Protein AF-0000000078040654 (afdb_homodimer)

Radius of gyration: 34.5 Å; Cα contacts (8 Å, |Δi|>4): 1730; chains: 2; bounding box: 48×109×69 Å

Secondary structure (DSSP, 8-state):
--HHHHHHHHHHHHHHHT----TT--HHHHHHHHHHHHHTTPEEEEEETTEEEEEEE-S---TTEEEEEEEEE-PPEEEETTTTEEE--SSHHHHHHHHHHHHHHHHHH--SSEEEEEEES-TTTT-HHHHHHHHHHHTT-EEEEEEEEEEETTS-TTEEEE-SEEEE-EEEEEEEEEE---SSSSSTT---HHHHHHHHHHHHHHT-BTTEEEEEEEEEE---SSS--SEEEEEEEEEES-HHHHHHHHHHHHHT--SEEEEEEEEEEPPEEE-HHHHHHHHHHHHT-SS-EEEEPPPBS---TTHHHHHHSSSEEEEEEEE---TTPPTTSTT----HHHHHHHHHHHHHHHHHHHHHHH-/--HHHHHHHHHHHHHHHT----TT--HHHHHHHHHHHHHTTPEEEEEETTEEEEEEE-S---TTEEEEEEEEE-PPEEEETTTTEEE--SSHHHHHHHHHHHHHHHHHH--SSEEEEEEES-TTTT-HHHHHHHHHHHTT-EEEEEEEEEEETTS-TTEEEE-SEEEE-EEEEEEEEEE---SSSSSTT---HHHHHHHHHHHHHHT-BTTEEEEEEEEEE---SSS--SEEEEEEEEEES-HHHHHHHHHHHHHT--SEEEEEEEEEEPPEEE-HHHHHHHHHHHHT-SS-EEEEPPPBS---TTHHHHHHSSSEEEEEEEE---TTPPTTSTT----HHHHHHHHHHHHHHHHHHHHHHH-

Nearest PDB structures (foldseek):
  1ysj-assembly1_B  TM=7.308E-01  e=5.245E-27  Bacillus subtilis
  1xmb-assembly1_A  TM=7.147E-01  e=1.156E-24  Arabidopsis thaliana
  3ram-assembly1_B  TM=6.866E-01  e=2.983E-18  Staphylococcus aureus subsp. aureus N315
  6xj5-assembly3_F  TM=6.269E-01  e=1.178E-16  Pseudomonas sp. RS-16
  5xoy-assembly1_B-2  TM=7.389E-01  e=5.954E-14  Thermus thermophilus HB27

Solvent-accessible surface area (backbone atoms only — not comparable to full-atom values): 35925 Å² total; per-residue (Å²): 130,52,70,65,59,51,51,49,36,52,49,42,28,56,56,42,47,76,50,47,25,50,51,64,55,38,57,70,52,48,50,53,51,49,53,56,39,50,76,46,69,49,47,74,79,45,76,61,68,47,26,40,33,34,42,47,80,39,50,93,67,64,83,53,52,25,56,34,32,41,50,29,37,62,29,19,37,54,46,19,56,89,80,65,38,59,34,44,15,68,41,25,33,53,34,36,22,34,48,50,49,47,51,43,49,46,58,72,68,56,52,71,43,24,39,35,41,35,41,31,18,8,53,84,48,67,33,22,41,57,55,46,49,49,50,33,57,76,68,59,44,45,41,52,32,38,39,37,66,40,72,34,42,88,34,49,41,49,32,33,31,38,37,66,34,66,35,30,15,5,30,36,30,34,40,39,40,35,52,31,50,62,69,79,33,25,38,102,82,56,42,47,68,51,58,53,49,30,50,50,47,52,52,35,55,68,63,43,48,100,71,27,49,39,46,61,44,23,39,37,44,49,8,16,83,83,14,72,30,37,36,43,36,36,23,39,37,27,26,17,76,36,47,67,57,24,51,52,53,50,51,56,53,57,68,68,52,92,56,56,66,48,81,43,79,43,36,79,29,44,39,20,53,21,32,59,68,58,34,55,51,50,52,52,60,47,53,69,40,92,74,40,44,71,45,75,42,71,76,36,82,47,67,52,36,70,15,35,50,47,72,76,39,91,34,44,23,41,61,35,34,35,10,25,46,46,95,73,34,30,68,54,28,94,76,27,57,77,41,69,63,23,51,52,41,50,34,50,52,56,48,48,51,52,53,51,48,40,38,69,75,67,100,130,54,69,64,58,50,52,50,37,52,48,42,28,55,54,42,47,74,49,49,25,50,50,64,55,39,57,71,53,49,52,51,51,49,53,55,38,51,75,48,68,48,46,75,79,45,73,62,68,47,28,41,31,34,42,46,81,39,48,92,65,65,83,53,52,25,57,33,32,42,48,31,36,62,30,19,37,55,47,18,56,90,80,66,39,59,36,44,16,67,39,25,33,52,33,36,22,34,50,51,50,47,52,43,48,44,58,71,66,55,53,71,44,24,38,35,41,35,40,31,17,8,54,85,49,66,34,22,40,58,56,45,49,49,49,33,56,76,68,59,44,47,42,52,32,38,38,37,67,40,71,36,42,88,32,50,40,49,32,33,30,38,40,66,35,64,35,28,14,4,31,35,29,35,41,40,39,34,51,38,49,54,69,66,43,32,32,97,84,60,44,47,69,52,58,53,50,30,50,50,50,51,52,35,55,68,64,43,48,99,69,29,49,38,46,62,42,24,38,36,45,48,8,16,82,83,16,75,30,37,38,42,35,36,22,40,38,25,28,17,76,36,47,66,57,25,52,51,52,50,51,57,55,57,71,69,52,91,56,56,65,48,80,42,80,42,36,77,30,43,41,21,53,20,32,58,67,57,34,52,50,51,52,53,59,47,53,69,39,92,73,40,44,71,45,77,44,70,75,37,82,47,67,52,35,70,15,36,50,46,72,75,40,91,34,42,25,40,62,36,33,35,10,24,46,47,95,73,35,36,72,53,28,94,74,28,57,78,40,69,63,23,52,54,42,51,34,49,53,56,48,48,51,52,53,50,51,38,37,69,74,66,100

Foldseek 3Di:
DDPVLLVQLVVLLVVLQVQADAFLGLVVQLVVLVVLVVVLVWAWDDDHSFGTKTKDAQADDPPQEFAEEEEAERHFAQLDDVVRDTGNLFCSSLQSSLLSSLSSVCSVVRFNTMYMYHHGTHWNWPFSVLVVLVVSVVVVHAYAEYEYEGAFQPDAQQEKAFAAWFAEWWKWKKKKKFFFDQPVQGHPVSDAPVVVVVVLQVVQVVLDDPFKHKGWDDKDFDADPPGGGRMIMTMMMITGRFLVSSVVSVVVSVVPDPTDMDMDITDTAGTATAHRVVRVVLQVLQCPDPRHHYHYHDHYRDDTNLRVCVVSHPYGYTYMYGYFRDVPDGRSDNPRDGDSSNSVSSSVSSNSVSVVSSVVVPD/DDPVLLVQLVVLLVVLQVQADAFLGLVVQLVVLVVLVVVLVWAWDDDHSFGTKTKDAQADDDPQEFAEEEEAERHFAQLDDVVRDTGNLFCSSLQSSLLSSLSSVCSVVRFNTMYMYHHGTHWNWPFSVLVVLVVSVVVVHAYAEYEYEGAFQPDAQQEKAFAAWFAEWWKWKKKKKFFWDQPVQTHPVSDAPVVVVVVLQVVQVVLDDPFKHKGWDDKDFDADPRGGGRMIMTMMMITGRFLVSSVVSVVVSVVPDPTDMDMDTTDTAGTATAHRVVRVVLQVLQCPDPRHDYHYHDHYRDDTNVSVCVVSHPYGYTYMYGYFRDVPDGRSDNPRDGDSSNSVSSSVSSNSVSVVSSVVVPD

pLDDT: mean 94.12, std 9.25, range [34.56, 98.88]

Sequence (726 aa):
MSRLAANQLFAHYECLHHQPEPGFSEEKTKNYVKEILRKANLEKISEGKLGLIYQYRGREGQDNHYDLAFRSELDAVEINESTQIYYHGCGHDAHTSIQLELATYVAKNKPKLNVLFIFQASEEKYGGAKEVCKFLKESKISVSKIYALHVTPDLYSNYVSIKKGDVLAAGLSCHLKLLLKDSGHVSHQGERAANLFAKLVSLSEKLNEPDFHCKITNFSSNGSHNVSPTELSFNITFRGKTAEKCKLKQQTFLKQLNVDYRNEVIMNYPVLHNDAKLYSWVYRKLSQSKVIKVLETPFLFSCDDFSFYGKELDTETCYFFIGAYNEGHAIHSQEFETPKATLLRGWYVMMLLIEKENERINGMSRLAANQLFAHYECLHHQPEPGFSEEKTKNYVKEILRKANLEKISEGKLGLIYQYRGREGQDNHYDLAFRSELDAVEINESTQIYYHGCGHDAHTSIQLELATYVAKNKPKLNVLFIFQASEEKYGGAKEVCKFLKESKISVSKIYALHVTPDLYSNYVSIKKGDVLAAGLSCHLKLLLKDSGHVSHQGERAANLFAKLVSLSEKLNEPDFHCKITNFSSNGSHNVSPTELSFNITFRGKTAEKCKLKQQTFLKQLNVDYRNEVIMNYPVLHNDAKLYSWVYRKLSQSKVIKVLETPFLFSCDDFSFYGKELDTETCYFFIGAYNEGHAIHSQEFETPKATLLRGWYVMMLLIEKENERING

Structure (mmCIF, N/CA/C/O backbone):
data_AF-0000000078040654-model_v1
#
loop_
_entity.id
_entity.type
_entity.pdbx_description
1 polymer Peptidase
#
loop_
_atom_site.group_PDB
_atom_site.id
_atom_site.type_symbol
_atom_site.label_atom_id
_atom_site.label_alt_id
_atom_site.label_comp_id
_atom_site.label_asym_id
_atom_site.label_entity_id
_atom_site.label_seq_id
_atom_site.pdbx_PDB_ins_code
_atom_site.Cartn_x
_atom_site.Cartn_y
_atom_site.Cartn_z
_atom_site.occupancy
_atom_site.B_iso_or_equiv
_atom_site.auth_seq_id
_atom_site.auth_comp_id
_atom_site.auth_asym_id
_atom_site.auth_atom_id
_atom_site.pdbx_PDB_model_num
ATOM 1 N N . MET A 1 1 ? 19.469 -44.219 -9.492 1 73.75 1 MET A N 1
ATOM 2 C CA . MET A 1 1 ? 20.125 -43.031 -10.023 1 73.75 1 MET A CA 1
ATOM 3 C C . MET A 1 1 ? 21.609 -43 -9.664 1 73.75 1 MET A C 1
ATOM 5 O O . MET A 1 1 ? 21.969 -43.312 -8.531 1 73.75 1 MET A O 1
ATOM 9 N N . SER A 1 2 ? 22.344 -42.688 -10.617 1 81 2 SER A N 1
ATOM 10 C CA . SER A 1 2 ? 23.766 -42.594 -10.32 1 81 2 SER A CA 1
ATOM 11 C C . SER A 1 2 ? 24.078 -41.406 -9.422 1 81 2 SER A C 1
ATOM 13 O O . SER A 1 2 ? 23.281 -40.469 -9.328 1 81 2 SER A O 1
ATOM 15 N N . ARG A 1 3 ? 25.094 -41.594 -8.641 1 82.25 3 ARG A N 1
ATOM 16 C CA . ARG A 1 3 ? 25.547 -40.5 -7.754 1 82.25 3 ARG A CA 1
ATOM 17 C C . ARG A 1 3 ? 25.781 -39.219 -8.531 1 82.25 3 ARG A C 1
ATOM 19 O O . ARG A 1 3 ? 25.469 -38.125 -8.047 1 82.25 3 ARG A O 1
ATOM 26 N N . LEU A 1 4 ? 26.25 -39.438 -9.695 1 83.5 4 LEU A N 1
ATOM 27 C CA . LEU A 1 4 ? 26.562 -38.312 -10.539 1 83.5 4 LEU A CA 1
ATOM 28 C C . LEU A 1 4 ? 25.297 -37.594 -10.977 1 83.5 4 LEU A C 1
ATOM 30 O O . LEU A 1 4 ? 25.234 -36.344 -10.922 1 83.5 4 LEU A O 1
ATOM 34 N N . ALA A 1 5 ? 24.359 -38.312 -11.383 1 88.88 5 ALA A N 1
ATOM 35 C CA . ALA A 1 5 ? 23.078 -37.719 -11.797 1 88.88 5 ALA A CA 1
ATOM 36 C C . ALA A 1 5 ? 22.391 -37.031 -10.625 1 88.88 5 ALA A C 1
ATOM 38 O O . ALA A 1 5 ? 21.797 -35.969 -10.781 1 88.88 5 ALA A O 1
ATOM 39 N N . ALA A 1 6 ? 22.547 -37.625 -9.508 1 95.12 6 ALA A N 1
ATOM 40 C CA . ALA A 1 6 ? 21.953 -37.031 -8.312 1 95.12 6 ALA A CA 1
ATOM 41 C C . ALA A 1 6 ? 22.625 -35.688 -7.961 1 95.12 6 ALA A C 1
ATOM 43 O O . ALA A 1 6 ? 21.938 -34.719 -7.637 1 95.12 6 ALA A O 1
ATOM 44 N N . ASN A 1 7 ? 23.938 -35.688 -8.023 1 96.12 7 ASN A N 1
ATOM 45 C CA . ASN A 1 7 ? 24.672 -34.469 -7.727 1 96.12 7 ASN A CA 1
ATOM 46 C C . ASN A 1 7 ? 24.328 -33.344 -8.719 1 96.12 7 ASN A C 1
ATOM 48 O O . ASN A 1 7 ? 24.219 -32.188 -8.328 1 96.12 7 ASN A O 1
ATOM 52 N N . GLN A 1 8 ? 24.188 -33.75 -9.945 1 96.62 8 GLN A N 1
ATOM 53 C CA . GLN A 1 8 ? 23.812 -32.75 -10.961 1 96.62 8 GLN A CA 1
ATOM 54 C C . GLN A 1 8 ? 22.406 -32.219 -10.703 1 96.62 8 GLN A C 1
ATOM 56 O O . GLN A 1 8 ? 22.172 -31.016 -10.852 1 96.62 8 GLN A O 1
ATOM 61 N N . LEU A 1 9 ? 21.562 -33.094 -10.359 1 98.19 9 LEU A N 1
ATOM 62 C CA . LEU A 1 9 ? 20.203 -32.688 -10.031 1 98.19 9 LEU A CA 1
ATOM 63 C C . LEU A 1 9 ? 20.188 -31.672 -8.891 1 98.19 9 LEU A C 1
ATOM 65 O O . LEU A 1 9 ? 19.5 -30.656 -8.977 1 98.19 9 LEU A O 1
ATOM 69 N N . PHE A 1 10 ? 20.953 -31.922 -7.863 1 98.38 10 PHE A N 1
ATOM 70 C CA . PHE A 1 10 ? 21.031 -31.016 -6.719 1 98.38 10 PHE A CA 1
ATOM 71 C C . PHE A 1 10 ? 21.672 -29.703 -7.113 1 98.38 10 PHE A C 1
ATOM 73 O O . PHE A 1 10 ? 21.281 -28.641 -6.621 1 98.38 10 PHE A O 1
ATOM 80 N N . ALA A 1 11 ? 22.625 -29.766 -7.957 1 98.06 11 ALA A N 1
ATOM 81 C CA . ALA A 1 11 ? 23.297 -28.547 -8.43 1 98.06 11 ALA A CA 1
ATOM 82 C C . ALA A 1 11 ? 22.344 -27.672 -9.234 1 98.06 11 ALA A C 1
ATOM 84 O O . ALA A 1 11 ? 22.359 -26.453 -9.109 1 98.06 11 ALA A O 1
ATOM 85 N N . HIS A 1 12 ? 21.531 -28.344 -10.102 1 98.5 12 HIS A N 1
ATOM 86 C CA . HIS A 1 12 ? 20.516 -27.594 -10.828 1 98.5 12 HIS A CA 1
ATOM 87 C C . HIS A 1 12 ? 19.594 -26.844 -9.867 1 98.5 12 HIS A C 1
ATOM 89 O O . HIS A 1 12 ? 19.359 -25.641 -10.039 1 98.5 12 HIS A O 1
ATOM 95 N N . TYR A 1 13 ? 19.125 -27.531 -8.836 1 98.62 13 TYR A N 1
ATOM 96 C CA . TYR A 1 13 ? 18.172 -26.969 -7.879 1 98.62 13 TYR A CA 1
ATOM 97 C C . TYR A 1 13 ? 18.797 -25.781 -7.148 1 98.62 13 TYR A C 1
ATOM 99 O O . TYR A 1 13 ? 18.156 -24.734 -7.012 1 98.62 13 TYR A O 1
ATOM 107 N N . GLU A 1 14 ? 20 -25.953 -6.719 1 98.06 14 GLU A N 1
ATOM 108 C CA . GLU A 1 14 ? 20.672 -24.891 -5.977 1 98.06 14 GLU A CA 1
ATOM 109 C C . GLU A 1 14 ? 20.859 -23.656 -6.832 1 98.06 14 GLU A C 1
ATOM 111 O O . GLU A 1 14 ? 20.625 -22.531 -6.371 1 98.06 14 GLU A O 1
ATOM 116 N N . CYS A 1 15 ? 21.25 -23.859 -8.023 1 97.94 15 CYS A N 1
ATOM 117 C CA . CYS A 1 15 ? 21.469 -22.75 -8.938 1 97.94 15 CYS A CA 1
ATOM 118 C C . CYS A 1 15 ? 20.172 -22 -9.211 1 97.94 15 CYS A C 1
ATOM 120 O O . CYS A 1 15 ? 20.109 -20.781 -9.062 1 97.94 15 CYS A O 1
ATOM 122 N N . LEU A 1 16 ? 19.141 -22.703 -9.547 1 98.38 16 LEU A N 1
ATOM 123 C CA . LEU A 1 16 ? 17.875 -22.094 -9.938 1 98.38 16 LEU A CA 1
ATOM 124 C C . LEU A 1 16 ? 17.172 -21.469 -8.742 1 98.38 16 LEU A C 1
ATOM 126 O O . LEU A 1 16 ? 16.531 -20.422 -8.867 1 98.38 16 LEU A O 1
ATOM 130 N N . HIS A 1 17 ? 17.328 -22.078 -7.574 1 97.88 17 HIS A N 1
ATOM 131 C CA . HIS A 1 17 ? 16.703 -21.562 -6.355 1 97.88 17 HIS A CA 1
ATOM 132 C C . HIS A 1 17 ? 17.219 -20.172 -6.016 1 97.88 17 HIS A C 1
ATOM 134 O O . HIS A 1 17 ? 16.453 -19.344 -5.504 1 97.88 17 HIS A O 1
ATOM 140 N N . HIS A 1 18 ? 18.391 -19.906 -6.348 1 96.75 18 HIS A N 1
ATOM 141 C CA . HIS A 1 18 ? 19.016 -18.641 -5.98 1 96.75 18 HIS A CA 1
ATOM 142 C C . HIS A 1 18 ? 18.938 -17.641 -7.121 1 96.75 18 HIS A C 1
ATOM 144 O O . HIS A 1 18 ? 19.578 -16.594 -7.07 1 96.75 18 HIS A O 1
ATOM 150 N N . GLN A 1 19 ? 18.156 -18 -8.125 1 96.5 19 GLN A N 1
ATOM 151 C CA . GLN A 1 19 ? 18 -17.109 -9.273 1 96.5 19 GLN A CA 1
ATOM 152 C C . GLN A 1 19 ? 16.531 -16.859 -9.578 1 96.5 19 GLN A C 1
ATOM 154 O O . GLN A 1 19 ? 16.062 -17.172 -10.68 1 96.5 19 GLN A O 1
ATOM 159 N N . PRO A 1 20 ? 15.867 -16.25 -8.594 1 97.19 20 PRO A N 1
ATOM 160 C CA . PRO A 1 20 ? 14.453 -15.969 -8.852 1 97.19 20 PRO A CA 1
ATOM 161 C C . PRO A 1 20 ? 14.25 -14.82 -9.836 1 97.19 20 PRO A C 1
ATOM 163 O O . PRO A 1 20 ? 14.852 -13.758 -9.68 1 97.19 20 PRO A O 1
ATOM 166 N N . GLU A 1 21 ? 13.5 -15.086 -10.914 1 97.19 21 GLU A N 1
ATOM 167 C CA . GLU A 1 21 ? 13.203 -14.062 -11.914 1 97.19 21 GLU A CA 1
ATOM 168 C C . GLU A 1 21 ? 11.703 -14.016 -12.211 1 97.19 21 GLU A C 1
ATOM 170 O O . GLU A 1 21 ? 11.039 -15.047 -12.234 1 97.19 21 GLU A O 1
ATOM 175 N N . PRO A 1 22 ? 11.141 -12.805 -12.453 1 95.19 22 PRO A N 1
ATOM 176 C CA . PRO A 1 22 ? 9.711 -12.68 -12.766 1 95.19 22 PRO A CA 1
ATOM 177 C C . PRO A 1 22 ? 9.359 -13.258 -14.133 1 95.19 22 PRO A C 1
ATOM 179 O O . PRO A 1 22 ? 10.242 -13.43 -14.984 1 95.19 22 PRO A O 1
ATOM 182 N N . GLY A 1 23 ? 8.07 -13.57 -14.336 1 94.44 23 GLY A N 1
ATOM 183 C CA . GLY A 1 23 ? 7.566 -14.07 -15.602 1 94.44 23 GLY A CA 1
ATOM 184 C C . GLY A 1 23 ? 7.93 -13.188 -16.781 1 94.44 23 GLY A C 1
ATOM 185 O O . GLY A 1 23 ? 7.855 -11.961 -16.688 1 94.44 23 GLY A O 1
ATOM 186 N N . PHE A 1 24 ? 8.336 -13.82 -17.844 1 94.75 24 PHE A N 1
ATOM 187 C CA . PHE A 1 24 ? 8.68 -13.242 -19.125 1 94.75 24 PHE A CA 1
ATOM 188 C C . PHE A 1 24 ? 9.984 -12.453 -19.047 1 94.75 24 PHE A C 1
ATOM 190 O O . PHE A 1 24 ? 10.352 -11.742 -19.984 1 94.75 24 PHE A O 1
ATOM 197 N N . SER A 1 25 ? 10.648 -12.555 -17.891 1 94.5 25 SER A N 1
ATOM 198 C CA . SER A 1 25 ? 11.961 -11.938 -17.703 1 94.5 25 SER A CA 1
ATOM 199 C C . SER A 1 25 ? 12.961 -12.93 -17.109 1 94.5 25 SER A C 1
ATOM 201 O O . SER A 1 25 ? 13.781 -12.562 -16.281 1 94.5 25 SER A O 1
ATOM 203 N N . GLU A 1 26 ? 12.766 -14.172 -17.453 1 96.75 26 GLU A N 1
ATOM 204 C CA . GLU A 1 26 ? 13.602 -15.234 -16.906 1 96.75 26 GLU A CA 1
ATOM 205 C C . GLU A 1 26 ? 14.867 -15.438 -17.734 1 96.75 26 GLU A C 1
ATOM 207 O O . GLU A 1 26 ? 15.164 -16.547 -18.172 1 96.75 26 GLU A O 1
ATOM 212 N N . GLU A 1 27 ? 15.664 -14.461 -17.844 1 96.88 27 GLU A N 1
ATOM 213 C CA . GLU A 1 27 ? 16.797 -14.5 -18.75 1 96.88 27 GLU A CA 1
ATOM 214 C C . GLU A 1 27 ? 17.922 -15.383 -18.219 1 96.88 27 GLU A C 1
ATOM 216 O O . GLU A 1 27 ? 18.453 -16.234 -18.938 1 96.88 27 GLU A O 1
ATOM 221 N N . LYS A 1 28 ? 18.312 -15.133 -16.984 1 97.38 28 LYS A N 1
ATOM 222 C CA . LYS A 1 28 ? 19.375 -15.93 -16.406 1 97.38 28 LYS A CA 1
ATOM 223 C C . LYS A 1 28 ? 18.984 -17.406 -16.297 1 97.38 28 LYS A C 1
ATOM 225 O O . LYS A 1 28 ? 19.797 -18.281 -16.547 1 97.38 28 LYS A O 1
ATOM 230 N N . THR A 1 29 ? 17.75 -17.641 -15.953 1 97.94 29 THR A N 1
ATOM 231 C CA . THR A 1 29 ? 17.25 -19.016 -15.844 1 97.94 29 THR A CA 1
ATOM 232 C C . THR A 1 29 ? 17.266 -19.703 -17.203 1 97.94 29 THR A C 1
ATOM 234 O O . THR A 1 29 ? 17.734 -20.844 -17.328 1 97.94 29 THR A O 1
ATOM 237 N N . LYS A 1 30 ? 16.797 -19.062 -18.219 1 97.94 30 LYS A N 1
ATOM 238 C CA . LYS A 1 30 ? 16.812 -19.609 -19.562 1 97.94 30 LYS A CA 1
ATOM 239 C C . LYS A 1 30 ? 18.234 -19.922 -20.016 1 97.94 30 LYS A C 1
ATOM 241 O O . LYS A 1 30 ? 18.484 -20.969 -20.609 1 97.94 30 LYS A O 1
ATOM 246 N N . ASN A 1 31 ? 19.109 -18.984 -19.734 1 97.88 31 ASN A N 1
ATOM 247 C CA . ASN A 1 31 ? 20.5 -19.188 -20.125 1 97.88 31 ASN A CA 1
ATOM 248 C C . ASN A 1 31 ? 21.094 -20.438 -19.469 1 97.88 31 ASN A C 1
ATOM 250 O O . ASN A 1 31 ? 21.828 -21.188 -20.109 1 97.88 31 ASN A O 1
ATOM 254 N N . TYR A 1 32 ? 20.781 -20.578 -18.25 1 98.38 32 TYR A N 1
ATOM 255 C CA . TYR A 1 32 ? 21.266 -21.766 -17.531 1 98.38 32 TYR A CA 1
ATOM 256 C C . TYR A 1 32 ? 20.734 -23.031 -18.188 1 98.38 32 TYR A C 1
ATOM 258 O O . TYR A 1 32 ? 21.5 -23.969 -18.438 1 98.38 32 TYR A O 1
ATOM 266 N N . VAL A 1 33 ? 19.453 -23.094 -18.453 1 98.56 33 VAL A N 1
ATOM 267 C CA . VAL A 1 33 ? 18.812 -24.25 -19.078 1 98.56 33 VAL A CA 1
ATOM 268 C C . VAL A 1 33 ? 19.453 -24.531 -20.438 1 98.56 33 VAL A C 1
ATOM 270 O O . VAL A 1 33 ? 19.797 -25.672 -20.75 1 98.56 33 VAL A O 1
ATOM 273 N N . LYS A 1 34 ? 19.672 -23.531 -21.219 1 98.19 34 LYS A N 1
ATOM 274 C CA . LYS A 1 34 ? 20.25 -23.672 -22.547 1 98.19 34 LYS A CA 1
ATOM 275 C C . LYS A 1 34 ? 21.641 -24.297 -22.469 1 98.19 34 LYS A C 1
ATOM 277 O O . LYS A 1 34 ? 21.969 -25.172 -23.266 1 98.19 34 LYS A O 1
ATOM 282 N N . GLU A 1 35 ? 22.391 -23.812 -21.562 1 98.12 35 GLU A N 1
ATOM 283 C CA . GLU A 1 35 ? 23.75 -24.328 -21.422 1 98.12 35 GLU A CA 1
ATOM 284 C C . GLU A 1 35 ? 23.75 -25.812 -21.125 1 98.12 35 GLU A C 1
ATOM 286 O O . GLU A 1 35 ? 24.516 -26.578 -21.734 1 98.12 35 GLU A O 1
ATOM 291 N N . ILE A 1 36 ? 22.953 -26.188 -20.188 1 97.94 36 ILE A N 1
ATOM 292 C CA . ILE A 1 36 ? 22.906 -27.594 -19.797 1 97.94 36 ILE A CA 1
ATOM 293 C C . ILE A 1 36 ? 22.453 -28.438 -20.984 1 97.94 36 ILE A C 1
ATOM 295 O O . ILE A 1 36 ? 23.031 -29.5 -21.25 1 97.94 36 ILE A O 1
ATOM 299 N N . LEU A 1 37 ? 21.391 -28.031 -21.703 1 98.31 37 LEU A N 1
ATOM 300 C CA . LEU A 1 37 ? 20.797 -28.844 -22.766 1 98.31 37 LEU A CA 1
ATOM 301 C C . LEU A 1 37 ? 21.688 -28.844 -24 1 98.31 37 LEU A C 1
ATOM 303 O O . LEU A 1 37 ? 21.672 -29.812 -24.766 1 98.31 37 LEU A O 1
ATOM 307 N N . ARG A 1 38 ? 22.422 -27.797 -24.188 1 97.31 38 ARG A N 1
ATOM 308 C CA . ARG A 1 38 ? 23.438 -27.797 -25.25 1 97.31 38 ARG A CA 1
ATOM 309 C C . ARG A 1 38 ? 24.484 -28.859 -25 1 97.31 38 ARG A C 1
ATOM 311 O O . ARG A 1 38 ? 24.859 -29.594 -25.906 1 97.31 38 ARG A O 1
ATOM 318 N N . LYS A 1 39 ? 24.938 -28.922 -23.812 1 96.75 39 LYS A N 1
ATOM 319 C CA . LYS A 1 39 ? 25.938 -29.906 -23.453 1 96.75 39 LYS A CA 1
ATOM 320 C C . LYS A 1 39 ? 25.406 -31.328 -23.625 1 96.75 39 LYS A C 1
ATOM 322 O O . LYS A 1 39 ? 26.172 -32.25 -23.953 1 96.75 39 LYS A O 1
ATOM 327 N N . ALA A 1 40 ? 24.125 -31.484 -23.453 1 96.5 40 ALA A N 1
ATOM 328 C CA . ALA A 1 40 ? 23.5 -32.781 -23.609 1 96.5 40 ALA A CA 1
ATOM 329 C C . ALA A 1 40 ? 23.141 -33.062 -25.078 1 96.5 40 ALA A C 1
ATOM 331 O O . ALA A 1 40 ? 22.578 -34.094 -25.406 1 96.5 40 ALA A O 1
ATOM 332 N N . ASN A 1 41 ? 23.391 -32.094 -25.984 1 96.31 41 ASN A N 1
ATOM 333 C CA . ASN A 1 41 ? 23.188 -32.219 -27.422 1 96.31 41 ASN A CA 1
ATOM 334 C C . ASN A 1 41 ? 21.719 -32.375 -27.766 1 96.31 41 ASN A C 1
ATOM 336 O O . ASN A 1 41 ? 21.359 -33.219 -28.609 1 96.31 41 ASN A O 1
ATOM 340 N N . LEU A 1 42 ? 20.859 -31.703 -27.047 1 97.69 42 LEU A N 1
ATOM 341 C CA . LEU A 1 42 ? 19.453 -31.641 -27.406 1 97.69 42 LEU A CA 1
ATOM 342 C C . LEU A 1 42 ? 19.172 -30.469 -28.328 1 97.69 42 LEU A C 1
ATOM 344 O O . LEU A 1 42 ? 19.797 -29.406 -28.188 1 97.69 42 LEU A O 1
ATOM 348 N N . GLU A 1 43 ? 18.234 -30.625 -29.203 1 96.69 43 GLU A N 1
ATOM 349 C CA . GLU A 1 43 ? 17.953 -29.609 -30.219 1 96.69 43 GLU A CA 1
ATOM 350 C C . GLU A 1 43 ? 16.906 -28.625 -29.734 1 96.69 43 GLU A C 1
ATOM 352 O O . GLU A 1 43 ? 15.828 -29.016 -29.266 1 96.69 43 GLU A O 1
ATOM 357 N N . LYS A 1 44 ? 17.266 -27.328 -29.875 1 97 44 LYS A N 1
ATOM 358 C CA . LYS A 1 44 ? 16.328 -26.266 -29.531 1 97 44 LYS A CA 1
ATOM 359 C C . LYS A 1 44 ? 15.398 -25.953 -30.703 1 97 44 LYS A C 1
ATOM 361 O O . LYS A 1 44 ? 15.859 -25.688 -31.812 1 97 44 LYS A O 1
ATOM 366 N N . ILE A 1 45 ? 14.148 -25.938 -30.422 1 94.56 45 ILE A N 1
ATOM 367 C CA . ILE A 1 45 ? 13.258 -25.641 -31.547 1 94.56 45 ILE A CA 1
ATOM 368 C C . ILE A 1 45 ? 12.602 -24.281 -31.328 1 94.56 45 ILE A C 1
ATOM 370 O O . ILE A 1 45 ? 12.047 -23.688 -32.25 1 94.56 45 ILE A O 1
ATOM 374 N N . SER A 1 46 ? 12.586 -23.781 -30.094 1 94.94 46 SER A N 1
ATOM 375 C CA . SER A 1 46 ? 12.031 -22.453 -29.844 1 94.94 46 SER A CA 1
ATOM 376 C C . SER A 1 46 ? 12.68 -21.812 -28.609 1 94.94 46 SER A C 1
ATOM 378 O O . SER A 1 46 ? 13.062 -22.516 -27.672 1 94.94 46 SER A O 1
ATOM 380 N N . GLU A 1 47 ? 12.844 -20.5 -28.625 1 93.06 47 GLU A N 1
ATOM 381 C CA . GLU A 1 47 ? 13.297 -19.688 -27.5 1 93.06 47 GLU A CA 1
ATOM 382 C C . GLU A 1 47 ? 12.648 -18.312 -27.516 1 93.06 47 GLU A C 1
ATOM 384 O O . GLU A 1 47 ? 12.195 -17.844 -28.562 1 93.06 47 GLU A O 1
ATOM 389 N N . GLY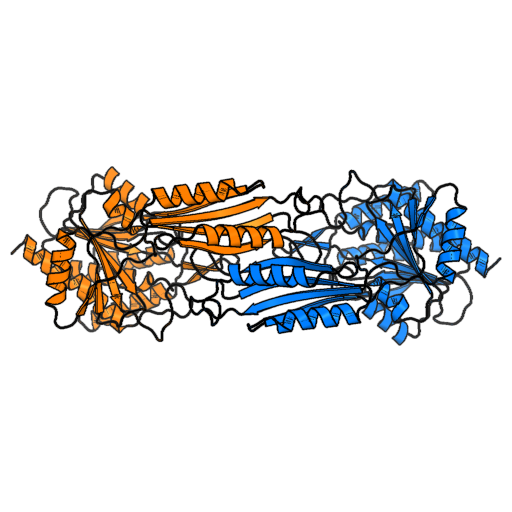 A 1 48 ? 12.547 -17.625 -26.359 1 88.75 48 GLY A N 1
ATOM 390 C CA . GLY A 1 48 ? 12.039 -16.266 -26.297 1 88.75 48 GLY A CA 1
ATOM 391 C C . GLY A 1 48 ? 11.125 -16.016 -25.125 1 88.75 48 GLY A C 1
ATOM 392 O O . GLY A 1 48 ? 11.367 -16.531 -24.031 1 88.75 48 GLY A O 1
ATOM 393 N N . LYS A 1 49 ? 10.148 -15.227 -25.359 1 87.25 49 LYS A N 1
ATOM 394 C CA . LYS A 1 49 ? 9.266 -14.742 -24.297 1 87.25 49 LYS A CA 1
ATOM 395 C C . LYS A 1 49 ? 8.461 -15.891 -23.703 1 87.25 49 LYS A C 1
ATOM 397 O O . LYS A 1 49 ? 8.148 -15.875 -22.5 1 87.25 49 LYS A O 1
ATOM 402 N N . LEU A 1 50 ? 8.273 -16.922 -24.469 1 88.38 50 LEU A N 1
ATOM 403 C CA . LEU A 1 50 ? 7.422 -18.016 -24.016 1 88.38 50 LEU A CA 1
ATOM 404 C C . LEU A 1 50 ? 8.234 -19.062 -23.234 1 88.38 50 LEU A C 1
ATOM 406 O O . LEU A 1 50 ? 7.672 -19.953 -22.594 1 88.38 50 LEU A O 1
ATOM 410 N N . GLY A 1 51 ? 9.57 -19.031 -23.281 1 96 51 GLY A N 1
ATOM 411 C CA . GLY A 1 51 ? 10.461 -20 -22.672 1 96 51 GLY A CA 1
ATOM 412 C C . GLY A 1 51 ? 11.312 -20.75 -23.672 1 96 51 GLY A C 1
ATOM 413 O O . GLY A 1 51 ? 11.828 -20.141 -24.625 1 96 51 GLY A O 1
ATOM 414 N N . LEU A 1 52 ? 11.641 -21.969 -23.312 1 98.12 52 LEU A N 1
ATOM 415 C CA . LEU A 1 52 ? 12.484 -22.828 -24.141 1 98.12 52 LEU A CA 1
ATOM 416 C C . LEU A 1 52 ? 11.789 -24.141 -24.453 1 98.12 52 LEU A C 1
ATOM 418 O O . LEU A 1 52 ? 11.141 -24.734 -23.594 1 98.12 52 LEU A O 1
ATOM 422 N N . ILE A 1 53 ? 11.828 -24.547 -25.703 1 98.31 53 ILE A N 1
ATOM 423 C CA . ILE A 1 53 ? 11.336 -25.844 -26.109 1 98.31 53 ILE A CA 1
ATOM 424 C C . ILE A 1 53 ? 12.453 -26.641 -26.797 1 98.31 53 ILE A C 1
ATOM 426 O O . ILE A 1 53 ? 13.078 -26.141 -27.734 1 98.31 53 ILE A O 1
ATOM 430 N N . TYR A 1 54 ? 12.711 -27.781 -26.312 1 98.44 54 TYR A N 1
ATOM 431 C CA . TYR A 1 54 ? 13.734 -28.672 -26.859 1 98.44 54 TYR A CA 1
ATOM 432 C C . TYR A 1 54 ? 13.133 -30 -27.297 1 98.44 54 TYR A C 1
ATOM 434 O O . TYR A 1 54 ? 12.109 -30.438 -26.766 1 98.44 54 TYR A O 1
ATOM 442 N N . GLN A 1 55 ? 13.758 -30.641 -28.266 1 97.69 55 GLN A N 1
ATOM 443 C CA . GLN A 1 55 ? 13.242 -31.922 -28.766 1 97.69 55 GLN A CA 1
ATOM 444 C C . GLN A 1 55 ? 14.312 -33 -28.719 1 97.69 55 GLN A C 1
ATOM 446 O O . GLN A 1 55 ? 15.508 -32.719 -28.781 1 97.69 55 GLN A O 1
ATOM 451 N N . TYR A 1 56 ? 13.898 -34.156 -28.516 1 97.38 56 TYR A N 1
ATOM 452 C CA . TYR A 1 56 ? 14.633 -35.406 -28.734 1 97.38 56 TYR A CA 1
ATOM 453 C C . TYR A 1 56 ? 13.914 -36.281 -29.734 1 97.38 56 TYR A C 1
ATOM 455 O O . TYR A 1 56 ? 12.727 -36.594 -29.578 1 97.38 56 TYR A O 1
ATOM 463 N N . ARG A 1 57 ? 14.625 -36.656 -30.75 1 96.12 57 ARG A N 1
ATOM 464 C CA . ARG A 1 57 ? 14.086 -37.562 -31.766 1 96.12 57 ARG A CA 1
ATOM 465 C C . ARG A 1 57 ? 14.75 -38.938 -31.703 1 96.12 57 ARG A C 1
ATOM 467 O O . ARG A 1 57 ? 15.922 -39.094 -32.062 1 96.12 57 ARG A O 1
ATOM 474 N N . GLY A 1 58 ? 13.992 -39.875 -31.25 1 94.75 58 GLY A N 1
ATOM 475 C CA . GLY A 1 58 ? 14.57 -41.219 -31.078 1 94.75 58 GLY A CA 1
ATOM 476 C C . GLY A 1 58 ? 13.992 -42.219 -32.031 1 94.75 58 GLY A C 1
ATOM 477 O O . GLY A 1 58 ? 14.422 -43.375 -32.031 1 94.75 58 GLY A O 1
ATOM 478 N N . ARG A 1 59 ? 13.07 -41.875 -32.781 1 90.19 59 ARG A N 1
ATOM 479 C CA . ARG A 1 59 ? 12.5 -42.781 -33.75 1 90.19 59 ARG A CA 1
ATOM 480 C C . ARG A 1 59 ? 11.953 -42.031 -34.969 1 90.19 59 ARG A C 1
ATOM 482 O O . ARG A 1 59 ? 11.727 -40.812 -34.906 1 90.19 59 ARG A O 1
ATOM 489 N N . GLU A 1 60 ? 11.945 -42.969 -36.094 1 81.56 60 GLU A N 1
ATOM 490 C CA . GLU A 1 60 ? 11.359 -42.375 -37.312 1 81.56 60 GLU A CA 1
ATOM 491 C C . GLU A 1 60 ? 9.875 -42.062 -37.094 1 81.56 60 GLU A C 1
ATOM 493 O O . GLU A 1 60 ? 9.18 -42.781 -36.375 1 81.56 60 GLU A O 1
ATOM 498 N N . GLY A 1 61 ? 9.391 -41.031 -37.281 1 69.56 61 GLY A N 1
ATOM 499 C CA . GLY A 1 61 ? 7.996 -40.656 -37.125 1 69.56 61 GLY A CA 1
ATOM 500 C C . GLY A 1 61 ? 7.598 -39.5 -38.031 1 69.56 61 GLY A C 1
ATOM 501 O O . GLY A 1 61 ? 8.375 -39.062 -38.875 1 69.56 61 GLY A O 1
ATOM 502 N N . GLN A 1 62 ? 6.262 -39.281 -38.062 1 71.19 62 GLN A N 1
ATOM 503 C CA . GLN A 1 62 ? 5.773 -38.094 -38.781 1 71.19 62 GLN A CA 1
ATOM 504 C C . GLN A 1 62 ? 6.508 -36.844 -38.344 1 71.19 62 GLN A C 1
ATOM 506 O O . GLN A 1 62 ? 6.82 -36.656 -37.156 1 71.19 62 GLN A O 1
ATOM 511 N N . ASP A 1 63 ? 6.684 -36.156 -39.344 1 78.38 63 ASP A N 1
ATOM 512 C CA . ASP A 1 63 ? 7.328 -34.875 -39.094 1 78.38 63 ASP A CA 1
ATOM 513 C C . ASP A 1 63 ? 6.523 -34.031 -38.125 1 78.38 63 ASP A C 1
ATOM 515 O O . ASP A 1 63 ? 5.293 -34.062 -38.125 1 78.38 63 ASP A O 1
ATOM 519 N N . ASN A 1 64 ? 7.004 -33.562 -37.125 1 91.44 64 ASN A N 1
ATOM 520 C CA . ASN A 1 64 ? 6.477 -32.562 -36.188 1 91.44 64 ASN A CA 1
ATOM 521 C C . ASN A 1 64 ? 5.543 -33.219 -35.156 1 91.44 64 ASN A C 1
ATOM 523 O O . ASN A 1 64 ? 4.691 -32.531 -34.594 1 91.44 64 ASN A O 1
ATOM 527 N N . HIS A 1 65 ? 5.5 -34.562 -35.125 1 96.06 65 HIS A N 1
ATOM 528 C CA . HIS A 1 65 ? 4.742 -35.25 -34.094 1 96.06 65 HIS A CA 1
ATOM 529 C C . HIS A 1 65 ? 5.66 -35.781 -32.969 1 96.06 65 HIS A C 1
ATOM 531 O O . HIS A 1 65 ? 6.719 -36.312 -33.281 1 96.06 65 HIS A O 1
ATOM 537 N N . TYR A 1 66 ? 5.223 -35.625 -31.781 1 97.75 66 TYR A N 1
ATOM 538 C CA . TYR A 1 66 ? 5.961 -36.125 -30.625 1 97.75 66 TYR A CA 1
ATOM 539 C C . TYR A 1 66 ? 5.102 -37.062 -29.797 1 97.75 66 TYR A C 1
ATOM 541 O O . TYR A 1 66 ? 3.896 -36.844 -29.641 1 97.75 66 TYR A O 1
ATOM 549 N N . ASP A 1 67 ? 5.727 -38.094 -29.297 1 97.19 67 ASP A N 1
ATOM 550 C CA . ASP A 1 67 ? 5.027 -39.062 -28.469 1 97.19 67 ASP A CA 1
ATOM 551 C C . ASP A 1 67 ? 4.68 -38.469 -27.109 1 97.19 67 ASP A C 1
ATOM 553 O O . ASP A 1 67 ? 3.58 -38.688 -26.594 1 97.19 67 ASP A O 1
ATOM 557 N N . LEU A 1 68 ? 5.656 -37.781 -26.562 1 98 68 LEU A N 1
ATOM 558 C CA . LEU A 1 68 ? 5.543 -37.25 -25.203 1 98 68 LEU A CA 1
ATOM 559 C C . LEU A 1 68 ? 6.027 -35.812 -25.156 1 98 68 LEU A C 1
ATOM 561 O O . LEU A 1 68 ? 6.902 -35.406 -25.922 1 98 68 LEU A O 1
ATOM 565 N N . ALA A 1 69 ? 5.461 -35.094 -24.234 1 98.69 69 ALA A N 1
ATOM 566 C CA . ALA A 1 69 ? 6.008 -33.812 -23.812 1 98.69 69 ALA A CA 1
ATOM 567 C C . ALA A 1 69 ? 6.004 -33.688 -22.281 1 98.69 69 ALA A C 1
ATOM 569 O O . ALA A 1 69 ? 5.168 -34.281 -21.609 1 98.69 69 ALA A O 1
ATOM 570 N N . PHE A 1 70 ? 6.938 -32.938 -21.781 1 98.88 70 PHE A N 1
ATOM 571 C CA . PHE A 1 70 ? 7.043 -32.625 -20.359 1 98.88 70 PHE A CA 1
ATOM 572 C C . PHE A 1 70 ? 7.141 -31.109 -20.156 1 98.88 70 PHE A C 1
ATOM 574 O O . PHE A 1 70 ? 7.934 -30.438 -20.828 1 98.88 70 PHE A O 1
ATOM 581 N N . ARG A 1 71 ? 6.332 -30.547 -19.25 1 98.81 71 ARG A N 1
ATOM 582 C CA . ARG A 1 71 ? 6.312 -29.109 -19.016 1 98.81 71 ARG A CA 1
ATOM 583 C C . ARG A 1 71 ? 6.809 -28.781 -17.609 1 98.81 71 ARG A C 1
ATOM 585 O O . ARG A 1 71 ? 6.336 -29.359 -16.625 1 98.81 71 ARG A O 1
ATOM 592 N N . SER A 1 72 ? 7.77 -27.922 -17.469 1 98.62 72 SER A N 1
ATOM 593 C CA . SER A 1 72 ? 8.156 -27.234 -16.234 1 98.62 72 SER A CA 1
ATOM 594 C C . SER A 1 72 ? 8.102 -25.734 -16.406 1 98.62 72 SER A C 1
ATOM 596 O O . SER A 1 72 ? 7.898 -25.234 -17.516 1 98.62 72 SER A O 1
ATOM 598 N N . GLU A 1 73 ? 8.18 -25.047 -15.328 1 97.69 73 GLU A N 1
ATOM 599 C CA . GLU A 1 73 ? 8.039 -23.594 -15.352 1 97.69 73 GLU A CA 1
ATOM 600 C C . GLU A 1 73 ? 9.336 -22.906 -14.914 1 97.69 73 GLU A C 1
ATOM 602 O O . GLU A 1 73 ? 10.078 -23.438 -14.086 1 97.69 73 GLU A O 1
ATOM 607 N N . LEU A 1 74 ? 9.492 -21.688 -15.391 1 98.12 74 LEU A N 1
ATOM 608 C CA . LEU A 1 74 ? 10.781 -21.031 -15.203 1 98.12 74 LEU A CA 1
ATOM 609 C C . LEU A 1 74 ? 10.688 -19.922 -14.164 1 98.12 74 LEU A C 1
ATOM 611 O O . LEU A 1 74 ? 11.688 -19.578 -13.531 1 98.12 74 LEU A O 1
ATOM 615 N N . ASP A 1 75 ? 9.547 -19.359 -13.984 1 97.44 75 ASP A N 1
ATOM 616 C CA . ASP A 1 75 ? 9.453 -18.094 -13.258 1 97.44 75 ASP A CA 1
ATOM 617 C C . ASP A 1 75 ? 9.328 -18.328 -11.758 1 97.44 75 ASP A C 1
ATOM 619 O O . ASP A 1 75 ? 9 -19.438 -11.32 1 97.44 75 ASP A O 1
ATOM 623 N N . ALA A 1 76 ? 9.672 -17.281 -11.016 1 96.88 76 ALA A N 1
ATOM 624 C CA . ALA A 1 76 ? 9.508 -17.25 -9.562 1 96.88 76 ALA A CA 1
ATOM 625 C C . ALA A 1 76 ? 8.242 -16.5 -9.164 1 96.88 76 ALA A C 1
ATOM 627 O O . ALA A 1 76 ? 7.688 -15.742 -9.961 1 96.88 76 ALA A O 1
ATOM 628 N N . VAL A 1 77 ? 7.84 -16.766 -7.992 1 95.06 77 VAL A N 1
ATOM 629 C CA . VAL A 1 77 ? 6.621 -16.141 -7.504 1 95.06 77 VAL A CA 1
ATOM 630 C C . VAL A 1 77 ? 6.953 -14.766 -6.922 1 95.06 77 VAL A C 1
ATOM 632 O O . VAL A 1 77 ? 8.008 -14.578 -6.309 1 95.06 77 VAL A O 1
ATOM 635 N N . GLU A 1 78 ? 6.051 -13.828 -7.121 1 94.44 78 GLU A N 1
ATOM 636 C CA . GLU A 1 78 ? 6.168 -12.5 -6.535 1 94.44 78 GLU A CA 1
ATOM 637 C C . GLU A 1 78 ? 5.691 -12.484 -5.086 1 94.44 78 GLU A C 1
ATOM 639 O O . GLU A 1 78 ? 4.488 -12.586 -4.824 1 94.44 78 GLU A O 1
ATOM 644 N N . ILE A 1 79 ? 6.543 -12.297 -4.18 1 91.81 79 ILE A N 1
ATOM 645 C CA . ILE A 1 79 ? 6.215 -12.367 -2.76 1 91.81 79 ILE A CA 1
ATOM 646 C C . ILE A 1 79 ? 5.633 -11.031 -2.301 1 91.81 79 ILE A C 1
ATOM 648 O O . ILE A 1 79 ? 4.73 -11 -1.461 1 91.81 79 ILE A O 1
ATOM 652 N N . ASN A 1 80 ? 6.195 -9.984 -2.83 1 92 80 ASN A N 1
ATOM 653 C CA . ASN A 1 80 ? 5.777 -8.625 -2.506 1 92 80 ASN A CA 1
ATOM 654 C C . ASN A 1 80 ? 5.641 -7.77 -3.762 1 92 80 ASN A C 1
ATOM 656 O O . ASN A 1 80 ? 6.637 -7.434 -4.398 1 92 80 ASN A O 1
ATOM 660 N N . GLU A 1 81 ? 4.488 -7.398 -3.992 1 92.69 81 GLU A N 1
ATOM 661 C CA . GLU A 1 81 ? 4.184 -6.668 -5.219 1 92.69 81 GLU A CA 1
ATOM 662 C C . GLU A 1 81 ? 4.75 -5.25 -5.172 1 92.69 81 GLU A C 1
ATOM 664 O O . GLU A 1 81 ? 5.293 -4.758 -6.164 1 92.69 81 GLU A O 1
ATOM 669 N N . SER A 1 82 ? 4.648 -4.637 -4.047 1 90.5 82 SER A N 1
ATOM 670 C CA . SER A 1 82 ? 5.047 -3.24 -3.91 1 90.5 82 SER A CA 1
ATOM 671 C C . SER A 1 82 ? 6.559 -3.08 -4.039 1 90.5 82 SER A C 1
ATOM 673 O O . SER A 1 82 ? 7.035 -2.129 -4.656 1 90.5 82 SER A O 1
ATOM 675 N N . THR A 1 83 ? 7.301 -4.039 -3.445 1 90.81 83 THR A N 1
ATOM 676 C CA . THR A 1 83 ? 8.758 -3.936 -3.447 1 90.81 83 THR A CA 1
ATOM 677 C C . THR A 1 83 ? 9.359 -4.812 -4.543 1 90.81 83 THR A C 1
ATOM 679 O O . THR A 1 83 ? 10.578 -4.844 -4.719 1 90.81 83 THR A O 1
ATOM 682 N N . GLN A 1 84 ? 8.539 -5.562 -5.246 1 91.5 84 GLN A N 1
ATOM 683 C CA . GLN A 1 84 ? 8.961 -6.414 -6.355 1 91.5 84 GLN A CA 1
ATOM 684 C C . GLN A 1 84 ? 9.992 -7.441 -5.898 1 91.5 84 GLN A C 1
ATOM 686 O O . GLN A 1 84 ? 11.062 -7.566 -6.504 1 91.5 84 GLN A O 1
ATOM 691 N N . ILE A 1 85 ? 9.656 -8.133 -4.895 1 92.88 85 ILE A N 1
ATOM 692 C CA . ILE A 1 85 ? 10.484 -9.219 -4.375 1 92.88 85 ILE A CA 1
ATOM 693 C C . ILE A 1 85 ? 9.969 -10.555 -4.906 1 92.88 85 ILE A C 1
ATOM 695 O O . ILE A 1 85 ? 8.781 -10.859 -4.793 1 92.88 85 ILE A O 1
ATOM 699 N N . TYR A 1 86 ? 10.898 -11.305 -5.445 1 94.88 86 TYR A N 1
ATOM 700 C CA . TYR A 1 86 ? 10.578 -12.602 -6.02 1 94.88 86 TYR A CA 1
ATOM 701 C C . TYR A 1 86 ? 11.328 -13.719 -5.305 1 94.88 86 TYR A C 1
ATOM 703 O O . TYR A 1 86 ? 12.414 -13.492 -4.754 1 94.88 86 TYR A O 1
ATOM 711 N N . TYR A 1 87 ? 10.734 -14.922 -5.301 1 94.38 87 TYR A N 1
ATOM 712 C CA . TYR A 1 87 ? 11.297 -16.078 -4.602 1 94.38 87 TYR A CA 1
ATOM 713 C C . TYR A 1 87 ? 10.797 -17.375 -5.195 1 94.38 87 TYR A C 1
ATOM 715 O O . TYR A 1 87 ? 9.633 -17.469 -5.598 1 94.38 87 TYR A O 1
ATOM 723 N N . HIS A 1 88 ? 11.656 -18.328 -5.254 1 94.5 88 HIS A N 1
ATOM 724 C CA . HIS A 1 88 ? 11.227 -19.656 -5.711 1 94.5 88 HIS A CA 1
ATOM 725 C C . HIS A 1 88 ? 10.602 -20.453 -4.574 1 94.5 88 HIS A C 1
ATOM 727 O O . HIS A 1 88 ? 11.078 -21.547 -4.25 1 94.5 88 HIS A O 1
ATOM 733 N N . GLY A 1 89 ? 9.578 -19.938 -4.094 1 91.69 89 GLY A N 1
ATOM 734 C CA . GLY A 1 89 ? 8.766 -20.656 -3.131 1 91.69 89 GLY A CA 1
ATOM 735 C C . GLY A 1 89 ? 7.629 -21.438 -3.773 1 91.69 89 GLY A C 1
ATOM 736 O O . GLY A 1 89 ? 6.793 -22.016 -3.076 1 91.69 89 GLY A O 1
ATOM 737 N N . CYS A 1 90 ? 7.633 -21.5 -5.082 1 93.81 90 CYS A N 1
ATOM 738 C CA . CYS A 1 90 ? 6.535 -22.078 -5.844 1 93.81 90 CYS A CA 1
ATOM 739 C C . CYS A 1 90 ? 6.91 -23.469 -6.359 1 93.81 90 CYS A C 1
ATOM 741 O O . CYS A 1 90 ? 6.066 -24.172 -6.91 1 93.81 90 CYS A O 1
ATOM 743 N N . GLY A 1 91 ? 8.156 -23.844 -6.242 1 96.75 91 GLY A N 1
ATOM 744 C CA . GLY A 1 91 ? 8.57 -25.172 -6.652 1 96.75 91 GLY A CA 1
ATOM 745 C C . GLY A 1 91 ? 9.07 -25.234 -8.086 1 96.75 91 GLY A C 1
ATOM 746 O O . GLY A 1 91 ? 9.586 -26.266 -8.523 1 96.75 91 GLY A O 1
ATOM 747 N N . HIS A 1 92 ? 9.023 -24.125 -8.812 1 98.25 92 HIS A N 1
ATOM 748 C CA . HIS A 1 92 ? 9.43 -24.125 -10.211 1 98.25 92 HIS A CA 1
ATOM 749 C C . HIS A 1 92 ? 10.906 -24.5 -10.359 1 98.25 92 HIS A C 1
ATOM 751 O O . HIS A 1 92 ? 11.297 -25.125 -11.344 1 98.25 92 HIS A O 1
ATOM 757 N N . ASP A 1 93 ? 11.711 -24.125 -9.391 1 98.44 93 ASP A N 1
ATOM 758 C CA . ASP A 1 93 ? 13.117 -24.531 -9.391 1 98.44 93 ASP A CA 1
ATOM 759 C C . ASP A 1 93 ? 13.258 -26.047 -9.336 1 98.44 93 ASP A C 1
ATOM 761 O O . ASP A 1 93 ? 14.062 -26.625 -10.07 1 98.44 93 ASP A O 1
ATOM 765 N N . ALA A 1 94 ? 12.461 -26.656 -8.57 1 98.62 94 ALA A N 1
ATOM 766 C CA . ALA A 1 94 ? 12.477 -28.125 -8.477 1 98.62 94 ALA A CA 1
ATOM 767 C C . ALA A 1 94 ? 11.984 -28.766 -9.773 1 98.62 94 ALA A C 1
ATOM 769 O O . ALA A 1 94 ? 12.617 -29.688 -10.297 1 98.62 94 ALA A O 1
ATOM 770 N N . HIS A 1 95 ? 10.859 -28.297 -10.297 1 98.81 95 HIS A N 1
ATOM 771 C CA . HIS A 1 95 ? 10.289 -28.844 -11.523 1 98.81 95 HIS A CA 1
ATOM 772 C C . HIS A 1 95 ? 11.289 -28.766 -12.68 1 98.81 95 HIS A C 1
ATOM 774 O O . HIS A 1 95 ? 11.508 -29.75 -13.375 1 98.81 95 HIS A O 1
ATOM 780 N N . THR A 1 96 ? 11.844 -27.625 -12.805 1 98.81 96 THR A N 1
ATOM 781 C CA . THR A 1 96 ? 12.797 -27.391 -13.891 1 98.81 96 THR A CA 1
ATOM 782 C C . THR A 1 96 ? 14.039 -28.25 -13.711 1 98.81 96 THR A C 1
ATOM 784 O O . THR A 1 96 ? 14.562 -28.812 -14.68 1 98.81 96 THR A O 1
ATOM 787 N N . SER A 1 97 ? 14.516 -28.359 -12.5 1 98.81 97 SER A N 1
ATOM 788 C CA . SER A 1 97 ? 15.68 -29.188 -12.227 1 98.81 97 SER A CA 1
ATOM 789 C C . SER A 1 97 ? 15.414 -30.641 -12.602 1 98.81 97 SER A C 1
ATOM 791 O O . SER A 1 97 ? 16.25 -31.281 -13.25 1 98.81 97 SER A O 1
ATOM 793 N N . ILE A 1 98 ? 14.305 -31.125 -12.219 1 98.75 98 ILE A N 1
ATOM 794 C CA . ILE A 1 98 ? 13.914 -32.5 -12.508 1 98.75 98 ILE A CA 1
ATOM 795 C C . ILE A 1 98 ? 13.828 -32.719 -14.023 1 98.75 98 ILE A C 1
ATOM 797 O O . ILE A 1 98 ? 14.352 -33.688 -14.547 1 98.75 98 ILE A O 1
ATOM 801 N N . GLN A 1 99 ? 13.242 -31.781 -14.688 1 98.81 99 GLN A N 1
ATOM 802 C CA . GLN A 1 99 ? 13.07 -31.922 -16.125 1 98.81 99 GLN A CA 1
ATOM 803 C C . GLN A 1 99 ? 14.414 -31.844 -16.844 1 98.81 99 GLN A C 1
ATOM 805 O O . GLN A 1 99 ? 14.625 -32.531 -17.844 1 98.81 99 GLN A O 1
ATOM 810 N N . LEU A 1 100 ? 15.32 -31.016 -16.375 1 98.62 100 LEU A N 1
ATOM 811 C CA . LEU A 1 100 ? 16.656 -30.922 -16.953 1 98.62 100 LEU A CA 1
ATOM 812 C C . LEU A 1 100 ? 17.375 -32.25 -16.891 1 98.62 100 LEU A C 1
ATOM 814 O O . LEU A 1 100 ? 17.938 -32.719 -17.875 1 98.62 100 LEU A O 1
ATOM 818 N N . GLU A 1 101 ? 17.344 -32.781 -15.758 1 98 101 GLU A N 1
ATOM 819 C CA . GLU A 1 101 ? 18.031 -34.062 -15.594 1 98 101 GLU A CA 1
ATOM 820 C C . GLU A 1 101 ? 17.328 -35.188 -16.391 1 98 101 GLU A C 1
ATOM 822 O O . GLU A 1 101 ? 17.969 -36.094 -16.875 1 98 101 GLU A O 1
ATOM 827 N N . LEU A 1 102 ? 15.992 -35.062 -16.5 1 98.19 102 LEU A N 1
ATOM 828 C CA . LEU A 1 102 ? 15.258 -36 -17.344 1 98.19 102 LEU A CA 1
ATOM 829 C C . LEU A 1 102 ? 15.711 -35.906 -18.797 1 98.19 102 LEU A C 1
ATOM 831 O O . LEU A 1 102 ? 15.906 -36.906 -19.453 1 98.19 102 LEU A O 1
ATOM 835 N N . ALA A 1 103 ? 15.805 -34.719 -19.281 1 98.5 103 ALA A N 1
ATOM 836 C CA . ALA A 1 103 ? 16.266 -34.5 -20.656 1 98.5 103 ALA A CA 1
ATOM 837 C C . ALA A 1 103 ? 17.656 -35.094 -20.875 1 98.5 103 ALA A C 1
ATOM 839 O O . ALA A 1 103 ? 17.906 -35.719 -21.906 1 98.5 103 ALA A O 1
ATOM 840 N N . THR A 1 104 ? 18.531 -34.875 -19.906 1 97.19 104 THR A N 1
ATOM 841 C CA . THR A 1 104 ? 19.875 -35.406 -19.984 1 97.19 104 THR A CA 1
ATOM 842 C C . THR A 1 104 ? 19.812 -36.938 -20.031 1 97.19 104 THR A C 1
ATOM 844 O O . THR A 1 104 ? 20.562 -37.562 -20.781 1 97.19 104 THR A O 1
ATOM 847 N N . TYR A 1 105 ? 19.016 -37.469 -19.203 1 97.06 105 TYR A N 1
ATOM 848 C CA . TYR A 1 105 ? 18.828 -38.938 -19.188 1 97.06 105 TYR A CA 1
ATOM 849 C C . TYR A 1 105 ? 18.391 -39.438 -20.547 1 97.06 105 TYR A C 1
ATOM 851 O O . TYR A 1 105 ? 18.922 -40.438 -21.031 1 97.06 105 TYR A O 1
ATOM 859 N N . VAL A 1 106 ? 17.422 -38.812 -21.172 1 97.94 106 VAL A N 1
ATOM 860 C CA . VAL A 1 106 ? 16.875 -39.188 -22.469 1 97.94 106 VAL A CA 1
ATOM 861 C C . VAL A 1 106 ? 17.984 -39.125 -23.531 1 97.94 106 VAL A C 1
ATOM 863 O O . VAL A 1 106 ? 18.125 -40.031 -24.359 1 97.94 106 VAL A O 1
ATOM 866 N N . ALA A 1 107 ? 18.734 -38.094 -23.5 1 97.19 107 ALA A N 1
ATOM 867 C CA . ALA A 1 107 ? 19.828 -37.906 -24.438 1 97.19 107 ALA A CA 1
ATOM 868 C C . ALA A 1 107 ? 20.859 -39 -24.312 1 97.19 107 ALA A C 1
ATOM 870 O O . ALA A 1 107 ? 21.453 -39.438 -25.312 1 97.19 107 ALA A O 1
ATOM 871 N N . LYS A 1 108 ? 21.078 -39.469 -23.141 1 96.31 108 LYS A N 1
ATOM 872 C CA . LYS A 1 108 ? 22.094 -40.469 -22.859 1 96.31 108 LYS A CA 1
ATOM 873 C C . LYS A 1 108 ? 21.594 -41.875 -23.188 1 96.31 108 LYS A C 1
ATOM 875 O O . LYS A 1 108 ? 22.328 -42.688 -23.734 1 96.31 108 LYS A O 1
ATOM 880 N N . ASN A 1 109 ? 20.328 -42.156 -22.844 1 96.38 109 ASN A N 1
ATOM 881 C CA . ASN A 1 109 ? 19.812 -43.531 -22.938 1 96.38 109 ASN A CA 1
ATOM 882 C C . ASN A 1 109 ? 19.125 -43.75 -24.281 1 96.38 109 ASN A C 1
ATOM 884 O O . ASN A 1 109 ? 18.859 -44.906 -24.656 1 96.38 109 ASN A O 1
ATOM 888 N N . LYS A 1 110 ? 18.75 -42.781 -24.969 1 96.75 110 LYS A N 1
ATOM 889 C CA . LYS A 1 110 ? 18.281 -42.781 -26.359 1 96.75 110 LYS A CA 1
ATOM 890 C C . LYS A 1 110 ? 17.078 -43.688 -26.547 1 96.75 110 LYS A C 1
ATOM 892 O O . LYS A 1 110 ? 17.078 -44.562 -27.406 1 96.75 110 LYS A O 1
ATOM 897 N N . PRO A 1 111 ? 16.031 -43.469 -25.75 1 97.25 111 PRO A N 1
ATOM 898 C CA . PRO A 1 111 ? 14.812 -44.219 -26 1 97.25 111 PRO A CA 1
ATOM 899 C C . PRO A 1 111 ? 14.258 -44.031 -27.406 1 97.25 111 PRO A C 1
ATOM 901 O O . PRO A 1 111 ? 14.516 -43 -28.031 1 97.25 111 PRO A O 1
ATOM 904 N N . LYS A 1 112 ? 13.469 -45.031 -27.922 1 96.75 112 LYS A N 1
ATOM 905 C CA . LYS A 1 112 ? 12.836 -44.906 -29.234 1 96.75 112 LYS A CA 1
ATOM 906 C C . LYS A 1 112 ? 11.523 -44.156 -29.156 1 96.75 112 LYS A C 1
ATOM 908 O O . LYS A 1 112 ? 10.469 -44.656 -29.516 1 96.75 112 LYS A O 1
ATOM 913 N N . LEU A 1 113 ? 11.578 -42.938 -28.734 1 97 113 LEU A N 1
ATOM 914 C CA . LEU A 1 113 ? 10.477 -42 -28.562 1 97 113 LEU A CA 1
ATOM 915 C C . LEU A 1 113 ? 10.859 -40.625 -29.125 1 97 113 LEU A C 1
ATOM 917 O O . LEU A 1 113 ? 12.039 -40.281 -29.172 1 97 113 LEU A O 1
ATOM 921 N N . ASN A 1 114 ? 9.938 -39.906 -29.625 1 97.5 114 ASN A N 1
ATOM 922 C CA . ASN A 1 114 ? 10.07 -38.469 -29.859 1 97.5 114 ASN A CA 1
ATOM 923 C C . ASN A 1 114 ? 9.516 -37.656 -28.688 1 97.5 114 ASN A C 1
ATOM 925 O O . ASN A 1 114 ? 8.32 -37.688 -28.422 1 97.5 114 ASN A O 1
ATOM 929 N N . VAL A 1 115 ? 10.414 -36.906 -28.047 1 98.06 115 VAL A N 1
ATOM 930 C CA . VAL A 1 115 ? 10.039 -36.25 -26.797 1 98.06 115 VAL A CA 1
ATOM 931 C C . VAL A 1 115 ? 10.258 -34.719 -26.906 1 98.06 115 VAL A C 1
ATOM 933 O O . VAL A 1 115 ? 11.281 -34.281 -27.438 1 98.06 115 VAL A O 1
ATOM 936 N N . LEU A 1 116 ? 9.266 -34 -26.484 1 98.25 116 LEU A N 1
ATOM 937 C CA . LEU A 1 116 ? 9.367 -32.531 -26.375 1 98.25 116 LEU A CA 1
ATOM 938 C C . LEU A 1 116 ? 9.547 -32.125 -24.922 1 98.25 116 LEU A C 1
ATOM 940 O O . LEU A 1 116 ? 8.812 -32.562 -24.047 1 98.25 116 LEU A O 1
ATOM 944 N N . PHE A 1 117 ? 10.555 -31.297 -24.656 1 98.75 117 PHE A N 1
ATOM 945 C CA . PHE A 1 117 ? 10.758 -30.703 -23.344 1 98.75 117 PHE A CA 1
ATOM 946 C C . PHE A 1 117 ? 10.422 -29.219 -23.359 1 98.75 117 PHE A C 1
ATOM 948 O O . PHE A 1 117 ? 11.109 -28.422 -24.016 1 98.75 117 PHE A O 1
ATOM 955 N N . ILE A 1 118 ? 9.352 -28.859 -22.625 1 98.75 118 ILE A N 1
ATOM 956 C CA . ILE A 1 118 ? 8.875 -27.469 -22.594 1 98.75 118 ILE A CA 1
ATOM 957 C C . ILE A 1 118 ? 9.258 -26.812 -21.266 1 98.75 118 ILE A C 1
ATOM 959 O O . ILE A 1 118 ? 8.758 -27.203 -20.219 1 98.75 118 ILE A O 1
ATOM 963 N N . PHE A 1 119 ? 10.164 -25.891 -21.297 1 98.75 119 PHE A N 1
ATOM 964 C CA . PHE A 1 119 ? 10.484 -25 -20.188 1 98.75 119 PHE A CA 1
ATOM 965 C C . PHE A 1 119 ? 9.75 -23.672 -20.312 1 98.75 119 PHE A C 1
ATOM 967 O O . PHE A 1 119 ? 10.234 -22.75 -20.969 1 98.75 119 PHE A O 1
ATOM 974 N N . GLN A 1 120 ? 8.625 -23.594 -19.672 1 98.56 120 GLN A N 1
ATOM 975 C CA . GLN A 1 120 ? 7.621 -22.578 -19.953 1 98.56 120 GLN A CA 1
ATOM 976 C C . GLN A 1 120 ? 7.836 -21.344 -19.078 1 98.56 120 GLN A C 1
ATOM 978 O O . GLN A 1 120 ? 8.094 -21.453 -17.875 1 98.56 120 GLN A O 1
ATOM 983 N N . ALA A 1 121 ? 7.723 -20.172 -19.688 1 97.19 121 ALA A N 1
ATOM 984 C CA . ALA A 1 121 ? 7.832 -18.891 -18.969 1 97.19 121 ALA A CA 1
ATOM 985 C C . ALA A 1 121 ? 6.492 -18.5 -18.344 1 97.19 121 ALA A C 1
ATOM 987 O O . ALA A 1 121 ? 5.434 -18.906 -18.828 1 97.19 121 ALA A O 1
ATOM 988 N N . SER A 1 122 ? 6.508 -17.797 -17.281 1 96.19 122 SER A N 1
ATOM 989 C CA . SER A 1 122 ? 5.465 -16.922 -16.75 1 96.19 122 SER A CA 1
ATOM 990 C C . SER A 1 122 ? 4.215 -17.719 -16.391 1 96.19 122 SER A C 1
ATOM 992 O O . SER A 1 122 ? 3.115 -17.391 -16.844 1 96.19 122 SER A O 1
ATOM 994 N N . GLU A 1 123 ? 4.355 -18.672 -15.547 1 96.06 123 GLU A N 1
ATOM 995 C CA . GLU A 1 123 ? 3.201 -19.391 -15.016 1 96.06 123 GLU A CA 1
ATOM 996 C C . GLU A 1 123 ? 2.516 -18.594 -13.914 1 96.06 123 GLU A C 1
ATOM 998 O O . GLU A 1 123 ? 1.286 -18.547 -13.844 1 96.06 123 GLU A O 1
ATOM 1003 N N . GLU A 1 124 ? 3.219 -17.984 -13.117 1 93.19 124 GLU A N 1
ATOM 1004 C CA . GLU A 1 124 ? 2.703 -17.344 -11.914 1 93.19 124 GLU A CA 1
ATOM 1005 C C . GLU A 1 124 ? 1.827 -16.141 -12.266 1 93.19 124 GLU A C 1
ATOM 1007 O O . GLU A 1 124 ? 0.996 -15.719 -11.453 1 93.19 124 GLU A O 1
ATOM 1012 N N . LYS A 1 125 ? 2.131 -15.562 -13.422 1 88.62 125 LYS A N 1
ATOM 1013 C CA . LYS A 1 125 ? 1.392 -14.391 -13.883 1 88.62 125 LYS A CA 1
ATOM 1014 C C . LYS A 1 125 ? 1.242 -14.406 -15.406 1 88.62 125 LYS A C 1
ATOM 1016 O O . LYS A 1 125 ? 2.182 -14.75 -16.125 1 88.62 125 LYS A O 1
ATOM 1021 N N . TYR A 1 126 ? 0.017 -14.102 -15.875 1 84.5 126 TYR A N 1
ATOM 1022 C CA . TYR A 1 126 ? -0.298 -13.875 -17.281 1 84.5 126 TYR A CA 1
ATOM 1023 C C . TYR A 1 126 ? -0.375 -15.188 -18.047 1 84.5 126 TYR A C 1
ATOM 1025 O O . TYR A 1 126 ? -1.143 -15.312 -19 1 84.5 126 TYR A O 1
ATOM 1033 N N . GLY A 1 127 ? 0.33 -16.156 -17.594 1 85.31 127 GLY A N 1
ATOM 1034 C CA . GLY A 1 127 ? 0.178 -17.484 -18.172 1 85.31 127 GLY A CA 1
ATOM 1035 C C . GLY A 1 127 ? 0.92 -17.656 -19.469 1 85.31 127 GLY A C 1
ATOM 1036 O O . GLY A 1 127 ? 0.349 -17.453 -20.547 1 85.31 127 GLY A O 1
ATOM 1037 N N . GLY A 1 128 ? 2.01 -18.203 -19.531 1 94.38 128 GLY A N 1
ATOM 1038 C CA . GLY A 1 128 ? 2.787 -18.453 -20.734 1 94.38 128 GLY A CA 1
ATOM 1039 C C . GLY A 1 128 ? 2.301 -19.656 -21.531 1 94.38 128 GLY A C 1
ATOM 1040 O O . GLY A 1 128 ? 2.627 -19.797 -22.703 1 94.38 128 GLY A O 1
ATOM 1041 N N . ALA A 1 129 ? 1.463 -20.5 -20.922 1 97.25 129 ALA A N 1
ATOM 1042 C CA . ALA A 1 129 ? 1.016 -21.734 -21.547 1 97.25 129 ALA A CA 1
ATOM 1043 C C . ALA A 1 129 ? 0.189 -21.453 -22.797 1 97.25 129 ALA A C 1
ATOM 1045 O O . ALA A 1 129 ? 0.324 -22.156 -23.812 1 97.25 129 ALA A O 1
ATOM 1046 N N . LYS A 1 130 ? -0.649 -20.5 -22.703 1 94.69 130 LYS A N 1
ATOM 1047 C CA . LYS A 1 130 ? -1.483 -20.156 -23.859 1 94.69 130 LYS A CA 1
ATOM 1048 C C . LYS A 1 130 ? -0.629 -19.812 -25.078 1 94.69 130 LYS A C 1
ATOM 1050 O O . LYS A 1 130 ? -0.934 -20.25 -26.188 1 94.69 130 LYS A O 1
ATOM 1055 N N . GLU A 1 131 ? 0.402 -19.078 -24.844 1 94.06 131 GLU A N 1
ATOM 1056 C CA . GLU A 1 131 ? 1.303 -18.688 -25.922 1 94.06 131 GLU A CA 1
ATOM 1057 C C . GLU A 1 131 ? 2.086 -19.891 -26.453 1 94.06 131 GLU A C 1
ATOM 1059 O O . GLU A 1 131 ? 2.373 -19.969 -27.656 1 94.06 131 GLU A O 1
ATOM 1064 N N . VAL A 1 132 ? 2.496 -20.75 -25.609 1 97.5 132 VAL A N 1
ATOM 1065 C CA . VAL A 1 132 ? 3.176 -21.969 -26.047 1 97.5 132 VAL A CA 1
ATOM 1066 C C . VAL A 1 132 ? 2.248 -22.797 -26.938 1 97.5 132 VAL A C 1
ATOM 1068 O O . VAL A 1 132 ? 2.658 -23.281 -27.984 1 97.5 132 VAL A O 1
ATOM 1071 N N . CYS A 1 133 ? 1.006 -22.953 -26.516 1 97.56 133 CYS A N 1
ATOM 1072 C CA . CYS A 1 133 ? 0.03 -23.688 -27.297 1 97.56 133 CYS A CA 1
ATOM 1073 C C . CYS A 1 133 ? -0.149 -23.047 -28.672 1 97.56 133 CYS A C 1
ATOM 1075 O O . CYS A 1 133 ? -0.208 -23.75 -29.688 1 97.56 133 CYS A O 1
ATOM 1077 N N . LYS A 1 134 ? -0.214 -21.766 -28.703 1 96.31 134 LYS A N 1
ATOM 1078 C CA . LYS A 1 134 ? -0.324 -21.047 -29.969 1 96.31 134 LYS A CA 1
ATOM 1079 C C . LYS A 1 134 ? 0.864 -21.344 -30.875 1 96.31 134 LYS A C 1
ATOM 1081 O O . LYS A 1 134 ? 0.689 -21.625 -32.062 1 96.31 134 LYS A O 1
ATOM 1086 N N . PHE A 1 135 ? 2.018 -21.281 -30.281 1 96.62 135 PHE A N 1
ATOM 1087 C CA . PHE A 1 135 ? 3.225 -21.594 -31.047 1 96.62 135 PHE A CA 1
ATOM 1088 C C . PHE A 1 135 ? 3.164 -23 -31.609 1 96.62 135 PHE A C 1
ATOM 1090 O O . PHE A 1 135 ? 3.451 -23.203 -32.781 1 96.62 135 PHE A O 1
ATOM 1097 N N . LEU A 1 136 ? 2.816 -23.984 -30.781 1 97.81 136 LEU A N 1
ATOM 1098 C CA . LEU A 1 136 ? 2.758 -25.375 -31.219 1 97.81 136 LEU A CA 1
ATOM 1099 C C . LEU A 1 136 ? 1.745 -25.547 -32.344 1 97.81 136 LEU A C 1
ATOM 1101 O O . LEU A 1 136 ? 2.027 -26.219 -33.344 1 97.81 136 LEU A O 1
ATOM 1105 N N . LYS A 1 137 ? 0.619 -24.906 -32.25 1 97.44 137 LYS A N 1
ATOM 1106 C CA . LYS A 1 137 ? -0.409 -24.984 -33.281 1 97.44 137 LYS A CA 1
ATOM 1107 C C . LYS A 1 137 ? 0.07 -24.344 -34.594 1 97.44 137 LYS A C 1
ATOM 1109 O O . LYS A 1 137 ? -0.057 -24.938 -35.656 1 97.44 137 LYS A O 1
ATOM 1114 N N . GLU A 1 138 ? 0.639 -23.188 -34.469 1 97.06 138 GLU A N 1
ATOM 1115 C CA . GLU A 1 138 ? 1.095 -22.453 -35.625 1 97.06 138 GLU A CA 1
ATOM 1116 C C . GLU A 1 138 ? 2.242 -23.188 -36.312 1 97.06 138 GLU A C 1
ATOM 1118 O O . GLU A 1 138 ? 2.383 -23.109 -37.562 1 97.06 138 GLU A O 1
ATOM 1123 N N . SER A 1 139 ? 3.031 -23.875 -35.562 1 96 139 SER A N 1
ATOM 1124 C CA . SER A 1 139 ? 4.172 -24.609 -36.094 1 96 139 SER A CA 1
ATOM 1125 C C . SER A 1 139 ? 3.768 -26.016 -36.531 1 96 139 SER A C 1
ATOM 1127 O O . SER A 1 139 ? 4.613 -26.812 -36.938 1 96 139 SER A O 1
ATOM 1129 N N . LYS A 1 140 ? 2.484 -26.375 -36.344 1 96.12 140 LYS A N 1
ATOM 1130 C CA . LYS A 1 140 ? 1.926 -27.672 -36.719 1 96.12 140 LYS A CA 1
ATOM 1131 C C . LYS A 1 140 ? 2.631 -28.797 -35.969 1 96.12 140 LYS A C 1
ATOM 1133 O O . LYS A 1 140 ? 2.924 -29.844 -36.562 1 96.12 140 LYS A O 1
ATOM 1138 N N . ILE A 1 141 ? 2.959 -28.5 -34.75 1 97.06 141 ILE A N 1
ATOM 1139 C CA . ILE A 1 141 ? 3.551 -29.5 -33.875 1 97.06 141 ILE A CA 1
ATOM 1140 C C . ILE A 1 141 ? 2.455 -30.172 -33.062 1 97.06 141 ILE A C 1
ATOM 1142 O O . ILE A 1 141 ? 1.635 -29.5 -32.406 1 97.06 141 ILE A O 1
ATOM 1146 N N . SER A 1 142 ? 2.396 -31.453 -33.094 1 97.25 142 SER A N 1
ATOM 1147 C CA . SER A 1 142 ? 1.424 -32.219 -32.312 1 97.25 142 SER A CA 1
ATOM 1148 C C . SER A 1 142 ? 2.113 -33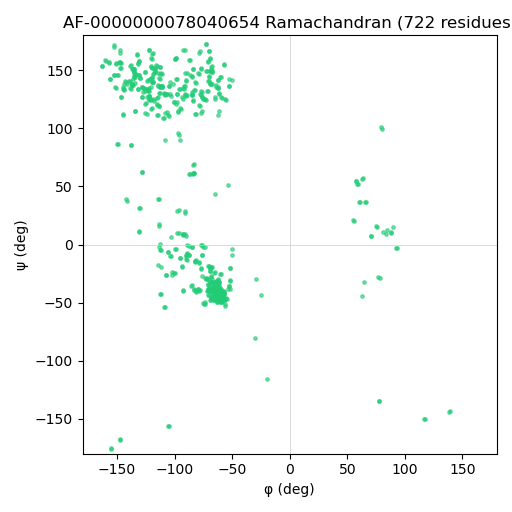.125 -31.297 1 97.25 142 SER A C 1
ATOM 1150 O O . SER A 1 142 ? 3.238 -33.562 -31.531 1 97.25 142 SER A O 1
ATOM 1152 N N . VAL A 1 143 ? 1.476 -33.344 -30.188 1 97.69 143 VAL A N 1
ATOM 1153 C CA . VAL A 1 143 ? 1.974 -34.156 -29.094 1 97.69 143 VAL A CA 1
ATOM 1154 C C . VAL A 1 143 ? 0.886 -35.125 -28.641 1 97.69 143 VAL A C 1
ATOM 1156 O O . VAL A 1 143 ? -0.275 -34.75 -28.484 1 97.69 143 VAL A O 1
ATOM 1159 N N . SER A 1 144 ? 1.225 -36.375 -28.453 1 97.56 144 SER A N 1
ATOM 1160 C CA . SER A 1 144 ? 0.237 -37.344 -28.031 1 97.56 144 SER A CA 1
ATOM 1161 C C . SER A 1 144 ? -0.137 -37.156 -26.562 1 97.56 144 SER A C 1
ATOM 1163 O O . SER A 1 144 ? -1.319 -37.125 -26.219 1 97.56 144 SER A O 1
ATOM 1165 N N . LYS A 1 145 ? 0.85 -37.094 -25.703 1 98.5 145 LYS A N 1
ATOM 1166 C CA . LYS A 1 145 ? 0.667 -36.969 -24.25 1 98.5 145 LYS A CA 1
ATOM 1167 C C . LYS A 1 145 ? 1.59 -35.906 -23.672 1 98.5 145 LYS A C 1
ATOM 1169 O O . LYS A 1 145 ? 2.746 -35.781 -24.078 1 98.5 145 LYS A O 1
ATOM 1174 N N . ILE A 1 146 ? 1.079 -35.125 -22.75 1 98.75 146 ILE A N 1
ATOM 1175 C CA . ILE A 1 146 ? 1.915 -34.156 -22.062 1 98.75 146 ILE A CA 1
ATOM 1176 C C . ILE A 1 146 ? 1.766 -34.312 -20.547 1 98.75 146 ILE A C 1
ATOM 1178 O O . ILE A 1 146 ? 0.655 -34.5 -20.047 1 98.75 146 ILE A O 1
ATOM 1182 N N . TYR A 1 147 ? 2.891 -34.281 -19.828 1 98.88 147 TYR A N 1
ATOM 1183 C CA . TYR A 1 147 ? 2.955 -34.5 -18.391 1 98.88 147 TYR A CA 1
ATOM 1184 C C . TYR A 1 147 ? 3.484 -33.25 -17.672 1 98.88 147 TYR A C 1
ATOM 1186 O O . TYR A 1 147 ? 4.324 -32.531 -18.219 1 98.88 147 TYR A O 1
ATOM 1194 N N . ALA A 1 148 ? 3.008 -33.031 -16.484 1 98.75 148 ALA A N 1
ATOM 1195 C CA . ALA A 1 148 ? 3.58 -32.031 -15.57 1 98.75 148 ALA A CA 1
ATOM 1196 C C . ALA A 1 148 ? 3.521 -32.531 -14.125 1 98.75 148 ALA A C 1
ATOM 1198 O O . ALA A 1 148 ? 2.535 -33.156 -13.703 1 98.75 148 ALA A O 1
ATOM 1199 N N . LEU A 1 149 ? 4.566 -32.281 -13.461 1 98.31 149 LEU A N 1
ATOM 1200 C CA . LEU A 1 149 ? 4.723 -32.625 -12.047 1 98.31 149 LEU A CA 1
ATOM 1201 C C . LEU A 1 149 ? 4.793 -31.359 -11.203 1 98.31 149 LEU A C 1
ATOM 1203 O O . LEU A 1 149 ? 5.453 -30.391 -11.578 1 98.31 149 LEU A O 1
ATOM 1207 N N . HIS A 1 150 ? 4.059 -31.375 -10.07 1 98.38 150 HIS A N 1
ATOM 1208 C CA . HIS A 1 150 ? 4.098 -30.25 -9.156 1 98.38 150 HIS A CA 1
ATOM 1209 C C . HIS A 1 150 ? 4.395 -30.703 -7.73 1 98.38 150 HIS A C 1
ATOM 1211 O O . HIS A 1 150 ? 3.789 -31.656 -7.234 1 98.38 150 HIS A O 1
ATOM 1217 N N . VAL A 1 151 ? 5.25 -30.031 -7.059 1 97.88 151 VAL A N 1
ATOM 1218 C CA . VAL A 1 151 ? 5.543 -30.344 -5.66 1 97.88 151 VAL A CA 1
ATOM 1219 C C . VAL A 1 151 ? 4.383 -29.906 -4.777 1 97.88 151 VAL A C 1
ATOM 1221 O O . VAL A 1 151 ? 3.689 -28.938 -5.098 1 97.88 151 VAL A O 1
ATOM 1224 N N . THR A 1 152 ? 4.129 -30.578 -3.658 1 96.25 152 THR A N 1
ATOM 1225 C CA . THR A 1 152 ? 3.137 -30.188 -2.66 1 96.25 152 THR A CA 1
ATOM 1226 C C . THR A 1 152 ? 3.686 -30.375 -1.25 1 96.25 152 THR A C 1
ATOM 1228 O O . THR A 1 152 ? 4.32 -31.391 -0.956 1 96.25 152 THR A O 1
ATOM 1231 N N . PRO A 1 153 ? 3.504 -29.422 -0.427 1 94.31 153 PRO A N 1
ATOM 1232 C CA . PRO A 1 153 ? 3.973 -29.547 0.955 1 94.31 153 PRO A CA 1
ATOM 1233 C C . PRO A 1 153 ? 3.068 -30.438 1.806 1 94.31 153 PRO A C 1
ATOM 1235 O O . PRO A 1 153 ? 3.381 -30.703 2.969 1 94.31 153 PRO A O 1
ATOM 1238 N N . ASP A 1 154 ? 2.002 -30.984 1.244 1 93.88 154 ASP A N 1
ATOM 1239 C CA . ASP A 1 154 ? 0.98 -31.688 2.008 1 93.88 154 ASP A CA 1
ATOM 1240 C C . ASP A 1 154 ? 1.311 -33.188 2.119 1 93.88 154 ASP A C 1
ATOM 1242 O O . ASP A 1 154 ? 0.66 -33.906 2.867 1 93.88 154 ASP A O 1
ATOM 1246 N N . LEU A 1 155 ? 2.283 -33.594 1.402 1 96.19 155 LEU A N 1
ATOM 1247 C CA . LEU A 1 155 ? 2.648 -35.031 1.364 1 96.19 155 LEU A CA 1
ATOM 1248 C C . LEU A 1 155 ? 4.148 -35.188 1.577 1 96.19 155 LEU A C 1
ATOM 1250 O O . LEU A 1 155 ? 4.926 -34.281 1.353 1 96.19 155 LEU A O 1
ATOM 1254 N N . TYR A 1 156 ? 4.504 -36.344 1.992 1 96.19 156 TYR A N 1
ATOM 1255 C CA . TYR A 1 156 ? 5.914 -36.719 2.068 1 96.19 156 TYR A CA 1
ATOM 1256 C C . TYR A 1 156 ? 6.457 -37.094 0.693 1 96.19 156 TYR A C 1
ATOM 1258 O O . TYR A 1 156 ? 5.691 -37.344 -0.237 1 96.19 156 TYR A O 1
ATOM 1266 N N . SER A 1 157 ? 7.773 -37.156 0.544 1 96.44 157 SER A N 1
ATOM 1267 C CA . SER A 1 157 ? 8.461 -37.25 -0.74 1 96.44 157 SER A CA 1
ATOM 1268 C C . SER A 1 157 ? 8.188 -38.594 -1.424 1 96.44 157 SER A C 1
ATOM 1270 O O . SER A 1 157 ? 8.406 -38.719 -2.629 1 96.44 157 SER A O 1
ATOM 1272 N N . ASN A 1 158 ? 7.758 -39.625 -0.767 1 97.06 158 ASN A N 1
ATOM 1273 C CA . ASN A 1 158 ? 7.52 -40.906 -1.379 1 97.06 158 ASN A CA 1
ATOM 1274 C C . ASN A 1 158 ? 6.07 -41.062 -1.835 1 97.06 158 ASN A C 1
ATOM 1276 O O . ASN A 1 158 ? 5.645 -42.156 -2.219 1 97.06 158 ASN A O 1
ATOM 1280 N N . TYR A 1 159 ? 5.359 -39.969 -1.761 1 97.69 159 TYR A N 1
ATOM 1281 C CA . TYR A 1 159 ? 3.967 -40 -2.195 1 97.69 159 TYR A CA 1
ATOM 1282 C C . TYR A 1 159 ? 3.77 -39.188 -3.459 1 97.69 159 TYR A C 1
ATOM 1284 O O . TYR A 1 159 ? 4.34 -38.094 -3.592 1 97.69 159 TYR A O 1
ATOM 1292 N N . VAL A 1 160 ? 3.027 -39.719 -4.379 1 98.19 160 VAL A N 1
ATOM 1293 C CA . VAL A 1 160 ? 2.473 -39 -5.527 1 98.19 160 VAL A CA 1
ATOM 1294 C C . VAL A 1 160 ? 0.951 -38.969 -5.422 1 98.19 160 VAL A C 1
ATOM 1296 O O . VAL A 1 160 ? 0.323 -39.938 -4.996 1 98.19 160 VAL A O 1
ATOM 1299 N N . SER A 1 161 ? 0.386 -37.844 -5.695 1 98.19 161 SER A N 1
ATOM 1300 C CA . SER A 1 161 ? -1.07 -37.781 -5.742 1 98.19 161 SER A CA 1
ATOM 1301 C C . SER A 1 161 ? -1.555 -37.344 -7.125 1 98.19 161 SER A C 1
ATOM 1303 O O . SER A 1 161 ? -0.927 -36.531 -7.785 1 98.19 161 SER A O 1
ATOM 1305 N N . ILE A 1 162 ? -2.611 -37.938 -7.609 1 98.06 162 ILE A N 1
ATOM 1306 C CA . ILE A 1 162 ? -3.152 -37.75 -8.945 1 98.06 162 ILE A CA 1
ATOM 1307 C C . ILE A 1 162 ? -4.676 -37.875 -8.914 1 98.06 162 ILE A C 1
ATOM 1309 O O . ILE A 1 162 ? -5.234 -38.5 -8.008 1 98.06 162 ILE A O 1
ATOM 1313 N N . LYS A 1 163 ? -5.32 -37.219 -9.797 1 98.12 163 LYS A N 1
ATOM 1314 C CA . LYS A 1 163 ? -6.781 -37.219 -9.844 1 98.12 163 LYS A CA 1
ATOM 1315 C C . LYS A 1 163 ? -7.289 -37.375 -11.273 1 98.12 163 LYS A C 1
ATOM 1317 O O . LYS A 1 163 ? -6.738 -36.812 -12.203 1 98.12 163 LYS A O 1
ATOM 1322 N N . LYS A 1 164 ? -8.375 -38.125 -11.391 1 97.94 164 LYS A N 1
ATOM 1323 C CA . LYS A 1 164 ? -9.062 -38.281 -12.672 1 97.94 164 LYS A CA 1
ATOM 1324 C C . LYS A 1 164 ? -9.969 -37.094 -12.945 1 97.94 164 LYS A C 1
ATOM 1326 O O . LYS A 1 164 ? -10.648 -36.594 -12.039 1 97.94 164 LYS A O 1
ATOM 1331 N N . GLY A 1 165 ? -9.992 -36.625 -14.195 1 97.81 165 GLY A N 1
ATOM 1332 C CA . GLY A 1 165 ? -10.875 -35.5 -14.523 1 97.81 165 GLY A CA 1
ATOM 1333 C C . GLY A 1 165 ? -10.344 -34.156 -14.062 1 97.81 165 GLY A C 1
ATOM 1334 O O . GLY A 1 165 ? -9.172 -33.844 -14.273 1 97.81 165 GLY A O 1
ATOM 1335 N N . ASP A 1 166 ? -11.234 -33.375 -13.469 1 97.88 166 ASP A N 1
ATOM 1336 C CA . ASP A 1 166 ? -10.859 -32.031 -13.039 1 97.88 166 ASP A CA 1
ATOM 1337 C C . ASP A 1 166 ? -9.992 -32.062 -11.781 1 97.88 166 ASP A C 1
ATOM 1339 O O . ASP A 1 166 ? -10.398 -32.625 -10.766 1 97.88 166 ASP A O 1
ATOM 1343 N N . VAL A 1 167 ? -8.852 -31.453 -11.859 1 97.81 167 VAL A N 1
ATOM 1344 C CA . VAL A 1 167 ? -7.867 -31.531 -10.781 1 97.81 167 VAL A CA 1
ATOM 1345 C C . VAL A 1 167 ? -7.781 -30.188 -10.062 1 97.81 167 VAL A C 1
ATOM 1347 O O . VAL A 1 167 ? -7.906 -30.125 -8.836 1 97.81 167 VAL A O 1
ATOM 1350 N N . LEU A 1 168 ? -7.547 -29.078 -10.797 1 97.69 168 LEU A N 1
ATOM 1351 C CA . LEU A 1 168 ? -7.426 -27.719 -10.258 1 97.69 168 LEU A CA 1
ATOM 1352 C C . LEU A 1 168 ? -8.523 -26.812 -10.805 1 97.69 168 LEU A C 1
ATOM 1354 O O . LEU A 1 168 ? -9.016 -27.031 -11.914 1 97.69 168 LEU A O 1
ATOM 1358 N N . ALA A 1 169 ? -8.883 -25.875 -10.078 1 97.69 169 ALA A N 1
ATOM 1359 C CA . ALA A 1 169 ? -9.969 -24.969 -10.422 1 97.69 169 ALA A CA 1
ATOM 1360 C C . ALA A 1 169 ? -9.57 -24.047 -11.562 1 97.69 169 ALA A C 1
ATOM 1362 O O . ALA A 1 169 ? -8.383 -23.844 -11.812 1 97.69 169 ALA A O 1
ATOM 1363 N N . ALA A 1 170 ? -10.625 -23.547 -12.227 1 97.75 170 ALA A N 1
ATOM 1364 C CA . ALA A 1 170 ? -10.43 -22.328 -13.016 1 97.75 170 ALA A CA 1
ATOM 1365 C C . ALA A 1 170 ? -10.164 -21.125 -12.109 1 97.75 170 ALA A C 1
ATOM 1367 O O . ALA A 1 170 ? -10.641 -21.078 -10.969 1 97.75 170 ALA A O 1
ATOM 1368 N N . GLY A 1 171 ? -9.414 -20.203 -12.641 1 96.56 171 GLY A N 1
ATOM 1369 C CA . GLY A 1 171 ? -9.07 -19.047 -11.828 1 96.56 171 GLY A CA 1
ATOM 1370 C C . GLY A 1 171 ? -9 -17.766 -12.633 1 96.56 171 GLY A C 1
ATOM 1371 O O . GLY A 1 171 ? -8.484 -17.75 -13.75 1 96.56 171 GLY A O 1
ATOM 1372 N N . LEU A 1 172 ? -9.609 -16.734 -12.086 1 97.44 172 LEU A N 1
ATOM 1373 C CA . LEU A 1 172 ? -9.539 -15.375 -12.617 1 97.44 172 LEU A CA 1
ATOM 1374 C C . LEU A 1 172 ? -9.062 -14.398 -11.547 1 97.44 172 LEU A C 1
ATOM 1376 O O . LEU A 1 172 ? -9.688 -14.266 -10.5 1 97.44 172 LEU A O 1
ATOM 1380 N N . SER A 1 173 ? -7.891 -13.859 -11.742 1 97 173 SER A N 1
ATOM 1381 C CA . SER A 1 173 ? -7.344 -12.852 -10.836 1 97 173 SER A CA 1
ATOM 1382 C C . SER A 1 173 ? -7.266 -11.484 -11.508 1 97 173 SER A C 1
ATOM 1384 O O . SER A 1 173 ? -6.82 -11.383 -12.656 1 97 173 SER A O 1
ATOM 1386 N N . CYS A 1 174 ? -7.664 -10.469 -10.797 1 97.69 174 CYS A N 1
ATOM 1387 C CA . CYS A 1 174 ? -7.684 -9.117 -11.336 1 97.69 174 CYS A CA 1
ATOM 1388 C C . CYS A 1 174 ? -7.008 -8.141 -10.383 1 97.69 174 CYS A C 1
ATOM 1390 O O . CYS A 1 174 ? -7.066 -8.312 -9.164 1 97.69 174 CYS A O 1
ATOM 1392 N N . HIS A 1 175 ? -6.375 -7.195 -10.961 1 97.75 175 HIS A N 1
ATOM 1393 C CA . HIS A 1 175 ? -5.953 -5.996 -10.242 1 97.75 175 HIS A CA 1
ATOM 1394 C C . HIS A 1 175 ? -6.902 -4.836 -10.5 1 97.75 175 HIS A C 1
ATOM 1396 O O . HIS A 1 175 ? -7.098 -4.43 -11.648 1 97.75 175 HIS A O 1
ATOM 1402 N N . LEU A 1 176 ? -7.465 -4.297 -9.43 1 98.31 176 LEU A N 1
ATOM 1403 C CA . LEU A 1 176 ? -8.398 -3.182 -9.539 1 98.31 176 LEU A CA 1
ATOM 1404 C C . LEU A 1 176 ? -7.809 -1.918 -8.922 1 98.31 176 LEU A C 1
ATOM 1406 O O . LEU A 1 176 ? -7.273 -1.956 -7.809 1 98.31 176 LEU A O 1
ATOM 1410 N N . LYS A 1 177 ? -7.852 -0.862 -9.633 1 97.31 177 LYS A N 1
ATOM 1411 C CA . LYS A 1 177 ? -7.527 0.476 -9.148 1 97.31 177 LYS A CA 1
ATOM 1412 C C . LYS A 1 177 ? -8.758 1.379 -9.164 1 97.31 177 LYS A C 1
ATOM 1414 O O . LYS A 1 177 ? -9.266 1.729 -10.234 1 97.31 177 LYS A O 1
ATOM 1419 N N . LEU A 1 178 ? -9.211 1.729 -8.031 1 96.75 178 LEU A N 1
ATOM 1420 C CA . LEU A 1 178 ? -10.359 2.615 -7.91 1 96.75 178 LEU A CA 1
ATOM 1421 C C . LEU A 1 178 ? -9.922 4.07 -7.809 1 96.75 178 LEU A C 1
ATOM 1423 O O . LEU A 1 178 ? -8.953 4.383 -7.102 1 96.75 178 LEU A O 1
ATOM 1427 N N . LEU A 1 179 ? -10.555 4.941 -8.547 1 93.38 179 LEU A N 1
ATOM 1428 C CA . LEU A 1 179 ? -10.289 6.375 -8.516 1 93.38 179 LEU A CA 1
ATOM 1429 C C . LEU A 1 179 ? -11.289 7.09 -7.609 1 93.38 179 LEU A C 1
ATOM 1431 O O . LEU A 1 179 ? -12.484 7.152 -7.914 1 93.38 179 LEU A O 1
ATOM 1435 N N . LEU A 1 180 ? -10.586 7.59 -6.566 1 89.31 180 LEU A N 1
ATOM 1436 C CA . LEU A 1 180 ? -11.422 8.234 -5.566 1 89.31 180 LEU A CA 1
ATOM 1437 C C . LEU A 1 180 ? -11.438 9.75 -5.758 1 89.31 180 LEU A C 1
ATOM 1439 O O . LEU A 1 180 ? -10.43 10.336 -6.16 1 89.31 180 LEU A O 1
ATOM 1443 N N . LYS A 1 181 ? -12.484 10.375 -5.93 1 71.75 181 LYS A N 1
ATOM 1444 C CA . LYS A 1 181 ? -12.555 11.828 -6.098 1 71.75 181 LYS A CA 1
ATOM 1445 C C . LYS A 1 181 ? -12.031 12.547 -4.859 1 71.75 181 LYS A C 1
ATOM 1447 O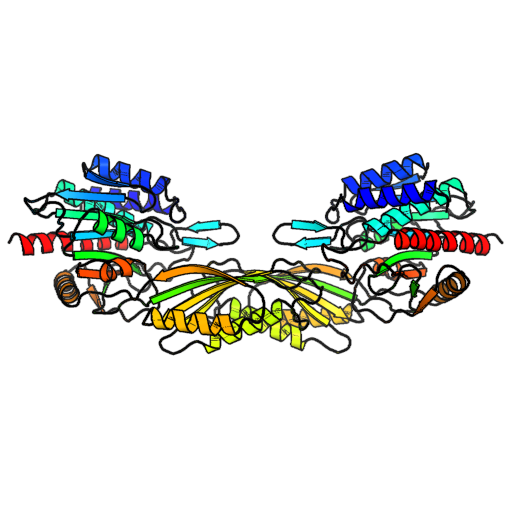 O . LYS A 1 181 ? -12.234 12.086 -3.732 1 71.75 181 LYS A O 1
ATOM 1452 N N . ASP A 1 182 ? -10.852 13.312 -5.031 1 56.84 182 ASP A N 1
ATOM 1453 C CA . ASP A 1 182 ? -10.031 14.031 -4.059 1 56.84 182 ASP A CA 1
ATOM 1454 C C . ASP A 1 182 ? -10.883 14.93 -3.172 1 56.84 182 ASP A C 1
ATOM 1456 O O . ASP A 1 182 ? -10.375 15.867 -2.555 1 56.84 182 ASP A O 1
ATOM 1460 N N . SER A 1 183 ? -12.195 15.062 -3.361 1 45.66 183 SER A N 1
ATOM 1461 C CA . SER A 1 183 ? -12.664 16.344 -2.812 1 45.66 183 SER A CA 1
ATOM 1462 C C . SER A 1 183 ? -12.5 16.375 -1.297 1 45.66 183 SER A C 1
ATOM 1464 O O . SER A 1 183 ? -13.164 17.156 -0.617 1 45.66 183 SER A O 1
ATOM 1466 N N . GLY A 1 184 ? -11.18 15.836 -0.686 1 45.03 184 GLY A N 1
ATOM 1467 C CA . GLY A 1 184 ? -11.266 15.836 0.766 1 45.03 184 GLY A CA 1
ATOM 1468 C C . GLY A 1 184 ? -12.32 14.891 1.304 1 45.03 184 GLY A C 1
ATOM 1469 O O . GLY A 1 184 ? -12.375 14.625 2.506 1 45.03 184 GLY A O 1
ATOM 1470 N N . HIS A 1 185 ? -13.312 14.758 0.555 1 39.38 185 HIS A N 1
ATOM 1471 C CA . HIS A 1 185 ? -14.383 13.781 0.731 1 39.38 185 HIS A CA 1
ATOM 1472 C C . HIS A 1 185 ? -14.297 12.68 -0.32 1 39.38 185 HIS A C 1
ATOM 1474 O O . HIS A 1 185 ? -14.164 12.961 -1.513 1 39.38 185 HIS A O 1
ATOM 1480 N N . VAL A 1 186 ? -13.578 11.539 -0.135 1 37.06 186 VAL A N 1
ATOM 1481 C CA . VAL A 1 186 ? -13.266 10.398 -0.993 1 37.06 186 VAL A CA 1
ATOM 1482 C C . VAL A 1 186 ? -14.406 10.172 -1.987 1 37.06 186 VAL A C 1
ATOM 1484 O O . VAL A 1 186 ? -14.164 9.844 -3.15 1 37.06 186 VAL A O 1
ATOM 1487 N N . SER A 1 187 ? -15.57 9.516 -1.668 1 38.16 187 SER A N 1
ATOM 1488 C CA . SER A 1 187 ? -16.672 9.125 -2.539 1 38.16 187 SER A CA 1
ATOM 1489 C C . SER A 1 187 ? -17.688 10.258 -2.689 1 38.16 187 SER A C 1
ATOM 1491 O O . SER A 1 187 ? -17.703 11.188 -1.882 1 38.16 187 SER A O 1
ATOM 1493 N N . HIS A 1 188 ? -18.297 10.398 -3.826 1 39.94 188 HIS A N 1
ATOM 1494 C CA . HIS A 1 188 ? -19.469 11.258 -4.008 1 39.94 188 HIS A CA 1
ATOM 1495 C C . HIS A 1 188 ? -20.281 11.367 -2.723 1 39.94 188 HIS A C 1
ATOM 1497 O O . HIS A 1 188 ? -20.969 12.367 -2.502 1 39.94 188 HIS A O 1
ATOM 1503 N N . GLN A 1 189 ? -20.203 10.336 -2.006 1 42.56 189 GLN A N 1
ATOM 1504 C CA . GLN A 1 189 ? -21.078 10.32 -0.839 1 42.56 189 GLN A CA 1
ATOM 1505 C C . GLN A 1 189 ? -20.312 10.625 0.437 1 42.56 189 GLN A C 1
ATOM 1507 O O . GLN A 1 189 ? -20.812 10.414 1.543 1 42.56 189 GLN A O 1
ATOM 1512 N N . GLY A 1 190 ? -18.922 11.008 0.308 1 58.25 190 GLY A N 1
ATOM 1513 C CA . GLY A 1 190 ? -18.281 11.398 1.546 1 58.25 190 GLY A CA 1
ATOM 1514 C C . GLY A 1 190 ? -17.641 10.234 2.285 1 58.25 190 GLY A C 1
ATOM 1515 O O . GLY A 1 190 ? -17.312 10.352 3.465 1 58.25 190 GLY A O 1
ATOM 1516 N N . GLU A 1 191 ? -17.469 9.07 1.554 1 72.56 191 GLU A N 1
ATOM 1517 C CA . GLU A 1 191 ? -16.969 7.879 2.24 1 72.56 191 GLU A CA 1
ATOM 1518 C C . GLU A 1 191 ? -15.453 7.816 2.197 1 72.56 191 GLU A C 1
ATOM 1520 O O . GLU A 1 191 ? -14.844 8.102 1.164 1 72.56 191 GLU A O 1
ATOM 1525 N N . ARG A 1 192 ? -14.938 7.387 3.256 1 87.56 192 ARG A N 1
ATOM 1526 C CA . ARG A 1 192 ? -13.484 7.258 3.375 1 87.56 192 ARG A CA 1
ATOM 1527 C C . ARG A 1 192 ? -12.992 5.992 2.686 1 87.56 192 ARG A C 1
ATOM 1529 O O . ARG A 1 192 ? -13.711 4.992 2.621 1 87.56 192 ARG A O 1
ATOM 1536 N N . ALA A 1 193 ? -11.82 6.039 2.156 1 93.12 193 ALA A N 1
ATOM 1537 C CA . ALA A 1 193 ? -11.227 4.918 1.435 1 93.12 193 ALA A CA 1
ATOM 1538 C C . ALA A 1 193 ? -11.234 3.65 2.285 1 93.12 193 ALA A C 1
ATOM 1540 O O . ALA A 1 193 ? -11.547 2.564 1.791 1 93.12 193 ALA A O 1
ATOM 1541 N N . ALA A 1 194 ? -10.984 3.758 3.576 1 95.62 194 ALA A N 1
ATOM 1542 C CA . ALA A 1 194 ? -10.945 2.605 4.473 1 95.62 194 ALA A CA 1
ATOM 1543 C C . ALA A 1 194 ? -12.32 1.953 4.582 1 95.62 194 ALA A C 1
ATOM 1545 O O . ALA A 1 194 ? -12.438 0.726 4.559 1 95.62 194 ALA A O 1
ATOM 1546 N N . ASN A 1 195 ? -13.352 2.76 4.691 1 94.69 195 ASN A N 1
ATOM 1547 C CA . ASN A 1 195 ? -14.719 2.246 4.781 1 94.69 195 ASN A CA 1
ATOM 1548 C C . ASN A 1 195 ? -15.156 1.585 3.479 1 94.69 195 ASN A C 1
ATOM 1550 O O . ASN A 1 195 ? -15.812 0.542 3.496 1 94.69 195 ASN A O 1
ATOM 1554 N N . LEU A 1 196 ? -14.82 2.279 2.416 1 94.31 196 LEU A N 1
ATOM 1555 C CA . LEU A 1 196 ? -15.125 1.685 1.118 1 94.31 196 LEU A CA 1
ATOM 1556 C C . LEU A 1 196 ? -14.461 0.319 0.979 1 94.31 196 LEU A C 1
ATOM 1558 O O . LEU A 1 196 ? -15.102 -0.646 0.554 1 94.31 196 LEU A O 1
ATOM 1562 N N . PHE A 1 197 ? -13.18 0.214 1.326 1 96.81 197 PHE A N 1
ATOM 1563 C CA . PHE A 1 197 ? -12.461 -1.05 1.232 1 96.81 197 PHE A CA 1
ATOM 1564 C C . PHE A 1 197 ? -13.117 -2.115 2.098 1 96.81 197 PHE A C 1
ATOM 1566 O O . PHE A 1 197 ? -13.281 -3.26 1.666 1 96.81 197 PHE A O 1
ATOM 1573 N N . ALA A 1 198 ? -13.477 -1.776 3.314 1 96.88 198 ALA A N 1
ATOM 1574 C CA . ALA A 1 198 ? -14.148 -2.723 4.203 1 96.88 198 ALA A CA 1
ATOM 1575 C C . ALA A 1 198 ? -15.43 -3.256 3.572 1 96.88 198 ALA A C 1
ATOM 1577 O O . ALA A 1 198 ? -15.727 -4.449 3.676 1 96.88 198 ALA A O 1
ATOM 1578 N N . LYS A 1 199 ? -16.156 -2.389 2.92 1 96.12 199 LYS A N 1
ATOM 1579 C CA . LYS A 1 199 ? -17.375 -2.795 2.227 1 96.12 199 LYS A CA 1
ATOM 1580 C C . LYS A 1 199 ? -17.062 -3.77 1.095 1 96.12 199 LYS A C 1
ATOM 1582 O O . LYS A 1 199 ? -17.797 -4.742 0.886 1 96.12 199 LYS A O 1
ATOM 1587 N N . LEU A 1 200 ? -16.047 -3.506 0.387 1 97.19 200 LEU A N 1
ATOM 1588 C CA . LEU A 1 200 ? -15.656 -4.359 -0.729 1 97.19 200 LEU A CA 1
ATOM 1589 C C . LEU A 1 200 ? -15.219 -5.734 -0.236 1 97.19 200 LEU A C 1
ATOM 1591 O O . LEU A 1 200 ? -15.492 -6.746 -0.887 1 97.19 200 LEU A O 1
ATOM 1595 N N . VAL A 1 201 ? -14.516 -5.762 0.913 1 97.56 201 VAL A N 1
ATOM 1596 C CA . VAL A 1 201 ? -14.141 -7.039 1.514 1 97.56 201 VAL A CA 1
ATOM 1597 C C . VAL A 1 201 ? -15.398 -7.844 1.847 1 97.56 201 VAL A C 1
ATOM 1599 O O . VAL A 1 201 ? -15.477 -9.031 1.541 1 97.56 201 VAL A O 1
ATOM 1602 N N . SER A 1 202 ? -16.359 -7.148 2.395 1 96.88 202 SER A N 1
ATOM 1603 C CA . SER A 1 202 ? -17.625 -7.809 2.721 1 96.88 202 SER A CA 1
ATOM 1604 C C . SER A 1 202 ? -18.312 -8.336 1.465 1 96.88 202 SER A C 1
ATOM 1606 O O . SER A 1 202 ? -18.844 -9.445 1.466 1 96.88 202 SER A O 1
ATOM 1608 N N . LEU A 1 203 ? -18.328 -7.566 0.476 1 97 203 LEU A N 1
ATOM 1609 C CA . LEU A 1 203 ? -18.922 -7.969 -0.791 1 97 203 LEU A CA 1
ATOM 1610 C C . LEU A 1 203 ? -18.234 -9.203 -1.353 1 97 203 LEU A C 1
ATOM 1612 O O . LEU A 1 203 ? -18.891 -10.117 -1.848 1 97 203 LEU A O 1
ATOM 1616 N N . SER A 1 204 ? -16.922 -9.219 -1.323 1 97.31 204 SER A N 1
ATOM 1617 C CA . SER A 1 204 ? -16.172 -10.367 -1.814 1 97.31 204 SER A CA 1
ATOM 1618 C C . SER A 1 204 ? -16.5 -11.633 -1.031 1 97.31 204 SER A C 1
ATOM 1620 O O . SER A 1 204 ? -16.609 -12.719 -1.607 1 97.31 204 SER A O 1
ATOM 1622 N N . GLU A 1 205 ? -16.703 -11.484 0.286 1 96.38 205 GLU A N 1
ATOM 1623 C CA . GLU A 1 205 ? -17.031 -12.625 1.133 1 96.38 205 GLU A CA 1
ATOM 1624 C C . GLU A 1 205 ? -18.406 -13.203 0.768 1 96.38 205 GLU A C 1
ATOM 1626 O O . GLU A 1 205 ? -18.609 -14.422 0.814 1 96.38 205 GLU A O 1
ATOM 1631 N N . LYS A 1 206 ? -19.312 -12.375 0.407 1 97 206 LYS A N 1
ATOM 1632 C CA . LYS A 1 206 ? -20.672 -12.789 0.064 1 97 206 LYS A CA 1
ATOM 1633 C C . LYS A 1 206 ? -20.688 -13.594 -1.236 1 97 206 LYS A C 1
ATOM 1635 O O . LYS A 1 206 ? -21.656 -14.32 -1.512 1 97 206 LYS A O 1
ATOM 1640 N N . LEU A 1 207 ? -19.688 -13.469 -2.008 1 97.12 207 LEU A N 1
ATOM 1641 C CA . LEU A 1 207 ? -19.641 -14.164 -3.287 1 97.12 207 LEU A CA 1
ATOM 1642 C C . LEU A 1 207 ? -19.188 -15.617 -3.096 1 97.12 207 LEU A C 1
ATOM 1644 O O . LEU A 1 207 ? -19.328 -16.438 -4.008 1 97.12 207 LEU A O 1
ATOM 1648 N N . ASN A 1 208 ? -18.672 -15.922 -1.932 1 96.88 208 ASN A N 1
ATOM 1649 C CA . ASN A 1 208 ? -18.172 -17.266 -1.691 1 96.88 208 ASN A CA 1
ATOM 1650 C C . ASN A 1 208 ? -19.297 -18.297 -1.617 1 96.88 208 ASN A C 1
ATOM 1652 O O . ASN A 1 208 ? -20.375 -18 -1.094 1 96.88 208 ASN A O 1
ATOM 1656 N N . GLU A 1 209 ? -19.094 -19.406 -2.195 1 96.56 209 GLU A N 1
ATOM 1657 C CA . GLU A 1 209 ? -19.906 -20.625 -2.166 1 96.56 209 GLU A CA 1
ATOM 1658 C C . GLU A 1 209 ? -19.062 -21.859 -1.896 1 96.56 209 GLU A C 1
ATOM 1660 O O . GLU A 1 209 ? -17.828 -21.797 -1.967 1 96.56 209 GLU A O 1
ATOM 1665 N N . PRO A 1 210 ? -19.656 -22.953 -1.522 1 93.88 210 PRO A N 1
ATOM 1666 C CA . PRO A 1 210 ? -18.859 -24.172 -1.279 1 93.88 210 PRO A CA 1
ATOM 1667 C C . PRO A 1 210 ? -17.953 -24.516 -2.449 1 93.88 210 PRO A C 1
ATOM 1669 O O . PRO A 1 210 ? -16.844 -25.016 -2.242 1 93.88 210 PRO A O 1
ATOM 1672 N N . ASP A 1 211 ? -18.375 -24.188 -3.645 1 94.06 211 ASP A N 1
ATOM 1673 C CA . ASP A 1 211 ? -17.578 -24.562 -4.812 1 94.06 211 ASP A CA 1
ATOM 1674 C C . ASP A 1 211 ? -17.016 -23.328 -5.516 1 94.06 211 ASP A C 1
ATOM 1676 O O . ASP A 1 211 ? -16.703 -23.375 -6.703 1 94.06 211 ASP A O 1
ATOM 1680 N N . PHE A 1 212 ? -17 -22.203 -4.824 1 96.88 212 PHE A N 1
ATOM 1681 C CA . PHE A 1 212 ? -16.5 -20.969 -5.406 1 96.88 212 PHE A CA 1
ATOM 1682 C C . PHE A 1 212 ? -15.836 -20.109 -4.344 1 96.88 212 PHE A C 1
ATOM 1684 O O . PHE A 1 212 ? -16.453 -19.797 -3.316 1 96.88 212 PHE A O 1
ATOM 1691 N N . HIS A 1 213 ? -14.633 -19.719 -4.621 1 96.5 213 HIS A N 1
ATOM 1692 C CA . HIS A 1 213 ? -13.852 -18.938 -3.67 1 96.5 213 HIS A CA 1
ATOM 1693 C C . HIS A 1 213 ? -13.508 -17.562 -4.238 1 96.5 213 HIS A C 1
ATOM 1695 O O . HIS A 1 213 ? -12.969 -17.469 -5.344 1 96.5 213 HIS A O 1
ATOM 1701 N N . CYS A 1 214 ? -13.828 -16.531 -3.582 1 96.81 214 CYS A N 1
ATOM 1702 C CA . CYS A 1 214 ? -13.484 -15.156 -3.893 1 96.81 214 CYS A CA 1
ATOM 1703 C C . CYS A 1 214 ? -12.734 -14.508 -2.734 1 96.81 214 CYS A C 1
ATOM 1705 O O . CYS A 1 214 ? -13.203 -14.539 -1.594 1 96.81 214 CYS A O 1
ATOM 1707 N N . LYS A 1 215 ? -11.617 -13.93 -3.006 1 93.81 215 LYS A N 1
ATOM 1708 C CA . LYS A 1 215 ? -10.875 -13.305 -1.914 1 93.81 215 LYS A CA 1
ATOM 1709 C C . LYS A 1 215 ? -10.055 -12.117 -2.414 1 93.81 215 LYS A C 1
ATOM 1711 O O . LYS A 1 215 ? -9.562 -12.133 -3.543 1 93.81 215 LYS A O 1
ATOM 1716 N N . ILE A 1 216 ? -9.945 -11.148 -1.585 1 95.81 216 ILE A N 1
ATOM 1717 C CA . ILE A 1 216 ? -9.023 -10.039 -1.792 1 95.81 216 ILE A CA 1
ATOM 1718 C C . ILE A 1 216 ? -7.668 -10.375 -1.162 1 95.81 216 ILE A C 1
ATOM 1720 O O . ILE A 1 216 ? -7.605 -10.797 -0.005 1 95.81 216 ILE A O 1
ATOM 1724 N N . THR A 1 217 ? -6.613 -10.273 -1.827 1 90.44 217 THR A N 1
ATOM 1725 C CA . THR A 1 217 ? -5.336 -10.789 -1.358 1 90.44 217 THR A CA 1
ATOM 1726 C C . THR A 1 217 ? -4.367 -9.656 -1.051 1 90.44 217 THR A C 1
ATOM 1728 O O . THR A 1 217 ? -3.496 -9.789 -0.19 1 90.44 217 THR A O 1
ATOM 1731 N N . ASN A 1 218 ? -4.176 -8.602 -1.751 1 94.12 218 ASN A N 1
ATOM 1732 C CA . ASN A 1 218 ? -3.322 -7.434 -1.538 1 94.12 218 ASN A CA 1
ATOM 1733 C C . ASN A 1 218 ? -4.074 -6.133 -1.809 1 94.12 218 ASN A C 1
ATOM 1735 O O . ASN A 1 218 ? -4.996 -6.102 -2.623 1 94.12 218 ASN A O 1
ATOM 1739 N N . PHE A 1 219 ? -3.654 -5.125 -0.989 1 97.44 219 PHE A N 1
ATOM 1740 C CA . PHE A 1 219 ? -4.371 -3.863 -1.127 1 97.44 219 PHE A CA 1
ATOM 1741 C C . PHE A 1 219 ? -3.518 -2.701 -0.631 1 97.44 219 PHE A C 1
ATOM 1743 O O . PHE A 1 219 ? -2.596 -2.896 0.164 1 97.44 219 PHE A O 1
ATOM 1750 N N . SER A 1 220 ? -3.85 -1.525 -1.156 1 97.38 220 SER A N 1
ATOM 1751 C CA . SER A 1 220 ? -3.145 -0.316 -0.74 1 97.38 220 SER A CA 1
ATOM 1752 C C . SER A 1 220 ? -3.926 0.937 -1.118 1 97.38 220 SER A C 1
ATOM 1754 O O . SER A 1 220 ? -4.754 0.906 -2.031 1 97.38 220 SER A O 1
ATOM 1756 N N . SER A 1 221 ? -3.715 1.953 -0.404 1 96.44 221 SER A N 1
ATOM 1757 C CA . SER A 1 221 ? -4.18 3.293 -0.747 1 96.44 221 SER A CA 1
ATOM 1758 C C . SER A 1 221 ? -3.012 4.262 -0.901 1 96.44 221 SER A C 1
ATOM 1760 O O . SER A 1 221 ? -1.883 3.945 -0.519 1 96.44 221 SER A O 1
ATOM 1762 N N . ASN A 1 222 ? -3.238 5.453 -1.533 1 94.06 222 ASN A N 1
ATOM 1763 C CA . ASN A 1 222 ? -2.141 6.359 -1.854 1 94.06 222 ASN A CA 1
ATOM 1764 C C . ASN A 1 222 ? -2.238 7.66 -1.061 1 94.06 222 ASN A C 1
ATOM 1766 O O . ASN A 1 222 ? -1.996 8.742 -1.601 1 94.06 222 ASN A O 1
ATOM 1770 N N . GLY A 1 223 ? -2.621 7.602 0.168 1 93.19 223 GLY A N 1
ATOM 1771 C CA . GLY A 1 223 ? -2.721 8.766 1.032 1 93.19 223 GLY A CA 1
ATOM 1772 C C . GLY A 1 223 ? -1.603 8.852 2.053 1 93.19 223 GLY A C 1
ATOM 1773 O O . GLY A 1 223 ? -0.466 8.469 1.769 1 93.19 223 GLY A O 1
ATOM 1774 N N . SER A 1 224 ? -1.856 9.531 3.115 1 92.38 224 SER A N 1
ATOM 1775 C CA . SER A 1 224 ? -0.966 9.68 4.262 1 92.38 224 SER A CA 1
ATOM 1776 C C . SER A 1 224 ? -1.756 9.812 5.559 1 92.38 224 SER A C 1
ATOM 1778 O O . SER A 1 224 ? -2.939 9.477 5.609 1 92.38 224 SER A O 1
ATOM 1780 N N . HIS A 1 225 ? -1.07 10.211 6.656 1 89.25 225 HIS A N 1
ATOM 1781 C CA . HIS A 1 225 ? -1.753 10.32 7.941 1 89.25 225 HIS A CA 1
ATOM 1782 C C . HIS A 1 225 ? -2.746 11.477 7.941 1 89.25 225 HIS A C 1
ATOM 1784 O O . HIS A 1 225 ? -3.723 11.461 8.695 1 89.25 225 HIS A O 1
ATOM 1790 N N . ASN A 1 226 ? -2.523 12.43 7.059 1 87.94 226 ASN A N 1
ATOM 1791 C CA . ASN A 1 226 ? -3.381 13.609 7.098 1 87.94 226 ASN A CA 1
ATOM 1792 C C . ASN A 1 226 ? -3.916 13.961 5.711 1 87.94 226 ASN A C 1
ATOM 1794 O O . ASN A 1 226 ? -4.441 15.055 5.5 1 87.94 226 ASN A O 1
ATOM 1798 N N . VAL A 1 227 ? -3.744 13.133 4.797 1 89.56 227 VAL A N 1
ATOM 1799 C CA . VAL A 1 227 ? -4.254 13.344 3.447 1 89.56 227 VAL A CA 1
ATOM 1800 C C . VAL A 1 227 ? -5.062 12.125 3.004 1 89.56 227 VAL A C 1
ATOM 1802 O O . VAL A 1 227 ? -4.574 10.992 3.072 1 89.56 227 VAL A O 1
ATOM 1805 N N . SER A 1 228 ? -6.227 12.383 2.592 1 88.88 228 SER A N 1
ATOM 1806 C CA . SER A 1 228 ? -7.094 11.305 2.117 1 88.88 228 SER A CA 1
ATOM 1807 C C . SER A 1 228 ? -6.602 10.742 0.789 1 88.88 228 SER A C 1
ATOM 1809 O O . SER A 1 228 ? -6.16 11.492 -0.085 1 88.88 228 SER A O 1
ATOM 1811 N N . PRO A 1 229 ? -6.691 9.43 0.622 1 92.31 229 PRO A N 1
ATOM 1812 C CA . PRO A 1 229 ? -6.273 8.82 -0.643 1 92.31 229 PRO A CA 1
ATOM 1813 C C . PRO A 1 229 ? -7.176 9.203 -1.812 1 92.31 229 PRO A C 1
ATOM 1815 O O . PRO A 1 229 ? -8.375 9.422 -1.624 1 92.31 229 PRO A O 1
ATOM 1818 N N . THR A 1 230 ? -6.625 9.281 -2.951 1 90 230 THR A N 1
ATOM 1819 C CA . THR A 1 230 ? -7.371 9.492 -4.188 1 90 230 THR A CA 1
ATOM 1820 C C . THR A 1 230 ? -7.445 8.195 -4.996 1 90 230 THR A C 1
ATOM 1822 O O . THR A 1 230 ? -8.156 8.133 -6 1 90 230 THR A O 1
ATOM 1825 N N . GLU A 1 231 ? -6.742 7.203 -4.539 1 93.75 231 GLU A N 1
ATOM 1826 C CA . GLU A 1 231 ? -6.73 5.898 -5.199 1 93.75 231 GLU A CA 1
ATOM 1827 C C . GLU A 1 231 ? -6.758 4.766 -4.18 1 93.75 231 GLU A C 1
ATOM 1829 O O . GLU A 1 231 ? -6.129 4.859 -3.121 1 93.75 231 GLU A O 1
ATOM 1834 N N . LEU A 1 232 ? -7.488 3.744 -4.465 1 96.06 232 LEU A N 1
ATOM 1835 C CA . LEU A 1 232 ? -7.523 2.479 -3.74 1 96.06 232 LEU A CA 1
ATOM 1836 C C . LEU A 1 232 ? -7.25 1.309 -4.68 1 96.06 232 LEU A C 1
ATOM 1838 O O . LEU A 1 232 ? -7.93 1.149 -5.695 1 96.06 232 LEU A O 1
ATOM 1842 N N . SER A 1 233 ? -6.25 0.546 -4.414 1 97.25 233 SER A N 1
ATOM 1843 C CA . SER A 1 233 ? -5.879 -0.579 -5.266 1 97.25 233 SER A CA 1
ATOM 1844 C C . SER A 1 233 ? -5.938 -1.896 -4.5 1 97.25 233 SER A C 1
ATOM 1846 O O . SER A 1 233 ? -5.582 -1.95 -3.322 1 97.25 233 SER A O 1
ATOM 1848 N N . PHE A 1 234 ? -6.355 -2.939 -5.168 1 98 234 PHE A N 1
ATOM 1849 C CA . PHE A 1 234 ? -6.332 -4.258 -4.547 1 98 234 PHE A CA 1
ATOM 1850 C C . PHE A 1 234 ? -6.375 -5.355 -5.605 1 98 234 PHE A C 1
ATOM 1852 O O . PHE A 1 234 ? -6.727 -5.102 -6.758 1 98 234 PHE A O 1
ATOM 1859 N N . ASN A 1 235 ? -5.926 -6.52 -5.227 1 97.56 235 ASN A N 1
ATOM 1860 C CA . ASN A 1 235 ? -6.082 -7.734 -6.023 1 97.56 235 ASN A CA 1
ATOM 1861 C C . ASN A 1 235 ? -7.266 -8.57 -5.543 1 97.56 235 ASN A C 1
ATOM 1863 O O . ASN A 1 235 ? -7.512 -8.672 -4.34 1 97.56 235 ASN A O 1
ATOM 1867 N N . ILE A 1 236 ? -7.961 -9.156 -6.504 1 97.56 236 ILE A N 1
ATOM 1868 C CA . ILE A 1 236 ? -9.07 -10.039 -6.164 1 97.56 236 ILE A CA 1
ATOM 1869 C C . ILE A 1 236 ? -9.023 -11.289 -7.039 1 97.56 236 ILE A C 1
ATOM 1871 O O . ILE A 1 236 ? -8.734 -11.211 -8.234 1 97.56 236 ILE A O 1
ATOM 1875 N N . THR A 1 237 ? -9.266 -12.422 -6.41 1 96.69 237 THR A N 1
ATOM 1876 C CA . THR A 1 237 ? -9.195 -13.695 -7.109 1 96.69 237 THR A CA 1
ATOM 1877 C C . THR A 1 237 ? -10.555 -14.398 -7.086 1 96.69 237 THR A C 1
ATOM 1879 O O . THR A 1 237 ? -11.273 -14.344 -6.086 1 96.69 237 THR A O 1
ATOM 1882 N N . PHE A 1 238 ? -10.93 -15 -8.18 1 97.5 238 PHE A N 1
ATOM 1883 C CA . PHE A 1 238 ? -12.109 -15.836 -8.359 1 97.5 238 PHE A CA 1
ATOM 1884 C C . PHE A 1 238 ? -11.719 -17.25 -8.781 1 97.5 238 PHE A C 1
ATOM 1886 O O . PHE A 1 238 ? -11.102 -17.438 -9.828 1 97.5 238 PHE A O 1
ATOM 1893 N N . ARG A 1 239 ? -12.031 -18.203 -7.973 1 97.19 239 ARG A N 1
ATOM 1894 C CA . ARG A 1 239 ? -11.727 -19.609 -8.258 1 97.19 239 ARG A CA 1
ATOM 1895 C C . ARG A 1 239 ? -12.992 -20.453 -8.219 1 97.19 239 ARG A C 1
ATOM 1897 O O . ARG A 1 239 ? -13.766 -20.391 -7.258 1 97.19 239 ARG A O 1
ATOM 1904 N N . GLY A 1 240 ? -13.211 -21.188 -9.281 1 96.94 240 GLY A N 1
ATOM 1905 C CA . GLY A 1 240 ? -14.375 -22.047 -9.375 1 96.94 240 GLY A CA 1
ATOM 1906 C C . GLY A 1 240 ? -14.18 -23.219 -10.32 1 96.94 240 GLY A C 1
ATOM 1907 O O . GLY A 1 240 ? -13.094 -23.406 -10.859 1 96.94 240 GLY A O 1
ATOM 1908 N N . LYS A 1 241 ? -15.234 -23.969 -10.516 1 95.94 241 LYS A N 1
ATOM 1909 C CA . LYS A 1 241 ? -15.148 -25.203 -11.305 1 95.94 241 LYS A CA 1
ATOM 1910 C C . LYS A 1 241 ? -15.102 -24.891 -12.797 1 95.94 241 LYS A C 1
ATOM 1912 O O . LYS A 1 241 ? -14.68 -25.734 -13.594 1 95.94 241 LYS A O 1
ATOM 1917 N N . THR A 1 242 ? -15.602 -23.656 -13.125 1 96.38 242 THR A N 1
ATOM 1918 C CA . THR A 1 242 ? -15.578 -23.281 -14.531 1 96.38 242 THR A CA 1
ATOM 1919 C C . THR A 1 242 ? -15.109 -21.844 -14.695 1 96.38 242 THR A C 1
ATOM 1921 O O . THR A 1 242 ? -15.375 -20.984 -13.836 1 96.38 242 THR A O 1
ATOM 1924 N N . ALA A 1 243 ? -14.5 -21.609 -15.828 1 96.44 243 ALA A N 1
ATOM 1925 C CA . ALA A 1 243 ? -14.07 -20.25 -16.156 1 96.44 243 ALA A CA 1
ATOM 1926 C C . ALA A 1 243 ? -15.273 -19.312 -16.297 1 96.44 243 ALA A C 1
ATOM 1928 O O . ALA A 1 243 ? -15.195 -18.141 -15.961 1 96.44 243 ALA A O 1
ATOM 1929 N N . GLU A 1 244 ? -16.328 -19.797 -16.844 1 97.06 244 GLU A N 1
ATOM 1930 C C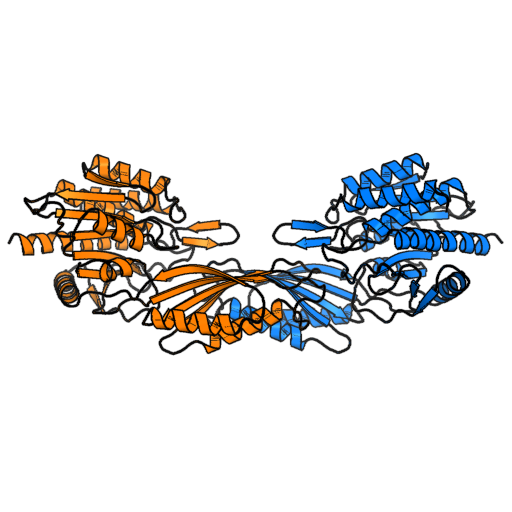A . GLU A 1 244 ? -17.547 -19.016 -17.031 1 97.06 244 GLU A CA 1
ATOM 1931 C C . GLU A 1 244 ? -18.078 -18.484 -15.688 1 97.06 244 GLU A C 1
ATOM 1933 O O . GLU A 1 244 ? -18.484 -17.328 -15.594 1 97.06 244 GLU A O 1
ATOM 1938 N N . LYS A 1 245 ? -18.062 -19.328 -14.695 1 97.38 245 LYS A N 1
ATOM 1939 C CA . LYS A 1 245 ? -18.516 -18.906 -13.375 1 97.38 245 LYS A CA 1
ATOM 1940 C C . LYS A 1 245 ? -17.609 -17.812 -12.797 1 97.38 245 LYS A C 1
ATOM 1942 O O . LYS A 1 245 ? -18.109 -16.859 -12.172 1 97.38 245 LYS A O 1
ATOM 1947 N N . CYS A 1 246 ? -16.359 -17.969 -12.984 1 98.19 246 CYS A N 1
ATOM 1948 C CA . CYS A 1 246 ? -15.422 -16.953 -12.516 1 98.19 246 CYS A CA 1
ATOM 1949 C C . CYS A 1 246 ? -15.727 -15.594 -13.148 1 98.19 246 CYS A C 1
ATOM 1951 O O . CYS A 1 246 ? -15.789 -14.578 -12.445 1 98.19 246 CYS A O 1
ATOM 1953 N N . LYS A 1 247 ? -15.961 -15.602 -14.453 1 97.94 247 LYS A N 1
ATOM 1954 C CA . LYS A 1 247 ? -16.266 -14.367 -15.18 1 97.94 247 LYS A CA 1
ATOM 1955 C C . LYS A 1 247 ? -17.578 -13.758 -14.695 1 97.94 247 LYS A C 1
ATOM 1957 O O . LYS A 1 247 ? -17.672 -12.539 -14.523 1 97.94 247 LYS A O 1
ATOM 1962 N N . LEU A 1 248 ? -18.531 -14.539 -14.5 1 97.88 248 LEU A N 1
ATOM 1963 C CA . LEU A 1 248 ? -19.828 -14.062 -14.031 1 97.88 248 LEU A CA 1
ATOM 1964 C C . LEU A 1 248 ? -19.703 -13.398 -12.664 1 97.88 248 LEU A C 1
ATOM 1966 O O . LEU A 1 248 ? -20.281 -12.344 -12.422 1 97.88 248 LEU A O 1
ATOM 1970 N N . LYS A 1 249 ? -18.984 -14.086 -11.773 1 98.19 249 LYS A N 1
ATOM 1971 C CA . LYS A 1 249 ? -18.797 -13.547 -10.43 1 98.19 249 LYS A CA 1
ATOM 1972 C C . LYS A 1 249 ? -17.984 -12.258 -10.453 1 98.19 249 LYS A C 1
ATOM 1974 O O . LYS A 1 249 ? -18.266 -11.328 -9.688 1 98.19 249 LYS A O 1
ATOM 1979 N N . GLN A 1 250 ? -16.984 -12.172 -11.312 1 98.31 250 GLN A N 1
ATOM 1980 C CA . GLN A 1 250 ? -16.234 -10.93 -11.477 1 98.31 250 GLN A CA 1
ATOM 1981 C C . GLN A 1 250 ? -17.156 -9.789 -11.891 1 98.31 250 GLN A C 1
ATOM 1983 O O . GLN A 1 250 ? -17.078 -8.688 -11.328 1 98.31 250 GLN A O 1
ATOM 1988 N N . GLN A 1 251 ? -18.016 -10.086 -12.883 1 97.94 251 GLN A N 1
ATOM 1989 C CA . GLN A 1 251 ? -18.938 -9.07 -13.375 1 97.94 251 GLN A CA 1
ATOM 1990 C C . GLN A 1 251 ? -19.906 -8.609 -12.281 1 97.94 251 GLN A C 1
ATOM 1992 O O . GLN A 1 251 ? -20.203 -7.418 -12.18 1 97.94 251 GLN A O 1
ATOM 1997 N N . THR A 1 252 ? -20.328 -9.562 -11.508 1 97.75 252 THR A N 1
ATOM 1998 C CA . THR A 1 252 ? -21.188 -9.234 -10.383 1 97.75 252 THR A CA 1
ATOM 1999 C C . THR A 1 252 ? -20.484 -8.289 -9.414 1 97.75 252 THR A C 1
ATOM 2001 O O . THR A 1 252 ? -21.094 -7.32 -8.945 1 97.75 252 THR A O 1
ATOM 2004 N N . PHE A 1 253 ? -19.297 -8.547 -9.125 1 98.12 253 PHE A N 1
ATOM 2005 C CA . PHE A 1 253 ? -18.5 -7.715 -8.219 1 98.12 253 PHE A CA 1
ATOM 2006 C C . PHE A 1 253 ? -18.312 -6.32 -8.805 1 98.12 253 PHE A C 1
ATOM 2008 O O . PHE A 1 253 ? -18.547 -5.316 -8.125 1 98.12 253 PHE A O 1
ATOM 2015 N N . LEU A 1 254 ? -17.922 -6.219 -10.102 1 97.62 254 LEU A N 1
ATOM 2016 C CA . LEU A 1 254 ? -17.609 -4.957 -10.766 1 97.62 254 LEU A CA 1
ATOM 2017 C C . LEU A 1 254 ? -18.844 -4.07 -10.844 1 97.62 254 LEU A C 1
ATOM 2019 O O . LEU A 1 254 ? -18.734 -2.846 -10.734 1 97.62 254 LEU A O 1
ATOM 2023 N N . LYS A 1 255 ? -19.969 -4.633 -10.953 1 96.12 255 LYS A N 1
ATOM 2024 C CA . LYS A 1 255 ? -21.219 -3.887 -11.062 1 96.12 255 LYS A CA 1
ATOM 2025 C C . LYS A 1 255 ? -21.562 -3.182 -9.75 1 96.12 255 LYS A C 1
ATOM 2027 O O . LYS A 1 255 ? -22.344 -2.227 -9.734 1 96.12 255 LYS A O 1
ATOM 2032 N N . GLN A 1 256 ? -20.984 -3.658 -8.734 1 94.69 256 GLN A N 1
ATOM 2033 C CA . GLN A 1 256 ? -21.281 -3.094 -7.422 1 94.69 256 GLN A CA 1
ATOM 2034 C C . GLN A 1 256 ? -20.344 -1.935 -7.094 1 94.69 256 GLN A C 1
ATOM 2036 O O . GLN A 1 256 ? -20.516 -1.261 -6.074 1 94.69 256 GLN A O 1
ATOM 2041 N N . LEU A 1 257 ? -19.359 -1.794 -8 1 92.19 257 LEU A N 1
ATOM 2042 C CA . LEU A 1 257 ? -18.422 -0.687 -7.781 1 92.19 257 LEU A CA 1
ATOM 2043 C C . LEU A 1 257 ? -19.062 0.639 -8.195 1 92.19 257 LEU A C 1
ATOM 2045 O O . LEU A 1 257 ? -19.562 0.77 -9.312 1 92.19 257 LEU A O 1
ATOM 2049 N N . ASN A 1 258 ? -19.359 1.577 -7.371 1 87.12 258 ASN A N 1
ATOM 2050 C CA . ASN A 1 258 ? -19.969 2.875 -7.656 1 87.12 258 ASN A CA 1
ATOM 2051 C C . ASN A 1 258 ? -18.906 3.965 -7.793 1 87.12 258 ASN A C 1
ATOM 2053 O O . ASN A 1 258 ? -19.109 5.094 -7.34 1 87.12 258 ASN A O 1
ATOM 2057 N N . VAL A 1 259 ? -17.734 3.652 -8.227 1 90.31 259 VAL A N 1
ATOM 2058 C CA . VAL A 1 259 ? -16.609 4.559 -8.469 1 90.31 259 VAL A CA 1
ATOM 2059 C C . VAL A 1 259 ? -15.906 4.172 -9.773 1 90.31 259 VAL A C 1
ATOM 2061 O O . VAL A 1 259 ? -16.016 3.033 -10.227 1 90.31 259 VAL A O 1
ATOM 2064 N N . ASP A 1 260 ? -15.273 5.156 -10.367 1 93.44 260 ASP A N 1
ATOM 2065 C CA . ASP A 1 260 ? -14.461 4.832 -11.531 1 93.44 260 ASP A CA 1
ATOM 2066 C C . ASP A 1 260 ? -13.32 3.889 -11.156 1 93.44 260 ASP A C 1
ATOM 2068 O O . ASP A 1 260 ? -12.781 3.967 -10.055 1 93.44 260 ASP A O 1
ATOM 2072 N N . TYR A 1 261 ? -13.039 2.932 -12.07 1 96 261 TYR A N 1
ATOM 2073 C CA . TYR A 1 261 ? -11.992 1.969 -11.766 1 96 261 TYR A CA 1
ATOM 2074 C C . TYR A 1 261 ? -11.266 1.529 -13.031 1 96 261 TYR A C 1
ATOM 2076 O O . TYR A 1 261 ? -11.789 1.692 -14.141 1 96 261 TYR A O 1
ATOM 2084 N N . ARG A 1 262 ? -10.078 1.072 -12.961 1 97.44 262 ARG A N 1
ATOM 2085 C CA . ARG A 1 262 ? -9.32 0.322 -13.953 1 97.44 262 ARG A CA 1
ATOM 2086 C C . ARG A 1 262 ? -9.195 -1.146 -13.555 1 97.44 262 ARG A C 1
ATOM 2088 O O . ARG A 1 262 ? -8.875 -1.459 -12.414 1 97.44 262 ARG A O 1
ATOM 2095 N N . ASN A 1 263 ? -9.508 -2.014 -14.43 1 97.62 263 ASN A N 1
ATOM 2096 C CA . ASN A 1 263 ? -9.453 -3.455 -14.211 1 97.62 263 ASN A CA 1
ATOM 2097 C C . ASN A 1 263 ? -8.391 -4.117 -15.078 1 97.62 263 ASN A C 1
ATOM 2099 O O . ASN A 1 263 ? -8.453 -4.043 -16.312 1 97.62 263 ASN A O 1
ATOM 2103 N N . GLU A 1 264 ? -7.406 -4.75 -14.523 1 97.06 264 GLU A N 1
ATOM 2104 C CA . GLU A 1 264 ? -6.387 -5.523 -15.234 1 97.06 264 GLU A CA 1
ATOM 2105 C C . GLU A 1 264 ? -6.477 -7.004 -14.875 1 97.06 264 GLU A C 1
ATOM 2107 O O . GLU A 1 264 ? -6.34 -7.383 -13.711 1 97.06 264 GLU A O 1
ATOM 2112 N N . VAL A 1 265 ? -6.684 -7.812 -15.867 1 96 265 VAL A N 1
ATOM 2113 C CA . VAL A 1 265 ? -6.684 -9.25 -15.641 1 96 265 VAL A CA 1
ATOM 2114 C C . VAL A 1 265 ? -5.246 -9.758 -15.547 1 96 265 VAL A C 1
ATOM 2116 O O . VAL A 1 265 ? -4.465 -9.609 -16.484 1 96 265 VAL A O 1
ATOM 2119 N N . ILE A 1 266 ? -4.938 -10.336 -14.422 1 94.56 266 ILE A N 1
ATOM 2120 C CA . ILE A 1 266 ? -3.596 -10.836 -14.141 1 94.56 266 ILE A CA 1
ATOM 2121 C C . ILE A 1 266 ? -3.5 -12.305 -14.531 1 94.56 266 ILE A C 1
ATOM 2123 O O . ILE A 1 266 ? -2.467 -12.758 -15.031 1 94.56 266 ILE A O 1
ATOM 2127 N N . MET A 1 267 ? -4.496 -13.023 -14.266 1 94.25 267 MET A N 1
ATOM 2128 C CA . MET A 1 267 ? -4.578 -14.461 -14.531 1 94.25 267 MET A CA 1
ATOM 2129 C C . MET A 1 267 ? -5.98 -14.844 -14.992 1 94.25 267 MET A C 1
ATOM 2131 O O . MET A 1 267 ? -6.973 -14.328 -14.477 1 94.25 267 MET A O 1
ATOM 2135 N N . ASN A 1 268 ? -6.062 -15.711 -15.938 1 96.31 268 ASN A N 1
ATOM 2136 C CA . ASN A 1 268 ? -7.301 -16.297 -16.438 1 96.31 268 ASN A CA 1
ATOM 2137 C C . ASN A 1 268 ? -7.082 -17.719 -16.953 1 96.31 268 ASN A C 1
ATOM 2139 O O . ASN A 1 268 ? -6.902 -17.938 -18.141 1 96.31 268 ASN A O 1
ATOM 2143 N N . TYR A 1 269 ? -7.164 -18.672 -16.062 1 97.25 269 TYR A N 1
ATOM 2144 C CA . TYR A 1 269 ? -6.836 -20.062 -16.375 1 97.25 269 TYR A CA 1
ATOM 2145 C C . TYR A 1 269 ? -8.086 -20.938 -16.359 1 97.25 269 TYR A C 1
ATOM 2147 O O . TYR A 1 269 ? -8.938 -20.797 -15.477 1 97.25 269 TYR A O 1
ATOM 2155 N N . PRO A 1 270 ? -8.227 -21.797 -17.344 1 97.44 270 PRO A N 1
ATOM 2156 C CA . PRO A 1 270 ? -9.328 -22.75 -17.297 1 97.44 270 PRO A CA 1
ATOM 2157 C C . PRO A 1 270 ? -9.117 -23.844 -16.266 1 97.44 270 PRO A C 1
ATOM 2159 O O . PRO A 1 270 ? -8.086 -23.875 -15.578 1 97.44 270 PRO A O 1
ATOM 2162 N N . VAL A 1 271 ? -10.148 -24.609 -16.109 1 97.88 271 VAL A N 1
ATOM 2163 C CA . VAL A 1 271 ? -10.047 -25.766 -15.211 1 97.88 271 VAL A CA 1
ATOM 2164 C C . VAL A 1 271 ? -8.992 -26.734 -15.734 1 97.88 271 VAL A C 1
ATOM 2166 O O . VAL A 1 271 ? -8.891 -26.953 -16.953 1 97.88 271 VAL A O 1
ATOM 2169 N N . LEU A 1 272 ? -8.141 -27.219 -14.828 1 98.31 272 LEU A N 1
ATOM 2170 C CA . LEU A 1 272 ? -7.137 -28.203 -15.211 1 98.31 272 LEU A CA 1
ATOM 2171 C C . LEU A 1 272 ? -7.727 -29.609 -15.195 1 98.31 272 LEU A C 1
ATOM 2173 O O . LEU A 1 272 ? -8.266 -30.062 -14.18 1 98.31 272 LEU A O 1
ATOM 2177 N N . HIS A 1 273 ? -7.621 -30.281 -16.328 1 98.06 273 HIS A N 1
ATOM 2178 C CA . HIS A 1 273 ? -8.258 -31.578 -16.516 1 98.06 273 HIS A CA 1
ATOM 2179 C C . HIS A 1 273 ? -7.234 -32.625 -16.891 1 98.06 273 HIS A C 1
ATOM 2181 O O . HIS A 1 273 ? -6.383 -32.406 -17.75 1 98.06 273 HIS A O 1
ATOM 2187 N N . ASN A 1 274 ? -7.316 -33.781 -16.188 1 98.56 274 ASN A N 1
ATOM 2188 C CA . ASN A 1 274 ? -6.555 -34.969 -16.578 1 98.56 274 ASN A CA 1
ATOM 2189 C C . ASN A 1 274 ? -7.391 -35.906 -17.438 1 98.56 274 ASN A C 1
ATOM 2191 O O . ASN A 1 274 ? -8.523 -36.25 -17.094 1 98.56 274 ASN A O 1
ATOM 2195 N N . ASP A 1 275 ? -6.793 -36.375 -18.516 1 98.38 275 ASP A N 1
ATOM 2196 C CA . ASP A 1 275 ? -7.453 -37.375 -19.359 1 98.38 275 ASP A CA 1
ATOM 2197 C C . ASP A 1 275 ? -7.668 -38.688 -18.594 1 98.38 275 ASP A C 1
ATOM 2199 O O . ASP A 1 275 ? -6.746 -39.188 -17.953 1 98.38 275 ASP A O 1
ATOM 2203 N N . ALA A 1 276 ? -8.82 -39.219 -18.734 1 97.88 276 ALA A N 1
ATOM 2204 C CA . ALA A 1 276 ? -9.195 -40.375 -17.938 1 97.88 276 ALA A CA 1
ATOM 2205 C C . ALA A 1 276 ? -8.305 -41.594 -18.25 1 97.88 276 ALA A C 1
ATOM 2207 O O . ALA A 1 276 ? -7.859 -42.281 -17.344 1 97.88 276 ALA A O 1
ATOM 2208 N N . LYS A 1 277 ? -8.102 -41.812 -19.531 1 97.75 277 LYS A N 1
ATOM 2209 C CA . LYS A 1 277 ? -7.312 -42.969 -19.938 1 97.75 277 LYS A CA 1
ATOM 2210 C C . LYS A 1 277 ? -5.855 -42.812 -19.5 1 97.75 277 LYS A C 1
ATOM 2212 O O . LYS A 1 277 ? -5.246 -43.75 -19 1 97.75 277 LYS A O 1
ATOM 2217 N N . LEU A 1 278 ? -5.324 -41.688 -19.734 1 98.25 278 LEU A N 1
ATOM 2218 C CA . LEU A 1 278 ? -3.934 -41.438 -19.375 1 98.25 278 LEU A CA 1
ATOM 2219 C C . LEU A 1 278 ? -3.758 -41.5 -17.859 1 98.25 278 LEU A C 1
ATOM 2221 O O . LEU A 1 278 ? -2.775 -42.031 -17.359 1 98.25 278 LEU A O 1
ATOM 2225 N N . TYR A 1 279 ? -4.73 -40.969 -17.125 1 97.88 279 TYR A N 1
ATOM 2226 C CA . TYR A 1 279 ? -4.742 -41.031 -15.672 1 97.88 279 TYR A CA 1
ATOM 2227 C C . TYR A 1 279 ? -4.66 -42.469 -15.211 1 97.88 279 TYR A C 1
ATOM 2229 O O . TYR A 1 279 ? -3.832 -42.812 -14.359 1 97.88 279 TYR A O 1
ATOM 2237 N N . SER A 1 280 ? -5.523 -43.25 -15.719 1 98 280 SER A N 1
ATOM 2238 C CA . SER A 1 280 ? -5.59 -44.656 -15.297 1 98 280 SER A CA 1
ATOM 2239 C C . SER A 1 280 ? -4.273 -45.375 -15.57 1 98 280 SER A C 1
ATOM 2241 O O . SER A 1 280 ? -3.816 -46.188 -14.758 1 98 280 SER A O 1
ATOM 2243 N N . TRP A 1 281 ? -3.74 -45.062 -16.719 1 97.88 281 TRP A N 1
ATOM 2244 C CA . TRP A 1 281 ? -2.479 -45.688 -17.094 1 97.88 281 TRP A CA 1
ATOM 2245 C C . TRP A 1 281 ? -1.356 -45.25 -16.156 1 97.88 281 TRP A C 1
ATOM 2247 O O . TRP A 1 281 ? -0.604 -46.094 -15.648 1 97.88 281 TRP A O 1
ATOM 2257 N N . VAL A 1 282 ? -1.223 -43.969 -15.875 1 97.94 282 VAL A N 1
ATOM 2258 C CA . VAL A 1 282 ? -0.18 -43.438 -15.008 1 97.94 282 VAL A CA 1
ATOM 2259 C C . VAL A 1 282 ? -0.356 -43.969 -13.594 1 97.94 282 VAL A C 1
ATOM 2261 O O . VAL A 1 282 ? 0.611 -44.406 -12.961 1 97.94 282 VAL A O 1
ATOM 2264 N N . TYR A 1 283 ? -1.6 -43.938 -13.102 1 97.56 283 TYR A N 1
ATOM 2265 C CA . TYR A 1 283 ? -1.907 -44.438 -11.773 1 97.56 283 TYR A CA 1
ATOM 2266 C C . TYR A 1 283 ? -1.439 -45.875 -11.633 1 97.56 283 TYR A C 1
ATOM 2268 O O . TYR A 1 283 ? -0.789 -46.25 -10.641 1 97.56 283 TYR A O 1
ATOM 2276 N N . ARG A 1 284 ? -1.719 -46.688 -12.586 1 96.94 284 ARG A N 1
ATOM 2277 C CA . ARG A 1 284 ? -1.368 -48.094 -12.547 1 96.94 284 ARG A CA 1
ATOM 2278 C C . ARG A 1 284 ? 0.145 -48.281 -12.57 1 96.94 284 ARG A C 1
ATOM 2280 O O . ARG A 1 284 ? 0.692 -49.062 -11.781 1 96.94 284 ARG A O 1
ATOM 2287 N N . LYS A 1 285 ? 0.821 -47.625 -13.453 1 96.81 285 LYS A N 1
ATOM 2288 C CA . LYS A 1 285 ? 2.26 -47.812 -13.609 1 96.81 285 LYS A CA 1
ATOM 2289 C C . LYS A 1 285 ? 3.014 -47.312 -12.375 1 96.81 285 LYS A C 1
ATOM 2291 O O . LYS A 1 285 ? 3.959 -47.969 -11.922 1 96.81 285 LYS A O 1
ATOM 2296 N N . LEU A 1 286 ? 2.576 -46.188 -11.828 1 96.69 286 LEU A N 1
ATOM 2297 C CA . LEU A 1 286 ? 3.252 -45.688 -10.641 1 96.69 286 LEU A CA 1
ATOM 2298 C C . LEU A 1 286 ? 2.951 -46.531 -9.422 1 96.69 286 LEU A C 1
ATOM 2300 O O . LEU A 1 286 ? 3.799 -46.688 -8.539 1 96.69 286 LEU A O 1
ATOM 2304 N N . SER A 1 287 ? 1.775 -47.156 -9.383 1 96.25 287 SER A N 1
ATOM 2305 C CA . SER A 1 287 ? 1.376 -47.969 -8.25 1 96.25 287 SER A CA 1
ATOM 2306 C C . SER A 1 287 ? 2.18 -49.25 -8.203 1 96.25 287 SER A C 1
ATOM 2308 O O . SER A 1 287 ? 2.258 -49.906 -7.156 1 96.25 287 SER A O 1
ATOM 2310 N N . GLN A 1 288 ? 2.773 -49.594 -9.289 1 95.81 288 GLN A N 1
ATOM 2311 C CA . GLN A 1 288 ? 3.578 -50.812 -9.352 1 95.81 288 GLN A CA 1
ATOM 2312 C C . GLN A 1 288 ? 4.98 -50.562 -8.797 1 95.81 288 GLN A C 1
ATOM 2314 O O . GLN A 1 288 ? 5.723 -51.531 -8.547 1 95.81 288 GLN A O 1
ATOM 2319 N N . SER A 1 289 ? 5.32 -49.344 -8.664 1 93.56 289 SER A N 1
ATOM 2320 C CA . SER A 1 289 ? 6.637 -49.031 -8.125 1 93.56 289 SER A CA 1
ATOM 2321 C C . SER A 1 289 ? 6.734 -49.375 -6.645 1 93.56 289 SER A C 1
ATOM 2323 O O . SER A 1 289 ? 5.77 -49.188 -5.898 1 93.56 289 SER A O 1
ATOM 2325 N N . LYS A 1 290 ? 7.848 -49.812 -6.188 1 91.75 290 LYS A N 1
ATOM 2326 C CA . LYS A 1 290 ? 8.086 -50.094 -4.777 1 91.75 290 LYS A CA 1
ATOM 2327 C C . LYS A 1 290 ? 8.57 -48.844 -4.035 1 91.75 290 LYS A C 1
ATOM 2329 O O . LYS A 1 290 ? 8.617 -48.844 -2.803 1 91.75 290 LYS A O 1
ATOM 2334 N N . VAL A 1 291 ? 8.875 -47.812 -4.73 1 91.94 291 VAL A N 1
ATOM 2335 C CA . VAL A 1 291 ? 9.523 -46.625 -4.172 1 91.94 291 VAL A CA 1
ATOM 2336 C C . VAL A 1 291 ? 8.492 -45.531 -3.979 1 91.94 291 VAL A C 1
ATOM 2338 O O . VAL A 1 291 ? 8.688 -44.625 -3.166 1 91.94 291 VAL A O 1
ATOM 2341 N N . ILE A 1 292 ? 7.418 -45.594 -4.711 1 96 292 ILE A N 1
ATOM 2342 C CA . ILE A 1 292 ? 6.418 -44.531 -4.723 1 96 292 ILE A CA 1
ATOM 2343 C C . ILE A 1 292 ? 5.059 -45.094 -4.324 1 96 292 ILE A C 1
ATOM 2345 O O . ILE A 1 292 ? 4.668 -46.188 -4.785 1 96 292 ILE A O 1
ATOM 2349 N N . LYS A 1 293 ? 4.418 -44.344 -3.453 1 97.5 293 LYS A N 1
ATOM 2350 C CA . LYS A 1 293 ? 3.018 -44.625 -3.133 1 97.5 293 LYS A CA 1
ATOM 2351 C C . LYS A 1 293 ? 2.094 -43.594 -3.816 1 97.5 293 LYS A C 1
ATOM 2353 O O . LYS A 1 293 ? 2.381 -42.406 -3.842 1 97.5 293 LYS A O 1
ATOM 2358 N N . VAL A 1 294 ? 0.971 -44.125 -4.402 1 97.94 294 VAL A N 1
ATOM 2359 C CA . VAL A 1 294 ? 0.078 -43.25 -5.16 1 97.94 294 VAL A CA 1
ATOM 2360 C C . VAL A 1 294 ? -1.222 -43.062 -4.387 1 97.94 294 VAL A C 1
ATOM 2362 O O . VAL A 1 294 ? -1.82 -44 -3.898 1 97.94 294 VAL A O 1
ATOM 2365 N N . LEU A 1 295 ? -1.611 -41.812 -4.246 1 97 295 LEU A N 1
ATOM 2366 C CA . LEU A 1 295 ? -2.869 -41.438 -3.615 1 97 295 LEU A CA 1
ATOM 2367 C C . LEU A 1 295 ? -3.748 -40.656 -4.586 1 97 295 LEU A C 1
ATOM 2369 O O . LEU A 1 295 ? -3.258 -40.125 -5.586 1 97 295 LEU A O 1
ATOM 2373 N N . GLU A 1 296 ? -5.027 -40.625 -4.262 1 95.81 296 GLU A N 1
ATOM 2374 C CA . GLU A 1 296 ? -5.926 -39.75 -5.023 1 95.81 296 GLU A CA 1
ATOM 2375 C C . GLU A 1 296 ? -5.926 -38.312 -4.473 1 95.81 296 GLU A C 1
ATOM 2377 O O . GLU A 1 296 ? -6.031 -38.125 -3.26 1 95.81 296 GLU A O 1
ATOM 2382 N N . THR A 1 297 ? -5.734 -37.406 -5.316 1 92.88 297 THR A N 1
ATOM 2383 C CA . THR A 1 297 ? -5.816 -36 -4.969 1 92.88 297 THR A CA 1
ATOM 2384 C C . THR A 1 297 ? -7.266 -35.5 -4.984 1 92.88 297 THR A C 1
ATOM 2386 O O . THR A 1 297 ? -8.031 -35.875 -5.887 1 92.88 297 THR A O 1
ATOM 2389 N N . PRO A 1 298 ? -7.695 -34.781 -3.961 1 94.44 298 PRO A N 1
ATOM 2390 C CA . PRO A 1 298 ? -8.992 -34.125 -4.113 1 94.44 298 PRO A CA 1
ATOM 2391 C C . PRO A 1 298 ? -8.945 -32.969 -5.109 1 94.44 298 PRO A C 1
ATOM 2393 O O . PRO A 1 298 ? -7.867 -32.594 -5.57 1 94.44 298 PRO A O 1
ATOM 2396 N N . PHE A 1 299 ? -10.164 -32.531 -5.492 1 95.88 299 PHE A N 1
ATOM 2397 C CA . PHE A 1 299 ? -10.211 -31.281 -6.266 1 95.88 299 PHE A CA 1
ATOM 2398 C C . PHE A 1 299 ? -9.648 -30.125 -5.457 1 95.88 299 PHE A C 1
ATOM 2400 O O . PHE A 1 299 ? -9.992 -29.938 -4.289 1 95.88 299 PHE A O 1
ATOM 2407 N N . LEU A 1 300 ? -8.766 -29.375 -5.996 1 95.38 300 LEU A N 1
ATOM 2408 C CA . LEU A 1 300 ? -8.141 -28.266 -5.293 1 95.38 300 LEU A CA 1
ATOM 2409 C C . LEU A 1 300 ? -8.531 -26.938 -5.922 1 95.38 300 LEU A C 1
ATOM 2411 O O . LEU A 1 300 ? -8.633 -26.828 -7.145 1 95.38 300 LEU A O 1
ATOM 2415 N N . PHE A 1 301 ? -8.711 -25.953 -5.168 1 94.12 301 PHE A N 1
ATOM 2416 C CA . PHE A 1 301 ? -9.109 -24.641 -5.66 1 94.12 301 PHE A CA 1
ATOM 2417 C C . PHE A 1 301 ? -7.887 -23.781 -5.957 1 94.12 301 PHE A C 1
ATOM 2419 O O . PHE A 1 301 ? -7.938 -22.547 -5.828 1 94.12 301 PHE A O 1
ATOM 2426 N N . SER A 1 302 ? -6.797 -24.438 -6.277 1 93.88 302 SER A N 1
ATOM 2427 C CA . SER A 1 302 ? -5.625 -23.812 -6.875 1 93.88 302 SER A CA 1
ATOM 2428 C C . SER A 1 302 ? -5.691 -23.844 -8.398 1 93.88 302 SER A C 1
ATOM 2430 O O . SER A 1 302 ? -6.578 -24.469 -8.969 1 93.88 302 SER A O 1
ATOM 2432 N N . CYS A 1 303 ? -4.785 -23.062 -8.984 1 94.44 303 CYS A N 1
ATOM 2433 C CA . CYS A 1 303 ? -4.809 -23 -10.445 1 94.44 303 CYS A CA 1
ATOM 2434 C C . CYS A 1 303 ? -3.408 -23.188 -11.016 1 94.44 303 CYS A C 1
ATOM 2436 O O . CYS A 1 303 ? -2.412 -22.953 -10.328 1 94.44 303 CYS A O 1
ATOM 2438 N N . ASP A 1 304 ? -3.32 -23.609 -12.195 1 96.75 304 ASP A N 1
ATOM 2439 C CA . ASP A 1 304 ? -2.105 -23.75 -12.992 1 96.75 304 ASP A CA 1
ATOM 2440 C C . ASP A 1 304 ? -2.404 -23.609 -14.484 1 96.75 304 ASP A C 1
ATOM 2442 O O . ASP A 1 304 ? -3.379 -24.172 -14.977 1 96.75 304 ASP A O 1
ATOM 2446 N N . ASP A 1 305 ? -1.569 -22.859 -15.156 1 97.38 305 ASP A N 1
ATOM 2447 C CA . ASP A 1 305 ? -1.88 -22.594 -16.562 1 97.38 305 ASP A CA 1
ATOM 2448 C C . ASP A 1 305 ? -1.593 -23.812 -17.422 1 97.38 305 ASP A C 1
ATOM 2450 O O . ASP A 1 305 ? -1.919 -23.812 -18.609 1 97.38 305 ASP A O 1
ATOM 2454 N N . PHE A 1 306 ? -1.079 -24.906 -16.812 1 98.5 306 PHE A N 1
ATOM 2455 C CA . PHE A 1 306 ? -1.009 -26.172 -17.516 1 98.5 306 PHE A CA 1
ATOM 2456 C C . PHE A 1 306 ? -2.365 -26.547 -18.109 1 98.5 306 PHE A C 1
ATOM 2458 O O . PHE A 1 306 ? -2.443 -27.312 -19.062 1 98.5 306 PHE A O 1
ATOM 2465 N N . SER A 1 307 ? -3.391 -25.984 -17.609 1 98.19 307 SER A N 1
ATOM 2466 C CA . SER A 1 307 ? -4.758 -26.25 -18.047 1 98.19 307 SER A CA 1
ATOM 2467 C C . SER A 1 307 ? -4.953 -25.906 -19.516 1 98.19 307 SER A C 1
ATOM 2469 O O . SER A 1 307 ? -5.809 -26.484 -20.188 1 98.19 307 SER A O 1
ATOM 2471 N N . PHE A 1 308 ? -4.18 -25.031 -20.047 1 98 308 PHE A N 1
ATOM 2472 C CA . 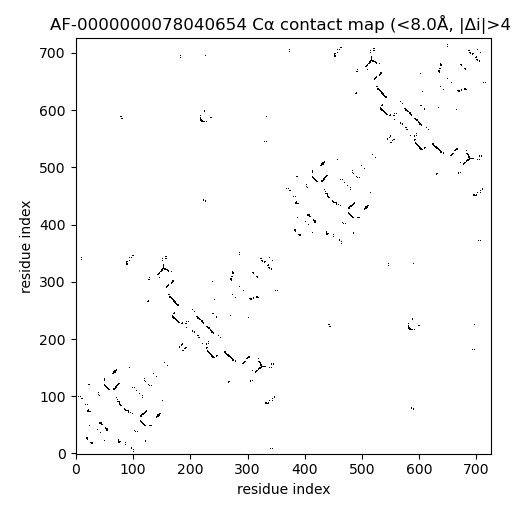PHE A 1 308 ? -4.34 -24.594 -21.422 1 98 308 PHE A CA 1
ATOM 2473 C C . PHE A 1 308 ? -3.977 -25.703 -22.391 1 98 308 PHE A C 1
ATOM 2475 O O . PHE A 1 308 ? -4.523 -25.797 -23.484 1 98 308 PHE A O 1
ATOM 2482 N N . TYR A 1 309 ? -3.018 -26.547 -22 1 98.44 309 TYR A N 1
ATOM 2483 C CA . TYR A 1 309 ? -2.568 -27.594 -22.906 1 98.44 309 TYR A CA 1
ATOM 2484 C C . TYR A 1 309 ? -3.711 -28.547 -23.266 1 98.44 309 TYR A C 1
ATOM 2486 O O . TYR A 1 309 ? -3.906 -28.875 -24.438 1 98.44 309 TYR A O 1
ATOM 2494 N N . GLY A 1 310 ? -4.453 -28.922 -22.281 1 97 310 GLY A N 1
ATOM 2495 C CA . GLY A 1 310 ? -5.598 -29.797 -22.531 1 97 310 GLY A CA 1
ATOM 2496 C C . GLY A 1 310 ? -6.734 -29.078 -23.234 1 97 310 GLY A C 1
ATOM 2497 O O . GLY A 1 310 ? -7.477 -29.703 -24 1 97 310 GLY A O 1
ATOM 2498 N N . LYS A 1 311 ? -6.855 -27.828 -23.016 1 96.19 311 LYS A N 1
ATOM 2499 C CA . LYS A 1 311 ? -7.953 -27.062 -23.578 1 96.19 311 LYS A CA 1
ATOM 2500 C C . LYS A 1 311 ? -7.672 -26.703 -25.047 1 96.19 311 LYS A C 1
ATOM 2502 O O . LYS A 1 311 ? -8.578 -26.719 -25.875 1 96.19 311 LYS A O 1
ATOM 2507 N N . GLU A 1 312 ? -6.426 -26.375 -25.375 1 97.25 312 GLU A N 1
ATOM 2508 C CA . GLU A 1 312 ? -6.102 -25.75 -26.656 1 97.25 312 GLU A CA 1
ATOM 2509 C C . GLU A 1 312 ? -5.555 -26.781 -27.641 1 97.25 312 GLU A C 1
ATOM 2511 O O . GLU A 1 312 ? -5.59 -26.578 -28.844 1 97.25 312 GLU A O 1
ATOM 2516 N N . LEU A 1 313 ? -4.988 -27.859 -27.078 1 97.94 313 LEU A N 1
ATOM 2517 C CA . LEU A 1 313 ? -4.344 -28.844 -27.938 1 97.94 313 LEU A CA 1
ATOM 2518 C C . LEU A 1 313 ? -5.113 -30.156 -27.922 1 97.94 313 LEU A C 1
ATOM 2520 O O . LEU A 1 313 ? -5.84 -30.453 -26.969 1 97.94 313 LEU A O 1
ATOM 2524 N N . ASP A 1 314 ? -4.957 -30.844 -29.047 1 96.94 314 ASP A N 1
ATOM 2525 C CA . ASP A 1 314 ? -5.445 -32.219 -29.078 1 96.94 314 ASP A CA 1
ATOM 2526 C C . ASP A 1 314 ? -4.418 -33.188 -28.484 1 96.94 314 ASP A C 1
ATOM 2528 O O . ASP A 1 314 ? -3.797 -33.969 -29.219 1 96.94 314 ASP A O 1
ATOM 2532 N N . THR A 1 315 ? -4.176 -33.156 -27.25 1 98 315 THR A N 1
ATOM 2533 C CA . THR A 1 315 ? -3.205 -33.969 -26.516 1 98 315 THR A CA 1
ATOM 2534 C C . THR A 1 315 ? -3.812 -34.5 -25.219 1 98 315 THR A C 1
ATOM 2536 O O . THR A 1 315 ? -4.719 -33.875 -24.656 1 98 315 THR A O 1
ATOM 2539 N N . GLU A 1 316 ? -3.461 -35.656 -24.844 1 98.62 316 GLU A N 1
ATOM 2540 C CA . GLU A 1 316 ? -3.818 -36.156 -23.516 1 98.62 316 GLU A CA 1
ATOM 2541 C C . GLU A 1 316 ? -2.932 -35.531 -22.438 1 98.62 316 GLU A C 1
ATOM 2543 O O . GLU A 1 316 ? -1.713 -35.438 -22.609 1 98.62 316 GLU A O 1
ATOM 2548 N N . THR A 1 317 ? -3.586 -35.031 -21.375 1 98.75 317 THR A N 1
ATOM 2549 C CA . THR A 1 317 ? -2.83 -34.344 -20.328 1 98.75 317 THR A CA 1
ATOM 2550 C C . THR A 1 317 ? -2.85 -35.188 -19.047 1 98.75 317 THR A C 1
ATOM 2552 O O . THR A 1 317 ? -3.832 -35.875 -18.75 1 98.75 317 THR A O 1
ATOM 2555 N N . CYS A 1 318 ? -1.801 -35.125 -18.312 1 98.75 318 CYS A N 1
ATOM 2556 C CA . CYS A 1 318 ? -1.722 -35.688 -16.984 1 98.75 318 CYS A CA 1
ATOM 2557 C C . CYS A 1 318 ? -0.863 -34.844 -16.062 1 98.75 318 CYS A C 1
ATOM 2559 O O . CYS A 1 318 ? 0.345 -34.719 -16.266 1 98.75 318 CYS A O 1
ATOM 2561 N N . TYR A 1 319 ? -1.5 -34.25 -15.125 1 98.62 319 TYR A N 1
ATOM 2562 C CA . TYR A 1 319 ? -0.932 -33.438 -14.07 1 98.62 319 TYR A CA 1
ATOM 2563 C C . TYR A 1 319 ? -0.996 -34.156 -12.727 1 98.62 319 TYR A C 1
ATOM 2565 O O . TYR A 1 319 ? -2.047 -34.656 -12.336 1 98.62 319 TYR A O 1
ATOM 2573 N N . PHE A 1 320 ? 0.142 -34.219 -12.016 1 97.69 320 PHE A N 1
ATOM 2574 C CA . PHE A 1 320 ? 0.124 -34.906 -10.727 1 97.69 320 PHE A CA 1
ATOM 2575 C C . PHE A 1 320 ? 1.103 -34.25 -9.758 1 97.69 320 PHE A C 1
ATOM 2577 O O . PHE A 1 320 ? 1.87 -33.375 -10.141 1 97.69 320 PHE A O 1
ATOM 2584 N N . PHE A 1 321 ? 0.979 -34.625 -8.484 1 98.38 321 PHE A N 1
ATOM 2585 C CA . PHE A 1 321 ? 1.749 -33.969 -7.418 1 98.38 321 PHE A CA 1
ATOM 2586 C C . PHE A 1 321 ? 2.729 -34.969 -6.797 1 98.38 321 PHE A C 1
ATOM 2588 O O . PHE A 1 321 ? 2.434 -36.156 -6.695 1 98.38 321 PHE A O 1
ATOM 2595 N N . ILE A 1 322 ? 3.838 -34.438 -6.379 1 98.25 322 ILE A N 1
ATOM 2596 C CA . ILE A 1 322 ? 4.793 -35.188 -5.582 1 98.25 322 ILE A CA 1
ATOM 2597 C C . ILE A 1 322 ? 5.016 -34.5 -4.242 1 98.25 322 ILE A C 1
ATOM 2599 O O . ILE A 1 322 ? 5.062 -33.281 -4.172 1 98.25 322 ILE A O 1
ATOM 2603 N N . GLY A 1 323 ? 5.172 -35.281 -3.211 1 97.69 323 GLY A N 1
ATOM 2604 C CA . GLY A 1 323 ? 5.309 -34.75 -1.868 1 97.69 323 GLY A CA 1
ATOM 2605 C C . GLY A 1 323 ? 6.605 -33.969 -1.661 1 97.69 323 GLY A C 1
ATOM 2606 O O . GLY A 1 323 ? 7.672 -34.438 -2.086 1 97.69 323 GLY A O 1
ATOM 2607 N N . ALA A 1 324 ? 6.5 -32.812 -0.958 1 97.5 324 ALA A N 1
ATOM 2608 C CA . ALA A 1 324 ? 7.637 -31.969 -0.606 1 97.5 324 ALA A CA 1
ATOM 2609 C C . ALA A 1 324 ? 7.473 -31.375 0.795 1 97.5 324 ALA A C 1
ATOM 2611 O O . ALA A 1 324 ? 7.773 -30.203 1.024 1 97.5 324 ALA A O 1
ATOM 2612 N N . TYR A 1 325 ? 6.984 -32.156 1.626 1 93.5 325 TYR A N 1
ATOM 2613 C CA . TYR A 1 325 ? 6.805 -31.703 3.002 1 93.5 325 TYR A CA 1
ATOM 2614 C C . TYR A 1 325 ? 8.125 -31.219 3.598 1 93.5 325 TYR A C 1
ATOM 2616 O O . TYR A 1 325 ? 9.125 -31.938 3.545 1 93.5 325 TYR A O 1
ATOM 2624 N N . ASN A 1 326 ? 8.109 -30.047 4.059 1 88.69 326 ASN A N 1
ATOM 2625 C CA . ASN A 1 326 ? 9.266 -29.438 4.711 1 88.69 326 ASN A CA 1
ATOM 2626 C C . ASN A 1 326 ? 8.852 -28.656 5.949 1 88.69 326 ASN A C 1
ATOM 2628 O O . ASN A 1 326 ? 8.812 -27.422 5.922 1 88.69 326 ASN A O 1
ATOM 2632 N N . GLU A 1 327 ? 8.734 -29.25 7.066 1 86.94 327 GLU A N 1
ATOM 2633 C CA . GLU A 1 327 ? 8.414 -28.672 8.367 1 86.94 327 GLU A CA 1
ATOM 2634 C C . GLU A 1 327 ? 7.117 -27.875 8.312 1 86.94 327 GLU A C 1
ATOM 2636 O O . GLU A 1 327 ? 6.984 -26.844 8.984 1 86.94 327 GLU A O 1
ATOM 2641 N N . GLY A 1 328 ? 6.309 -28.141 7.367 1 81.69 328 GLY A N 1
ATOM 2642 C CA . GLY A 1 328 ? 4.984 -27.547 7.34 1 81.69 328 GLY A CA 1
ATOM 2643 C C . GLY A 1 328 ? 4.953 -26.188 6.645 1 81.69 328 GLY A C 1
ATOM 2644 O O . GLY A 1 328 ? 3.934 -25.5 6.668 1 81.69 328 GLY A O 1
ATOM 2645 N N . HIS A 1 329 ? 6.039 -25.812 5.969 1 85.94 329 HIS A N 1
ATOM 2646 C CA . HIS A 1 329 ? 6.051 -24.547 5.246 1 85.94 329 HIS A CA 1
ATOM 2647 C C . HIS A 1 329 ? 5.176 -24.625 3.998 1 85.94 329 HIS A C 1
ATOM 2649 O O . HIS A 1 329 ? 5.258 -25.578 3.232 1 85.94 329 HIS A O 1
ATOM 2655 N N . ALA A 1 330 ? 4.363 -23.641 3.855 1 85.94 330 ALA A N 1
ATOM 2656 C CA . ALA A 1 330 ? 3.43 -23.609 2.732 1 85.94 330 ALA A CA 1
ATOM 2657 C C . ALA A 1 330 ? 4.137 -23.203 1.444 1 85.94 330 ALA A C 1
ATOM 2659 O O . ALA A 1 330 ? 5.133 -22.469 1.479 1 85.94 330 ALA A O 1
ATOM 2660 N N . ILE A 1 331 ? 3.598 -23.688 0.382 1 89.94 331 ILE A N 1
ATOM 2661 C CA . ILE A 1 331 ? 4.023 -23.219 -0.929 1 89.94 331 ILE A CA 1
ATOM 2662 C C . ILE A 1 331 ? 3.771 -21.719 -1.037 1 89.94 331 ILE A C 1
ATOM 2664 O O . ILE A 1 331 ? 2.867 -21.172 -0.39 1 89.94 331 ILE A O 1
ATOM 2668 N N . HIS A 1 332 ? 4.668 -21.016 -1.721 1 88.56 332 HIS A N 1
ATOM 2669 C CA . HIS A 1 332 ? 4.605 -19.578 -1.939 1 88.56 332 HIS A CA 1
ATOM 2670 C C . HIS A 1 332 ? 5 -18.812 -0.681 1 88.56 332 HIS A C 1
ATOM 2672 O O . HIS A 1 332 ? 4.641 -17.641 -0.523 1 88.56 332 HIS A O 1
ATOM 2678 N N . SER A 1 333 ? 5.617 -19.453 0.283 1 85.94 333 SER A N 1
ATOM 2679 C CA . SER A 1 333 ? 6.27 -18.797 1.407 1 85.94 333 SER A CA 1
ATOM 2680 C C . SER A 1 333 ? 7.777 -18.703 1.191 1 85.94 333 SER A C 1
ATOM 2682 O O . SER A 1 333 ? 8.352 -19.469 0.418 1 85.94 333 SER A O 1
ATOM 2684 N N . GLN A 1 334 ? 8.352 -17.812 1.899 1 87.44 334 GLN A N 1
ATOM 2685 C CA . GLN A 1 334 ? 9.797 -17.641 1.765 1 87.44 334 GLN A CA 1
ATOM 2686 C C . GLN A 1 334 ? 10.555 -18.75 2.479 1 87.44 334 GLN A C 1
ATOM 2688 O O . GLN A 1 334 ? 11.758 -18.906 2.285 1 87.44 334 GLN A O 1
ATOM 2693 N N . GLU A 1 335 ? 9.867 -19.516 3.207 1 87.94 335 GLU A N 1
ATOM 2694 C CA . GLU A 1 335 ? 10.484 -20.594 3.971 1 87.94 335 GLU A CA 1
ATOM 2695 C C . GLU A 1 335 ? 10.422 -21.906 3.207 1 87.94 335 GLU A C 1
ATOM 2697 O O . GLU A 1 335 ? 11.109 -22.875 3.561 1 87.94 335 GLU A O 1
ATOM 2702 N N . PHE A 1 336 ? 9.68 -21.953 2.16 1 91.5 336 PHE A N 1
ATOM 2703 C CA . PHE A 1 336 ? 9.5 -23.203 1.441 1 91.5 336 PHE A CA 1
ATOM 2704 C C . PHE A 1 336 ? 10.734 -23.531 0.614 1 91.5 336 PHE A C 1
ATOM 2706 O O . PHE A 1 336 ? 11.172 -22.719 -0.212 1 91.5 336 PHE A O 1
ATOM 2713 N N . GLU A 1 337 ? 11.258 -24.75 0.823 1 94.44 337 GLU A N 1
ATOM 2714 C CA . GLU A 1 337 ? 12.328 -25.359 0.039 1 94.44 337 GLU A CA 1
ATOM 2715 C C . GLU A 1 337 ? 12.016 -26.828 -0.271 1 94.44 337 GLU A C 1
ATOM 2717 O O . GLU A 1 337 ? 11.5 -27.547 0.581 1 94.44 337 GLU A O 1
ATOM 2722 N N . THR A 1 338 ? 12.281 -27.172 -1.447 1 97.19 338 THR A N 1
ATOM 2723 C CA . THR A 1 338 ? 12.016 -28.562 -1.822 1 97.19 338 THR A CA 1
ATOM 2724 C C . THR A 1 338 ? 13.102 -29.484 -1.27 1 97.19 338 THR A C 1
ATOM 2726 O O . THR A 1 338 ? 14.289 -29.297 -1.536 1 97.19 338 THR A O 1
ATOM 2729 N N . PRO A 1 339 ? 12.711 -30.547 -0.587 1 97.06 339 PRO A N 1
ATOM 2730 C CA . PRO A 1 339 ? 13.703 -31.469 -0.052 1 97.06 339 PRO A CA 1
ATOM 2731 C C . PRO A 1 339 ? 14.438 -32.25 -1.146 1 97.06 339 PRO A C 1
ATOM 2733 O O . PRO A 1 339 ? 13.852 -32.562 -2.189 1 97.06 339 PRO A O 1
ATOM 2736 N N . LYS A 1 340 ? 15.664 -32.656 -0.852 1 97.38 340 LYS A N 1
ATOM 2737 C CA . LYS A 1 340 ? 16.469 -33.438 -1.791 1 97.38 340 LYS A CA 1
ATOM 2738 C C . LYS A 1 340 ? 15.789 -34.75 -2.145 1 97.38 340 LYS A C 1
ATOM 2740 O O . LYS A 1 340 ? 15.852 -35.219 -3.291 1 97.38 340 LYS A O 1
ATOM 2745 N N . ALA A 1 341 ? 15.164 -35.344 -1.17 1 97.31 341 ALA A N 1
ATOM 2746 C CA . ALA A 1 341 ? 14.453 -36.594 -1.404 1 97.31 341 ALA A CA 1
ATOM 2747 C C . ALA A 1 341 ? 13.359 -36.406 -2.453 1 97.31 341 ALA A C 1
ATOM 2749 O O . ALA A 1 341 ? 13.125 -37.312 -3.264 1 97.31 341 ALA A O 1
ATOM 2750 N N . THR A 1 342 ? 12.672 -35.312 -2.406 1 98.19 342 THR A N 1
ATOM 2751 C CA . THR A 1 342 ? 11.625 -35 -3.375 1 98.19 342 THR A CA 1
ATOM 2752 C C . THR A 1 342 ? 12.211 -34.875 -4.777 1 98.19 342 THR A C 1
ATOM 2754 O O . THR A 1 342 ? 11.625 -35.344 -5.75 1 98.19 342 THR A O 1
ATOM 2757 N N . LEU A 1 343 ? 13.328 -34.219 -4.871 1 98.44 343 LEU A N 1
ATOM 2758 C CA . LEU A 1 343 ? 13.992 -34.062 -6.16 1 98.44 343 LEU A CA 1
ATOM 2759 C C . LEU A 1 343 ? 14.32 -35.438 -6.762 1 98.44 343 LEU A C 1
ATOM 2761 O O . LEU A 1 343 ? 14.039 -35.688 -7.934 1 98.44 343 LEU A O 1
ATOM 2765 N N . LEU A 1 344 ? 14.852 -36.281 -5.957 1 98 344 LEU A N 1
ATOM 2766 C CA . LEU A 1 344 ? 15.234 -37.625 -6.414 1 98 344 LEU A CA 1
ATOM 2767 C C . LEU A 1 344 ? 14.016 -38.406 -6.832 1 98 344 LEU A C 1
ATOM 2769 O O . LEU A 1 344 ? 14.008 -39.031 -7.895 1 98 344 LEU A O 1
ATOM 2773 N N . ARG A 1 345 ? 13.055 -38.375 -6.039 1 97.62 345 ARG A N 1
ATOM 2774 C CA . ARG A 1 345 ? 11.859 -39.156 -6.316 1 97.62 345 ARG A CA 1
ATOM 2775 C C . ARG A 1 345 ? 11.102 -38.594 -7.512 1 97.62 345 ARG A C 1
ATOM 2777 O O . ARG A 1 345 ? 10.5 -39.344 -8.289 1 97.62 345 ARG A O 1
ATOM 2784 N N . GLY A 1 346 ? 11.047 -37.25 -7.582 1 98.06 346 GLY A N 1
ATOM 2785 C CA . GLY A 1 346 ? 10.438 -36.656 -8.75 1 98.06 346 GLY A CA 1
ATOM 2786 C C . GLY A 1 346 ? 11.109 -37.062 -10.055 1 98.06 346 GLY A C 1
ATOM 2787 O O . GLY A 1 346 ? 10.43 -37.375 -11.031 1 98.06 346 GLY A O 1
ATOM 2788 N N . TRP A 1 347 ? 12.391 -37.062 -10.039 1 97.75 347 TRP A N 1
ATOM 2789 C CA . TRP A 1 347 ? 13.141 -37.5 -11.203 1 97.75 347 TRP A CA 1
ATOM 2790 C C . TRP A 1 347 ? 12.836 -38.969 -11.523 1 97.75 347 TRP A C 1
ATOM 2792 O O . TRP A 1 347 ? 12.625 -39.312 -12.68 1 97.75 347 TRP A O 1
ATOM 2802 N N . TYR A 1 348 ? 12.82 -39.75 -10.523 1 97.12 348 TYR A N 1
ATOM 2803 C CA . TYR A 1 348 ? 12.539 -41.156 -10.688 1 97.12 348 TYR A CA 1
ATOM 2804 C C . TYR A 1 348 ? 11.18 -41.375 -11.352 1 97.12 348 TYR A C 1
ATOM 2806 O O . TYR A 1 348 ? 11.055 -42.188 -12.273 1 97.12 348 TYR A O 1
ATOM 2814 N N . VAL A 1 349 ? 10.211 -40.688 -10.883 1 97.75 349 VAL A N 1
ATOM 2815 C CA . VAL A 1 349 ? 8.852 -40.812 -11.398 1 97.75 349 VAL A CA 1
ATOM 2816 C C . VAL A 1 349 ? 8.82 -40.469 -12.883 1 97.75 349 VAL A C 1
ATOM 2818 O O . VAL A 1 349 ? 8.25 -41.188 -13.695 1 97.75 349 VAL A O 1
ATOM 2821 N N . MET A 1 350 ? 9.406 -39.375 -13.234 1 97.94 350 MET A N 1
ATOM 2822 C CA . MET A 1 350 ? 9.406 -38.906 -14.625 1 97.94 350 MET A CA 1
ATOM 2823 C C . MET A 1 350 ? 10.172 -39.875 -15.516 1 97.94 350 MET A C 1
ATOM 2825 O O . MET A 1 350 ? 9.75 -40.156 -16.641 1 97.94 350 MET A O 1
ATOM 2829 N N . MET A 1 351 ? 11.281 -40.375 -15.008 1 97.19 351 MET A N 1
ATOM 2830 C CA . MET A 1 351 ? 12.062 -41.375 -15.734 1 97.19 351 MET A CA 1
ATOM 2831 C C . MET A 1 351 ? 11.242 -42.656 -15.961 1 97.19 351 MET A C 1
ATOM 2833 O O . MET A 1 351 ? 11.258 -43.188 -17.062 1 97.19 351 MET A O 1
ATOM 2837 N N . LEU A 1 352 ? 10.594 -43.062 -14.938 1 97.06 352 LEU A N 1
ATOM 2838 C CA . LEU A 1 352 ? 9.773 -44.25 -15.023 1 97.06 352 LEU A CA 1
ATOM 2839 C C . LEU A 1 352 ? 8.711 -44.125 -16.109 1 97.06 352 LEU A C 1
ATOM 2841 O O . LEU A 1 352 ? 8.438 -45.062 -16.844 1 97.06 352 LEU A O 1
ATOM 2845 N N . LEU A 1 353 ? 8.094 -42.969 -16.219 1 97.56 353 LEU A N 1
ATOM 2846 C CA . LEU A 1 353 ? 7.078 -42.719 -17.234 1 97.56 353 LEU A CA 1
ATOM 2847 C C . LEU A 1 353 ? 7.676 -42.844 -18.641 1 97.56 353 LEU A C 1
ATOM 2849 O O . LEU A 1 353 ? 7.051 -43.438 -19.531 1 97.56 353 LEU A O 1
ATOM 2853 N N . ILE A 1 354 ? 8.867 -42.312 -18.828 1 97.62 354 ILE A N 1
ATOM 2854 C CA . ILE A 1 354 ? 9.555 -42.438 -20.109 1 97.62 354 ILE A CA 1
ATOM 2855 C C . ILE A 1 354 ? 9.789 -43.906 -20.438 1 97.62 354 ILE A C 1
ATOM 2857 O O . ILE A 1 354 ? 9.508 -44.344 -21.547 1 97.62 354 ILE A O 1
ATOM 2861 N N . GLU A 1 355 ? 10.273 -44.625 -19.484 1 97.06 355 GLU A N 1
ATOM 2862 C CA . GLU A 1 355 ? 10.602 -46.031 -19.688 1 97.06 355 GLU A CA 1
ATOM 2863 C C . GLU A 1 355 ? 9.352 -46.844 -20.016 1 97.06 355 GLU A C 1
ATOM 2865 O O . GLU A 1 355 ? 9.359 -47.688 -20.922 1 97.06 355 GLU A O 1
ATOM 2870 N N . LYS A 1 356 ? 8.352 -46.594 -19.297 1 97.25 356 LYS A N 1
ATOM 2871 C CA . LYS A 1 356 ? 7.121 -47.375 -19.516 1 97.25 356 LYS A CA 1
ATOM 2872 C C . LYS A 1 356 ? 6.461 -47 -20.828 1 97.25 356 LYS A C 1
ATOM 2874 O O . LYS A 1 356 ? 5.879 -47.844 -21.5 1 97.25 356 LYS A O 1
ATOM 2879 N N . GLU A 1 357 ? 6.465 -45.719 -21.203 1 97 357 GLU A N 1
ATOM 2880 C CA . GLU A 1 357 ? 5.953 -45.312 -22.5 1 97 357 GLU A CA 1
ATOM 2881 C C . GLU A 1 357 ? 6.758 -45.938 -23.641 1 97 357 GLU A C 1
ATOM 2883 O O . GLU A 1 357 ? 6.191 -46.312 -24.656 1 97 357 GLU A O 1
ATOM 2888 N N . ASN A 1 358 ? 8.086 -45.906 -23.438 1 96.81 358 ASN A N 1
ATOM 2889 C CA . ASN A 1 358 ? 8.938 -46.562 -24.438 1 96.81 358 ASN A CA 1
ATOM 2890 C C . ASN A 1 358 ? 8.578 -48.031 -24.625 1 96.81 358 ASN A C 1
ATOM 2892 O O . ASN A 1 358 ? 8.523 -48.531 -25.75 1 96.81 358 ASN A O 1
ATOM 2896 N N . GLU A 1 359 ? 8.312 -48.688 -23.516 1 96.25 359 GLU A N 1
ATOM 2897 C CA . GLU A 1 359 ? 7.895 -50.062 -23.547 1 96.25 359 GLU A CA 1
ATOM 2898 C C . GLU A 1 359 ? 6.543 -50.219 -24.234 1 96.25 359 GLU A C 1
ATOM 2900 O O . GLU A 1 359 ? 6.336 -51.156 -25 1 96.25 359 GLU A O 1
ATOM 2905 N N . ARG A 1 360 ? 5.699 -49.375 -23.953 1 93.56 360 ARG A N 1
ATOM 2906 C CA . ARG A 1 360 ? 4.348 -49.406 -24.5 1 93.56 360 ARG A CA 1
ATOM 2907 C C . ARG A 1 360 ? 4.363 -49.219 -26.016 1 93.56 360 ARG A C 1
ATOM 2909 O O . ARG A 1 360 ? 3.625 -49.906 -26.734 1 93.56 360 ARG A O 1
ATOM 2916 N N . ILE A 1 361 ? 5.18 -48.375 -26.469 1 91 361 ILE A N 1
ATOM 2917 C CA . ILE A 1 361 ? 5.18 -47.969 -27.875 1 91 361 ILE A CA 1
ATOM 2918 C C . ILE A 1 361 ? 6.035 -48.969 -28.672 1 91 361 ILE A C 1
ATOM 2920 O O . ILE A 1 361 ? 5.691 -49.312 -29.797 1 91 361 ILE A O 1
ATOM 2924 N N . ASN A 1 362 ? 7.141 -49.469 -28.047 1 90.44 362 ASN A N 1
ATOM 2925 C CA . ASN A 1 362 ? 8.117 -50.219 -28.812 1 90.44 362 ASN A CA 1
ATOM 2926 C C . ASN A 1 362 ? 8.156 -51.688 -28.375 1 90.44 362 ASN A C 1
ATOM 2928 O O . ASN A 1 362 ? 8.797 -52.531 -29.016 1 90.44 362 ASN A O 1
ATOM 2932 N N . GLY A 1 363 ? 7.434 -52.125 -27.438 1 86.81 363 GLY A N 1
ATOM 2933 C CA . GLY A 1 363 ? 7.465 -53.5 -26.938 1 86.81 363 GLY A CA 1
ATOM 2934 C C . GLY A 1 363 ? 8.664 -53.781 -26.047 1 86.81 363 GLY A C 1
ATOM 2935 O O . GLY A 1 363 ? 9.75 -53.219 -26.281 1 86.81 363 GLY A O 1
ATOM 2936 N N . MET B 1 1 ? -0.823 48.938 1.2 1 72.06 1 MET B N 1
ATOM 2937 C CA . MET B 1 1 ? 0.425 48.25 0.889 1 72.06 1 MET B CA 1
ATOM 2938 C C . MET B 1 1 ? 1.036 48.781 -0.402 1 72.06 1 MET B C 1
ATOM 2940 O O . MET B 1 1 ? 0.327 49 -1.385 1 72.06 1 MET B O 1
ATOM 2944 N N . SER B 1 2 ? 2.244 49 -0.315 1 80.25 2 SER B N 1
ATOM 2945 C CA . SER B 1 2 ? 2.9 49.469 -1.53 1 80.25 2 SER B CA 1
ATOM 2946 C C . SER B 1 2 ? 2.957 48.375 -2.59 1 80.25 2 SER B C 1
ATOM 2948 O O . SER B 1 2 ? 2.852 47.188 -2.27 1 80.25 2 SER B O 1
ATOM 2950 N N . ARG B 1 3 ? 2.918 48.812 -3.791 1 81.75 3 ARG B N 1
ATOM 2951 C CA . ARG B 1 3 ? 3.018 47.875 -4.914 1 81.75 3 ARG B CA 1
ATOM 2952 C C . ARG B 1 3 ? 4.246 46.969 -4.777 1 81.75 3 ARG B C 1
ATOM 2954 O O . ARG B 1 3 ? 4.199 45.781 -5.113 1 81.75 3 ARG B O 1
ATOM 2961 N N . LEU B 1 4 ? 5.223 47.594 -4.27 1 82.38 4 LEU B N 1
ATOM 2962 C CA . LEU B 1 4 ? 6.484 46.875 -4.121 1 82.38 4 LEU B CA 1
ATOM 2963 C C . LEU B 1 4 ? 6.363 45.781 -3.074 1 82.38 4 LEU B C 1
ATOM 2965 O O . LEU B 1 4 ? 6.812 44.656 -3.295 1 82.38 4 LEU B O 1
ATOM 2969 N N . ALA B 1 5 ? 5.789 46.094 -2.01 1 88.31 5 ALA B N 1
ATOM 2970 C CA . ALA B 1 5 ? 5.594 45.094 -0.948 1 88.31 5 ALA B CA 1
ATOM 2971 C C . ALA B 1 5 ? 4.664 44 -1.404 1 88.31 5 ALA B C 1
ATOM 2973 O O . ALA B 1 5 ? 4.895 42.812 -1.089 1 88.31 5 ALA B O 1
ATOM 2974 N N . ALA B 1 6 ? 3.752 44.344 -2.18 1 94.88 6 ALA B N 1
ATOM 2975 C CA . ALA B 1 6 ? 2.826 43.375 -2.709 1 94.88 6 ALA B CA 1
ATOM 2976 C C . ALA B 1 6 ? 3.537 42.406 -3.66 1 94.88 6 ALA B C 1
ATOM 2978 O O . ALA B 1 6 ? 3.334 41.188 -3.596 1 94.88 6 ALA B O 1
ATOM 2979 N N . ASN B 1 7 ? 4.352 42.969 -4.543 1 96 7 ASN B N 1
ATOM 2980 C CA . ASN B 1 7 ? 5.094 42.125 -5.488 1 96 7 ASN B CA 1
ATOM 2981 C C . ASN B 1 7 ? 6.055 41.188 -4.777 1 96 7 ASN B C 1
ATOM 2983 O O . ASN B 1 7 ? 6.223 40.031 -5.188 1 96 7 ASN B O 1
ATOM 2987 N N . GLN B 1 8 ? 6.66 41.719 -3.752 1 96.56 8 GLN B N 1
ATOM 2988 C CA . GLN B 1 8 ? 7.566 40.875 -2.973 1 96.56 8 GLN B CA 1
ATOM 2989 C C . GLN B 1 8 ? 6.812 39.75 -2.275 1 96.56 8 GLN B C 1
ATOM 2991 O O . GLN B 1 8 ? 7.289 38.625 -2.227 1 96.56 8 GLN B O 1
ATOM 2996 N N . LEU B 1 9 ? 5.719 40.094 -1.768 1 98.12 9 LEU B N 1
ATOM 2997 C CA . LEU B 1 9 ? 4.871 39.125 -1.109 1 98.12 9 LEU B CA 1
ATOM 2998 C C . LEU B 1 9 ? 4.496 38 -2.07 1 98.12 9 LEU B C 1
ATOM 3000 O O . LEU B 1 9 ? 4.598 36.812 -1.725 1 98.12 9 LEU B O 1
ATOM 3004 N N . PHE B 1 10 ? 4.121 38.344 -3.27 1 98.38 10 PHE B N 1
ATOM 3005 C CA . PHE B 1 10 ? 3.746 37.375 -4.277 1 98.38 10 PHE B CA 1
ATOM 3006 C C . PHE B 1 10 ? 4.957 36.531 -4.703 1 98.38 10 PHE B C 1
ATOM 3008 O O . PHE B 1 10 ? 4.836 35.344 -4.961 1 98.38 10 PHE B O 1
ATOM 3015 N N . ALA B 1 11 ? 6.078 37.156 -4.773 1 98 11 ALA B N 1
ATOM 3016 C CA . ALA B 1 11 ? 7.305 36.469 -5.141 1 98 11 ALA B CA 1
ATOM 3017 C C . ALA B 1 11 ? 7.688 35.438 -4.078 1 98 11 ALA B C 1
ATOM 3019 O O . ALA B 1 11 ? 8.133 34.344 -4.406 1 98 11 ALA B O 1
ATOM 3020 N N . HIS B 1 12 ? 7.551 35.844 -2.791 1 98.5 12 HIS B N 1
ATOM 3021 C CA . HIS B 1 12 ? 7.789 34.875 -1.717 1 98.5 12 HIS B CA 1
ATOM 3022 C C . HIS B 1 12 ? 6.906 33.656 -1.873 1 98.5 12 HIS B C 1
ATOM 3024 O O . HIS B 1 12 ? 7.395 32.531 -1.809 1 98.5 12 HIS B O 1
ATOM 3030 N N . TYR B 1 13 ? 5.621 33.875 -2.119 1 98.62 13 TYR B N 1
ATOM 3031 C CA . TYR B 1 13 ? 4.652 32.781 -2.227 1 98.62 13 TYR B CA 1
ATOM 3032 C C . TYR B 1 13 ? 5 31.859 -3.383 1 98.62 13 TYR B C 1
ATOM 3034 O O . TYR B 1 13 ? 4.988 30.641 -3.229 1 98.62 13 TYR B O 1
ATOM 3042 N N . GLU B 1 14 ? 5.312 32.438 -4.492 1 98.06 14 GLU B N 1
ATOM 3043 C CA . GLU B 1 14 ? 5.629 31.656 -5.676 1 98.06 14 GLU B CA 1
ATOM 3044 C C . GLU B 1 14 ? 6.867 30.781 -5.445 1 98.06 14 GLU B C 1
ATOM 3046 O O . GLU B 1 14 ? 6.883 29.609 -5.812 1 98.06 14 GLU B O 1
ATOM 3051 N N . CYS B 1 15 ? 7.844 31.359 -4.859 1 98 15 CYS B N 1
ATOM 3052 C CA . CYS B 1 15 ? 9.078 30.641 -4.59 1 98 15 CYS B CA 1
ATOM 3053 C C . CYS B 1 15 ? 8.836 29.484 -3.629 1 98 15 CYS B C 1
ATOM 3055 O O . CYS B 1 15 ? 9.219 28.344 -3.908 1 98 15 CYS B O 1
ATOM 3057 N N . LEU B 1 16 ? 8.18 29.734 -2.553 1 98.38 16 LEU B N 1
ATOM 3058 C CA . LEU B 1 16 ? 7.977 28.734 -1.505 1 98.38 16 LEU B CA 1
ATOM 3059 C C . LEU B 1 16 ? 7.004 27.656 -1.963 1 98.38 16 LEU B C 1
ATOM 3061 O O . LEU B 1 16 ? 7.16 26.484 -1.607 1 98.38 16 LEU B O 1
ATOM 3065 N N . HIS B 1 17 ? 6.02 28.031 -2.758 1 97.88 17 HIS B N 1
ATOM 3066 C CA . HIS B 1 17 ? 5.02 27.094 -3.252 1 97.88 17 HIS B CA 1
ATOM 3067 C C . HIS B 1 17 ? 5.664 26 -4.102 1 97.88 17 HIS B C 1
ATOM 3069 O O . HIS B 1 17 ? 5.227 24.844 -4.074 1 97.88 17 HIS B O 1
ATOM 3075 N N .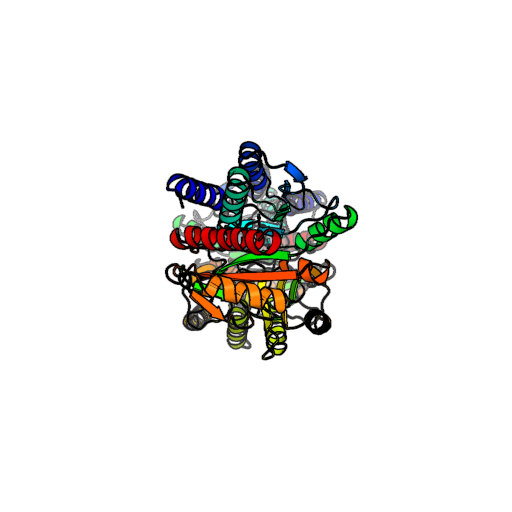 HIS B 1 18 ? 6.676 26.344 -4.754 1 96.81 18 HIS B N 1
ATOM 3076 C CA . HIS B 1 18 ? 7.312 25.422 -5.684 1 96.81 18 HIS B CA 1
ATOM 3077 C C . HIS B 1 18 ? 8.492 24.703 -5.027 1 96.81 18 HIS B C 1
ATOM 3079 O O . HIS B 1 18 ? 9.266 24.031 -5.707 1 96.81 18 HIS B O 1
ATOM 3085 N N . GLN B 1 19 ? 8.602 24.875 -3.721 1 96.56 19 GLN B N 1
ATOM 3086 C CA . GLN B 1 19 ? 9.695 24.25 -2.98 1 96.56 19 GLN B CA 1
ATOM 3087 C C . GLN B 1 19 ? 9.164 23.469 -1.78 1 96.56 19 GLN B C 1
ATOM 3089 O O . GLN B 1 19 ? 9.531 23.75 -0.638 1 96.56 19 GLN B O 1
ATOM 3094 N N . PRO B 1 20 ? 8.352 22.453 -2.111 1 97.25 20 PRO B N 1
ATOM 3095 C CA . PRO B 1 20 ? 7.84 21.641 -0.996 1 97.25 20 PRO B CA 1
ATOM 3096 C C . PRO B 1 20 ? 8.906 20.734 -0.387 1 97.25 20 PRO B C 1
ATOM 3098 O O . PRO B 1 20 ? 9.594 20.016 -1.114 1 97.25 20 PRO B O 1
ATOM 3101 N N . GLU B 1 21 ? 9.109 20.859 0.932 1 97.19 21 GLU B N 1
ATOM 3102 C CA . GLU B 1 21 ? 10.07 20.016 1.639 1 97.19 21 GLU B CA 1
ATOM 3103 C C . GLU B 1 21 ? 9.445 19.391 2.885 1 97.19 21 GLU B C 1
ATOM 3105 O O . GLU B 1 21 ? 8.641 20.031 3.562 1 97.19 21 GLU B O 1
ATOM 3110 N N . PRO B 1 22 ? 9.812 18.109 3.225 1 95.19 22 PRO B N 1
ATOM 3111 C CA . PRO B 1 22 ? 9.266 17.469 4.418 1 95.19 22 PRO B CA 1
ATOM 3112 C C . PRO B 1 22 ? 9.781 18.094 5.715 1 95.19 22 PRO B C 1
ATOM 3114 O O . PRO B 1 22 ? 10.805 18.766 5.711 1 95.19 22 PRO B O 1
ATOM 3117 N N . GLY B 1 23 ? 9.047 17.844 6.801 1 94.5 23 GLY B N 1
ATOM 3118 C CA . GLY B 1 23 ? 9.43 18.312 8.125 1 94.5 23 GLY B CA 1
ATOM 3119 C C . GLY B 1 23 ? 10.844 17.922 8.508 1 94.5 23 GLY B C 1
ATOM 3120 O O . GLY B 1 23 ? 11.266 16.781 8.266 1 94.5 23 GLY B O 1
ATOM 3121 N N . PHE B 1 24 ? 11.547 18.859 9.07 1 94.75 24 PHE B N 1
ATOM 3122 C CA . PHE B 1 24 ? 12.898 18.75 9.609 1 94.75 24 PHE B CA 1
ATOM 3123 C C . PHE B 1 24 ? 13.914 18.594 8.484 1 94.75 24 PHE B C 1
ATOM 3125 O O . PHE B 1 24 ? 15.086 18.281 8.734 1 94.75 24 PHE B O 1
ATOM 3132 N N . SER B 1 25 ? 13.445 18.734 7.234 1 94.38 25 SER B N 1
ATOM 3133 C CA . SER B 1 25 ? 14.328 18.703 6.074 1 94.38 25 SER B CA 1
ATOM 3134 C C . SER B 1 25 ? 14.07 19.891 5.156 1 94.38 25 SER B C 1
ATOM 3136 O O . SER B 1 25 ? 14.109 19.75 3.932 1 94.38 25 SER B O 1
ATOM 3138 N N . GLU B 1 26 ? 13.672 20.984 5.77 1 96.75 26 GLU B N 1
ATOM 3139 C CA . GLU B 1 26 ? 13.312 22.172 5.004 1 96.75 26 GLU B CA 1
ATOM 3140 C C . GLU B 1 26 ? 14.539 23.047 4.723 1 96.75 26 GLU B C 1
ATOM 3142 O O . GLU B 1 26 ? 14.539 24.234 5.027 1 96.75 26 GLU B O 1
ATOM 3147 N N . GLU B 1 27 ? 15.492 22.531 4.047 1 96.88 27 GLU B N 1
ATOM 3148 C CA . GLU B 1 27 ? 16.766 23.219 3.885 1 96.88 27 GLU B CA 1
ATOM 3149 C C . GLU B 1 27 ? 16.656 24.375 2.891 1 96.88 27 GLU B C 1
ATOM 3151 O O . GLU B 1 27 ? 17.109 25.484 3.166 1 96.88 27 GLU B O 1
ATOM 3156 N N . LYS B 1 28 ? 16.109 24.078 1.745 1 97.38 28 LYS B N 1
ATOM 3157 C CA . LYS B 1 28 ? 15.977 25.125 0.731 1 97.38 28 LYS B CA 1
ATOM 3158 C C . LYS B 1 28 ? 15.055 26.25 1.215 1 97.38 28 LYS B C 1
ATOM 3160 O O . LYS B 1 28 ? 15.32 27.422 0.962 1 97.38 28 LYS B O 1
ATOM 3165 N N . THR B 1 29 ? 14 25.875 1.89 1 97.94 29 THR B N 1
ATOM 3166 C CA . THR B 1 29 ? 13.062 26.844 2.428 1 97.94 29 THR B CA 1
ATOM 3167 C C . THR B 1 29 ? 13.734 27.734 3.473 1 97.94 29 THR B C 1
ATOM 3169 O O . THR B 1 29 ? 13.594 28.953 3.445 1 97.94 29 THR B O 1
ATOM 3172 N N . LYS B 1 30 ? 14.438 27.156 4.371 1 97.94 30 LYS B N 1
ATOM 3173 C CA . LYS B 1 30 ? 15.156 27.906 5.395 1 97.94 30 LYS B CA 1
ATOM 3174 C C . LYS B 1 30 ? 16.156 28.859 4.766 1 97.94 30 LYS B C 1
ATOM 3176 O O . LYS B 1 30 ? 16.281 30.016 5.195 1 97.94 30 LYS B O 1
ATOM 3181 N N . ASN B 1 31 ? 16.859 28.359 3.775 1 97.88 31 ASN B N 1
ATOM 3182 C CA . ASN B 1 31 ? 17.844 29.203 3.105 1 97.88 31 ASN B CA 1
ATOM 3183 C C . ASN B 1 31 ? 17.203 30.422 2.469 1 97.88 31 ASN B C 1
ATOM 3185 O O . ASN B 1 31 ? 17.75 31.516 2.523 1 97.88 31 ASN B O 1
ATOM 3189 N N . TYR B 1 32 ? 16.109 30.188 1.883 1 98.38 32 TYR B N 1
ATOM 3190 C CA . TYR B 1 32 ? 15.383 31.312 1.281 1 98.38 32 TYR B CA 1
ATOM 3191 C C . TYR B 1 32 ? 15 32.344 2.334 1 98.38 32 TYR B C 1
ATOM 3193 O O . TYR B 1 32 ? 15.211 33.531 2.143 1 98.38 32 TYR B O 1
ATOM 3201 N N . VAL B 1 33 ? 14.43 31.906 3.432 1 98.5 33 VAL B N 1
ATOM 3202 C CA . VAL B 1 33 ? 14.008 32.781 4.523 1 98.5 33 VAL B CA 1
ATOM 3203 C C . VAL B 1 33 ? 15.211 33.562 5.062 1 98.5 33 VAL B C 1
ATOM 3205 O O . VAL B 1 33 ? 15.141 34.781 5.254 1 98.5 33 VAL B O 1
ATOM 3208 N N . LYS B 1 34 ? 16.297 32.906 5.258 1 98.19 34 LYS B N 1
ATOM 3209 C CA . LYS B 1 34 ? 17.516 33.531 5.781 1 98.19 34 LYS B CA 1
ATOM 3210 C C . LYS B 1 34 ? 17.984 34.656 4.875 1 98.19 34 LYS B C 1
ATOM 3212 O O . LYS B 1 34 ? 18.375 35.719 5.355 1 98.19 34 LYS B O 1
ATOM 3217 N N . GLU B 1 35 ? 17.984 34.375 3.65 1 98.12 35 GLU B N 1
ATOM 3218 C CA . GLU B 1 35 ? 18.453 35.375 2.688 1 98.12 35 GLU B CA 1
ATOM 3219 C C . GLU B 1 35 ? 17.609 36.625 2.762 1 98.12 35 GLU B C 1
ATOM 3221 O O . GLU B 1 35 ? 18.156 37.75 2.783 1 98.12 35 GLU B O 1
ATOM 3226 N N . ILE B 1 36 ? 16.344 36.438 2.748 1 97.94 36 ILE B N 1
ATOM 3227 C CA . ILE B 1 36 ? 15.453 37.594 2.773 1 97.94 36 ILE B CA 1
ATOM 3228 C C . ILE B 1 36 ? 15.656 38.375 4.066 1 97.94 36 ILE B C 1
ATOM 3230 O O . ILE B 1 36 ? 15.734 39.625 4.043 1 97.94 36 ILE B O 1
ATOM 3234 N N . LEU B 1 37 ? 15.734 37.719 5.223 1 98.31 37 LEU B N 1
ATOM 3235 C CA . LEU B 1 37 ? 15.781 38.406 6.516 1 98.31 37 LEU B CA 1
ATOM 3236 C C . LEU B 1 37 ? 17.156 39 6.758 1 98.31 37 LEU B C 1
ATOM 3238 O O . LEU B 1 37 ? 17.281 40 7.477 1 98.31 37 LEU B O 1
ATOM 3242 N N . ARG B 1 38 ? 18.172 38.406 6.172 1 97.25 38 ARG B N 1
ATOM 3243 C CA . ARG B 1 38 ? 19.484 39.031 6.191 1 97.25 38 ARG B CA 1
ATOM 3244 C C . ARG B 1 38 ? 19.453 40.375 5.48 1 97.25 38 ARG B C 1
ATOM 3246 O O . ARG B 1 38 ? 20 41.375 5.98 1 97.25 38 ARG B O 1
ATOM 3253 N N . LYS B 1 39 ? 18.859 40.406 4.367 1 96.75 39 LYS B N 1
ATOM 3254 C CA . LYS B 1 39 ? 18.75 41.625 3.596 1 96.75 39 LYS B CA 1
ATOM 3255 C C . LYS B 1 39 ? 17.984 42.719 4.359 1 96.75 39 LYS B C 1
ATOM 3257 O O . LYS B 1 39 ? 18.234 43.906 4.219 1 96.75 39 LYS B O 1
ATOM 3262 N N . ALA B 1 40 ? 17.047 42.25 5.168 1 96.44 40 ALA B N 1
ATOM 3263 C CA . ALA B 1 40 ? 16.25 43.188 5.961 1 96.44 40 ALA B CA 1
ATOM 3264 C C . ALA B 1 40 ? 16.953 43.562 7.258 1 96.44 40 ALA B C 1
ATOM 3266 O O . ALA B 1 40 ? 16.422 44.312 8.078 1 96.44 40 ALA B O 1
ATOM 3267 N N . ASN B 1 41 ? 18.125 43 7.535 1 96.25 41 ASN B N 1
ATOM 3268 C CA . ASN B 1 41 ? 18.969 43.281 8.688 1 96.25 41 ASN B CA 1
ATOM 3269 C C . ASN B 1 41 ? 18.297 42.844 9.992 1 96.25 41 ASN B C 1
ATOM 3271 O O . ASN B 1 41 ? 18.328 43.625 10.969 1 96.25 41 ASN B O 1
ATOM 3275 N N . LEU B 1 42 ? 17.594 41.75 9.961 1 97.75 42 LEU B N 1
ATOM 3276 C CA . LEU B 1 42 ? 17.047 41.188 11.188 1 97.75 42 LEU B CA 1
ATOM 3277 C C . LEU B 1 42 ? 18.047 40.188 11.797 1 97.75 42 LEU B C 1
ATOM 3279 O O . LEU B 1 42 ? 18.75 39.469 11.078 1 97.75 42 LEU B O 1
ATOM 3283 N N . GLU B 1 43 ? 18.062 40.094 13.086 1 96.69 43 GLU B N 1
ATOM 3284 C CA . GLU B 1 43 ? 19.031 39.281 13.789 1 96.69 43 GLU B CA 1
ATOM 3285 C C . GLU B 1 43 ? 18.5 37.844 14.008 1 96.69 43 GLU B C 1
ATOM 3287 O O . GLU B 1 43 ? 17.391 37.688 14.516 1 96.69 43 GLU B O 1
ATOM 3292 N N . LYS B 1 44 ? 19.344 36.906 13.617 1 97.06 44 LYS B N 1
ATOM 3293 C CA . LYS B 1 44 ? 19.016 35.5 13.844 1 97.06 44 LYS B CA 1
ATOM 3294 C C . LYS B 1 44 ? 19.438 35.062 15.242 1 97.06 44 LYS B C 1
ATOM 3296 O O . LYS B 1 44 ? 20.609 35.219 15.617 1 97.06 44 LYS B O 1
ATOM 3301 N N . ILE B 1 45 ? 18.547 34.438 15.914 1 94.5 45 ILE B N 1
ATOM 3302 C CA . ILE B 1 45 ? 18.953 34 17.25 1 94.5 45 ILE B CA 1
ATOM 3303 C C . ILE B 1 45 ? 18.984 32.5 17.312 1 94.5 45 ILE B C 1
ATOM 3305 O O . ILE B 1 45 ? 19.578 31.922 18.234 1 94.5 45 ILE B O 1
ATOM 3309 N N . SER B 1 46 ? 18.344 31.812 16.391 1 94.88 46 SER B N 1
ATOM 3310 C CA . SER B 1 46 ? 18.391 30.359 16.344 1 94.88 46 SER B CA 1
ATOM 3311 C C . SER B 1 46 ? 18.188 29.828 14.938 1 94.88 46 SER B C 1
ATOM 3313 O O . SER B 1 46 ? 17.453 30.422 14.148 1 94.88 46 SER B O 1
ATOM 3315 N N . GLU B 1 47 ? 18.844 28.734 14.586 1 93.06 47 GLU B N 1
ATOM 3316 C CA . GLU B 1 47 ? 18.656 27.984 13.344 1 93.06 47 GLU B CA 1
ATOM 3317 C C . GLU B 1 47 ? 18.891 26.5 13.555 1 93.06 47 GLU B C 1
ATOM 3319 O O . GLU B 1 47 ? 19.547 26.094 14.523 1 93.06 47 GLU B O 1
ATOM 3324 N N . GLY B 1 48 ? 18.328 25.641 12.695 1 88.5 48 GLY B N 1
ATOM 3325 C CA . GLY B 1 48 ? 18.562 24.203 12.758 1 88.5 48 GLY B CA 1
ATOM 3326 C C . GLY B 1 48 ? 17.312 23.375 12.539 1 88.5 48 GLY B C 1
ATOM 3327 O O . GLY B 1 48 ? 16.469 23.719 11.711 1 88.5 48 GLY B O 1
ATOM 3328 N N . LYS B 1 49 ? 17.266 22.297 13.242 1 87.12 49 LYS B N 1
ATOM 3329 C CA . LYS B 1 49 ? 16.219 21.297 13.031 1 87.12 49 LYS B CA 1
ATOM 3330 C C . LYS B 1 49 ? 14.844 21.859 13.391 1 87.12 49 LYS B C 1
ATOM 3332 O O . LYS B 1 49 ? 13.836 21.484 12.789 1 87.12 49 LYS B O 1
ATOM 3337 N N . LEU B 1 50 ? 14.836 22.859 14.242 1 88 50 LEU B N 1
ATOM 3338 C CA . LEU B 1 50 ? 13.562 23.375 14.727 1 88 50 LEU B CA 1
ATOM 3339 C C . LEU B 1 50 ? 13.047 24.484 13.828 1 88 50 LEU B C 1
ATOM 3341 O O . LEU B 1 50 ? 11.898 24.922 13.953 1 88 50 LEU B O 1
ATOM 3345 N N . GLY B 1 51 ? 13.844 25.031 12.922 1 95.94 51 GLY B N 1
ATOM 3346 C CA . GLY B 1 51 ? 13.523 26.156 12.055 1 95.94 51 GLY B CA 1
ATOM 3347 C C . GLY B 1 51 ? 14.406 27.375 12.297 1 95.94 51 GLY B C 1
ATOM 3348 O O . GLY B 1 51 ? 15.617 27.234 12.477 1 95.94 51 GLY B O 1
ATOM 3349 N N . LEU B 1 52 ? 13.812 28.531 12.047 1 98.06 52 LEU B N 1
ATOM 3350 C CA . LEU B 1 52 ? 14.523 29.797 12.18 1 98.06 52 LEU B CA 1
ATOM 3351 C C . LEU B 1 52 ? 13.781 30.734 13.133 1 98.06 52 LEU B C 1
ATOM 3353 O O . LEU B 1 52 ? 12.555 30.812 13.109 1 98.06 52 LEU B O 1
ATOM 3357 N N . ILE B 1 53 ? 14.508 31.344 14.047 1 98.25 53 ILE B N 1
ATOM 3358 C CA . ILE B 1 53 ? 13.953 32.375 14.914 1 98.25 53 ILE B CA 1
ATOM 3359 C C . ILE B 1 53 ? 14.742 33.656 14.75 1 98.25 53 ILE B C 1
ATOM 3361 O O . ILE B 1 53 ? 15.969 33.688 14.875 1 98.25 53 ILE B O 1
ATOM 3365 N N . TYR B 1 54 ? 14.055 34.719 14.445 1 98.44 54 TYR B N 1
ATOM 3366 C CA . TYR B 1 54 ? 14.656 36.031 14.273 1 98.44 54 TYR B CA 1
ATOM 3367 C C . TYR B 1 54 ? 14.055 37.031 15.25 1 98.44 54 TYR B C 1
ATOM 3369 O O . TYR B 1 54 ? 12.906 36.875 15.68 1 98.44 54 TYR B O 1
ATOM 3377 N N . GLN B 1 55 ? 14.828 38.062 15.602 1 97.62 55 GLN B N 1
ATOM 3378 C CA . GLN B 1 55 ? 14.336 39.062 16.531 1 97.62 55 GLN B CA 1
ATOM 3379 C C . GLN B 1 55 ? 14.453 40.469 15.953 1 97.62 55 GLN B C 1
ATOM 3381 O O . GLN B 1 55 ? 15.312 40.719 15.109 1 97.62 55 GLN B O 1
ATOM 3386 N N . TYR B 1 56 ? 13.594 41.281 16.312 1 97.38 56 TYR B N 1
ATOM 3387 C CA . TYR B 1 56 ? 13.641 42.719 16.188 1 97.38 56 TYR B CA 1
ATOM 3388 C C . TYR B 1 56 ? 13.547 43.406 17.547 1 97.38 56 TYR B C 1
ATOM 3390 O O . TYR B 1 56 ? 12.625 43.125 18.312 1 97.38 56 TYR B O 1
ATOM 3398 N N . ARG B 1 57 ? 14.508 44.219 17.812 1 96.12 57 ARG B N 1
ATOM 3399 C CA . ARG B 1 57 ? 14.531 45 19.047 1 96.12 57 ARG B CA 1
ATOM 3400 C C . ARG B 1 57 ? 14.281 46.469 18.781 1 96.12 57 ARG B C 1
ATOM 3402 O O . ARG B 1 57 ? 15.148 47.156 18.25 1 96.12 57 ARG B O 1
ATOM 3409 N N . GLY B 1 58 ? 13.125 46.906 19.188 1 94.81 58 GLY B N 1
ATOM 3410 C CA . GLY B 1 58 ? 12.773 48.281 18.922 1 94.81 58 GLY B CA 1
ATOM 3411 C C . GLY B 1 58 ? 12.68 49.156 20.172 1 94.81 58 GLY B C 1
ATOM 3412 O O . GLY B 1 58 ? 12.453 50.344 20.078 1 94.81 58 GLY B O 1
ATOM 3413 N N . ARG B 1 59 ? 12.828 48.562 21.25 1 90.25 59 ARG B N 1
ATOM 3414 C CA . ARG B 1 59 ? 12.797 49.312 22.5 1 90.25 59 ARG B CA 1
ATOM 3415 C C . ARG B 1 59 ? 13.648 48.656 23.578 1 90.25 59 ARG B C 1
ATOM 3417 O O . ARG B 1 59 ? 13.984 47.469 23.453 1 90.25 59 ARG B O 1
ATOM 3424 N N . GLU B 1 60 ? 14.031 49.688 24.516 1 81.88 60 GLU B N 1
ATOM 3425 C CA . GLU B 1 60 ? 14.781 49.156 25.656 1 81.88 60 GLU B CA 1
ATOM 3426 C C . GLU B 1 60 ? 13.922 48.219 26.5 1 81.88 60 GLU B C 1
ATOM 3428 O O . GLU B 1 60 ? 12.711 48.406 26.609 1 81.88 60 GLU B O 1
ATOM 3433 N N . GLY B 1 61 ? 14.227 47.125 26.766 1 70.25 61 GLY B N 1
ATOM 3434 C CA . GLY B 1 61 ? 13.477 46.188 27.578 1 70.25 61 GLY B CA 1
ATOM 3435 C C . GLY B 1 61 ? 14.367 45.156 28.266 1 70.25 61 GLY B C 1
ATOM 3436 O O . GLY B 1 61 ? 15.594 45.281 28.234 1 70.25 61 GLY B O 1
ATOM 3437 N N . GLN B 1 62 ? 13.703 44.406 29.156 1 71.25 62 GLN B N 1
ATOM 3438 C CA . GLN B 1 62 ? 14.422 43.312 29.797 1 71.25 62 GLN B CA 1
ATOM 3439 C C . GLN B 1 62 ? 15.086 42.406 28.75 1 71.25 62 GLN B C 1
ATOM 3441 O O . GLN B 1 62 ? 14.516 42.156 27.688 1 71.25 62 GLN B O 1
ATOM 3446 N N . ASP B 1 63 ? 16.141 42.062 29.203 1 78.69 63 ASP B N 1
ATOM 3447 C CA . ASP B 1 63 ? 16.906 41.156 28.359 1 78.69 63 ASP B CA 1
ATOM 3448 C C . ASP B 1 63 ? 16.109 39.875 28.094 1 78.69 63 ASP B C 1
ATOM 3450 O O . ASP B 1 63 ? 15.383 39.375 28.969 1 78.69 63 ASP B O 1
ATOM 3454 N N . ASN B 1 64 ? 15.914 39.469 26.984 1 91.38 64 ASN B N 1
ATOM 3455 C CA . ASN B 1 64 ? 15.375 38.188 26.531 1 91.38 64 ASN B CA 1
ATOM 3456 C C . ASN B 1 64 ? 13.852 38.156 26.594 1 91.38 64 ASN B C 1
ATOM 3458 O O . ASN B 1 64 ? 13.242 37.094 26.672 1 91.38 64 ASN B O 1
ATOM 3462 N N . HIS B 1 65 ? 13.219 39.344 26.828 1 96.12 65 HIS B N 1
ATOM 3463 C CA . HIS B 1 65 ? 11.758 39.406 26.766 1 96.12 65 HIS B CA 1
ATOM 3464 C C . HIS B 1 65 ? 11.297 40.062 25.469 1 96.12 65 HIS B C 1
ATOM 3466 O O . HIS B 1 65 ? 11.883 41.062 25.016 1 96.12 65 HIS B O 1
ATOM 3472 N N . TYR B 1 66 ? 10.273 39.531 24.922 1 97.69 66 TYR B N 1
ATOM 3473 C CA . TYR B 1 66 ? 9.68 40.062 23.703 1 97.69 66 TYR B CA 1
ATOM 3474 C C . TYR B 1 66 ? 8.203 40.375 23.906 1 97.69 66 TYR B C 1
ATOM 3476 O O . TYR B 1 66 ? 7.496 39.656 24.609 1 97.69 66 TYR B O 1
ATOM 3484 N N . ASP B 1 67 ? 7.781 41.469 23.328 1 97.19 67 ASP B N 1
ATOM 3485 C CA . ASP B 1 67 ? 6.383 41.875 23.422 1 97.19 67 ASP B CA 1
ATOM 3486 C C . ASP B 1 67 ? 5.48 40.938 22.609 1 97.19 67 ASP B C 1
ATOM 3488 O O . ASP B 1 67 ? 4.395 40.562 23.062 1 97.19 67 ASP B O 1
ATOM 3492 N N . LEU B 1 68 ? 5.953 40.625 21.438 1 98 68 LEU B N 1
ATOM 3493 C CA . LEU B 1 68 ? 5.164 39.844 20.484 1 98 68 LEU B CA 1
ATOM 3494 C C . LEU B 1 68 ? 6.016 38.781 19.828 1 98 68 LEU B C 1
ATOM 3496 O O . LEU B 1 68 ? 7.227 38.938 19.672 1 98 68 LEU B O 1
ATOM 3500 N N . ALA B 1 69 ? 5.348 37.719 19.453 1 98.69 69 ALA B N 1
ATOM 3501 C CA . ALA B 1 69 ? 5.914 36.719 18.547 1 98.69 69 ALA B CA 1
ATOM 3502 C C . ALA B 1 69 ? 4.898 36.312 17.469 1 98.69 69 ALA B C 1
ATOM 3504 O O . ALA B 1 69 ? 3.689 36.375 17.703 1 98.69 69 ALA B O 1
ATOM 3505 N N . PHE B 1 70 ? 5.387 35.969 16.328 1 98.88 70 PHE B N 1
ATOM 3506 C CA . PHE B 1 70 ? 4.594 35.469 15.219 1 98.88 70 PHE B CA 1
ATOM 3507 C C . PHE B 1 70 ? 5.148 34.125 14.742 1 98.88 70 PHE B C 1
ATOM 3509 O O . PHE B 1 70 ? 6.355 34 14.523 1 98.88 70 PHE B O 1
ATOM 3516 N N . ARG B 1 71 ? 4.281 33.125 14.562 1 98.81 71 ARG B N 1
ATOM 3517 C CA . ARG B 1 71 ? 4.711 31.781 14.148 1 98.81 71 ARG B CA 1
ATOM 3518 C C . ARG B 1 71 ? 4.156 31.438 12.773 1 98.81 71 ARG B C 1
ATOM 3520 O O . ARG B 1 71 ? 2.953 31.562 12.531 1 98.81 71 ARG B O 1
ATOM 3527 N N . SER B 1 72 ? 4.969 31.062 11.836 1 98.62 72 SER B N 1
ATOM 3528 C CA . SER B 1 72 ? 4.617 30.391 10.594 1 98.62 72 SER B CA 1
ATOM 3529 C C . SER B 1 72 ? 5.348 29.062 10.469 1 98.62 72 SER B C 1
ATOM 3531 O O . SER B 1 72 ? 6.215 28.734 11.281 1 98.62 72 SER B O 1
ATOM 3533 N N . GLU B 1 73 ? 4.93 28.266 9.547 1 97.75 73 GLU B N 1
ATOM 3534 C CA . GLU B 1 73 ? 5.48 26.922 9.383 1 97.75 73 GLU B CA 1
ATOM 3535 C C . GLU B 1 73 ? 6.211 26.781 8.055 1 97.75 73 GLU B C 1
ATOM 3537 O O . GLU B 1 73 ? 5.828 27.406 7.062 1 97.75 73 GLU B O 1
ATOM 3542 N N . LEU B 1 74 ? 7.156 25.859 8.047 1 98.12 74 LEU B N 1
ATOM 3543 C CA . LEU B 1 74 ? 8.047 25.781 6.891 1 98.12 74 LEU B CA 1
ATOM 3544 C C . LEU B 1 74 ? 7.73 24.562 6.035 1 98.12 74 LEU B C 1
ATOM 3546 O O . LEU B 1 74 ? 8.016 24.547 4.836 1 98.12 74 LEU B O 1
ATOM 3550 N N . ASP B 1 75 ? 7.188 23.547 6.609 1 97.5 75 ASP B N 1
ATOM 3551 C CA . ASP B 1 75 ? 7.16 22.234 5.941 1 97.5 75 ASP B CA 1
ATOM 3552 C C . ASP B 1 75 ? 5.938 22.109 5.039 1 97.5 75 ASP B C 1
ATOM 3554 O O . ASP B 1 75 ? 4.977 22.875 5.176 1 97.5 75 ASP B O 1
ATOM 3558 N N . ALA B 1 76 ? 6.055 21.188 4.086 1 97 76 ALA B N 1
ATOM 3559 C CA . ALA B 1 76 ? 4.949 20.828 3.199 1 97 76 ALA B CA 1
ATOM 3560 C C . ALA B 1 76 ? 4.262 19.547 3.674 1 97 76 ALA B C 1
ATOM 3562 O O . ALA B 1 76 ? 4.828 18.797 4.465 1 97 76 ALA B O 1
ATOM 3563 N N . VAL B 1 77 ? 3.092 19.406 3.193 1 95.38 77 VAL B N 1
ATOM 3564 C CA . VAL B 1 77 ? 2.322 18.219 3.588 1 95.38 77 VAL B CA 1
ATOM 3565 C C . VAL B 1 77 ? 2.691 17.047 2.699 1 95.38 77 VAL B C 1
ATOM 3567 O O . VAL B 1 77 ? 2.959 17.219 1.508 1 95.38 77 VAL B O 1
ATOM 3570 N N . GLU B 1 78 ? 2.691 15.875 3.297 1 94.31 78 GLU B N 1
ATOM 3571 C CA . GLU B 1 78 ? 2.918 14.633 2.562 1 94.31 78 GLU B CA 1
ATOM 3572 C C . GLU B 1 78 ? 1.635 14.148 1.894 1 94.31 78 GLU B C 1
ATOM 3574 O O . GLU B 1 78 ? 0.718 13.68 2.568 1 94.31 78 GLU B O 1
ATOM 3579 N N . ILE B 1 79 ? 1.599 14.172 0.63 1 91.81 79 ILE B N 1
ATOM 3580 C CA . ILE B 1 79 ? 0.392 13.828 -0.114 1 91.81 79 ILE B CA 1
ATOM 3581 C C . ILE B 1 79 ? 0.296 12.312 -0.269 1 91.81 79 ILE B C 1
ATOM 3583 O O . ILE B 1 79 ? -0.799 11.75 -0.233 1 91.81 79 ILE B O 1
ATOM 3587 N N . ASN B 1 80 ? 1.416 11.703 -0.496 1 92.25 80 ASN B N 1
ATOM 3588 C CA . ASN B 1 80 ? 1.523 10.266 -0.675 1 92.25 80 ASN B CA 1
ATOM 3589 C C . ASN B 1 80 ? 2.684 9.68 0.128 1 92.25 80 ASN B C 1
ATOM 3591 O O . ASN B 1 80 ? 3.85 9.93 -0.192 1 92.25 80 ASN B O 1
ATOM 3595 N N . GLU B 1 81 ? 2.346 8.906 1.027 1 92.75 81 GLU B N 1
ATOM 3596 C CA . GLU B 1 81 ? 3.336 8.359 1.951 1 92.75 81 GLU B CA 1
ATOM 3597 C C . GLU B 1 81 ? 4.234 7.34 1.259 1 92.75 81 GLU B C 1
ATOM 3599 O O . GLU B 1 81 ? 5.449 7.332 1.469 1 92.75 81 GLU B O 1
ATOM 3604 N N . SER B 1 82 ? 3.65 6.543 0.438 1 90.5 82 SER B N 1
ATOM 3605 C CA . SER B 1 82 ? 4.383 5.449 -0.196 1 90.5 82 SER B CA 1
ATOM 3606 C C . SER B 1 82 ? 5.406 5.98 -1.195 1 90.5 82 SER B C 1
ATOM 3608 O O . SER B 1 82 ? 6.523 5.461 -1.284 1 90.5 82 SER B O 1
ATOM 3610 N N . THR B 1 83 ? 5.02 7.012 -1.95 1 90.88 83 THR B N 1
ATOM 3611 C CA . THR B 1 83 ? 5.898 7.539 -2.988 1 90.88 83 THR B CA 1
ATOM 3612 C C . THR B 1 83 ? 6.645 8.773 -2.488 1 90.88 83 THR B C 1
ATOM 3614 O O . THR B 1 83 ? 7.453 9.359 -3.217 1 90.88 83 THR B O 1
ATOM 3617 N N . GLN B 1 84 ? 6.352 9.234 -1.278 1 91.69 84 GLN B N 1
ATOM 3618 C CA . GLN B 1 84 ? 7.008 10.375 -0.648 1 91.69 84 GLN B CA 1
ATOM 3619 C C . GLN B 1 84 ? 6.848 11.633 -1.493 1 91.69 84 GLN B C 1
ATOM 3621 O O . GLN B 1 84 ? 7.832 12.312 -1.795 1 91.69 84 GLN B O 1
ATOM 3626 N N . ILE B 1 85 ? 5.652 11.922 -1.84 1 92.94 85 ILE B N 1
ATOM 3627 C CA . ILE B 1 85 ? 5.305 13.133 -2.574 1 92.94 85 ILE B CA 1
ATOM 3628 C C . ILE B 1 85 ? 4.809 14.203 -1.603 1 92.94 85 ILE B C 1
ATOM 3630 O O . ILE B 1 85 ? 3.918 13.945 -0.79 1 92.94 85 ILE B O 1
ATOM 3634 N N . TYR B 1 86 ? 5.406 15.367 -1.741 1 95 86 TYR B N 1
ATOM 3635 C CA . TYR B 1 86 ? 5.062 16.484 -0.874 1 95 86 TYR B CA 1
ATOM 3636 C C . TYR B 1 86 ? 4.523 17.656 -1.686 1 95 86 TYR B C 1
ATOM 3638 O O . TYR B 1 86 ? 4.848 17.797 -2.867 1 95 86 TYR B O 1
ATOM 3646 N N . TYR B 1 87 ? 3.662 18.469 -1.038 1 94.56 87 TYR B N 1
ATOM 3647 C CA . TYR B 1 87 ? 3.012 19.594 -1.703 1 94.56 87 TYR B CA 1
ATOM 3648 C C . TYR B 1 87 ? 2.578 20.656 -0.693 1 94.56 87 TYR B C 1
ATOM 3650 O O . TYR B 1 87 ? 2.15 20.312 0.415 1 94.56 87 TYR B O 1
ATOM 3658 N N . HIS B 1 88 ? 2.705 21.875 -1.075 1 94.62 88 HIS B N 1
ATOM 3659 C CA . HIS B 1 88 ? 2.223 22.938 -0.205 1 94.62 88 HIS B CA 1
ATOM 3660 C C . HIS B 1 88 ? 0.729 23.188 -0.399 1 94.62 88 HIS B C 1
ATOM 3662 O O . HIS B 1 88 ? 0.308 24.297 -0.713 1 94.62 88 HIS B O 1
ATOM 3668 N N . GLY B 1 89 ? 0.019 22.188 -0.137 1 92 89 GLY B N 1
ATOM 3669 C CA . GLY B 1 89 ? -1.43 22.297 -0.088 1 92 89 GLY B CA 1
ATOM 3670 C C . GLY B 1 89 ? -1.955 22.641 1.295 1 92 89 GLY B C 1
ATOM 3671 O O . GLY B 1 89 ? -3.168 22.672 1.513 1 92 89 GLY B O 1
ATOM 3672 N N . CYS B 1 90 ? -1.052 22.938 2.209 1 93.94 90 CYS B N 1
ATOM 3673 C CA . CYS B 1 90 ? -1.386 23.141 3.613 1 93.94 90 CYS B CA 1
ATOM 3674 C C . CYS B 1 90 ? -1.396 24.625 3.963 1 93.94 90 CYS B C 1
ATOM 3676 O O . CYS B 1 90 ? -1.798 25 5.062 1 93.94 90 CYS B O 1
ATOM 3678 N N . GLY B 1 91 ? -0.935 25.469 3.076 1 96.88 91 GLY B N 1
ATOM 3679 C CA . GLY B 1 91 ? -0.978 26.906 3.314 1 96.88 91 GLY B CA 1
ATOM 3680 C C . GLY B 1 91 ? 0.285 27.438 3.961 1 96.88 91 GLY B C 1
ATOM 3681 O O . GLY B 1 91 ? 0.454 28.656 4.094 1 96.88 91 GLY B O 1
ATOM 3682 N N . HIS B 1 92 ? 1.248 26.578 4.293 1 98.31 92 HIS B N 1
ATOM 3683 C CA . HIS B 1 92 ? 2.459 27.016 4.973 1 98.31 92 HIS B CA 1
ATOM 3684 C C . HIS B 1 92 ? 3.254 27.984 4.109 1 98.31 92 HIS B C 1
ATOM 3686 O O . HIS B 1 92 ? 3.902 28.891 4.633 1 98.31 92 HIS B O 1
ATOM 3692 N N . ASP B 1 93 ? 3.189 27.828 2.809 1 98.44 93 ASP B N 1
ATOM 3693 C CA . ASP B 1 93 ? 3.824 28.766 1.894 1 98.44 93 ASP B CA 1
ATOM 3694 C C . ASP B 1 93 ? 3.227 30.172 2.041 1 98.44 93 ASP B C 1
ATOM 3696 O O . ASP B 1 93 ? 3.957 31.156 2.082 1 98.44 93 ASP B O 1
ATOM 3700 N N . ALA B 1 94 ? 1.977 30.234 2.205 1 98.62 94 ALA B N 1
ATOM 3701 C CA . ALA B 1 94 ? 1.306 31.516 2.396 1 98.62 94 ALA B CA 1
ATOM 3702 C C . ALA B 1 94 ? 1.655 32.125 3.754 1 98.62 94 ALA B C 1
ATOM 3704 O O . ALA B 1 94 ? 1.991 33.312 3.846 1 98.62 94 ALA B O 1
ATOM 3705 N N . HIS B 1 95 ? 1.576 31.328 4.809 1 98.81 95 HIS B N 1
ATOM 3706 C CA . HIS B 1 95 ? 1.878 31.812 6.156 1 98.81 95 HIS B CA 1
ATOM 3707 C C . HIS B 1 95 ? 3.289 32.375 6.234 1 98.81 95 HIS B C 1
ATOM 3709 O O . HIS B 1 95 ? 3.486 33.469 6.75 1 98.81 95 HIS B O 1
ATOM 3715 N N . THR B 1 96 ? 4.188 31.625 5.715 1 98.81 96 THR B N 1
ATOM 3716 C CA . THR B 1 96 ? 5.59 32.031 5.758 1 98.81 96 THR B CA 1
ATOM 3717 C C . THR B 1 96 ? 5.82 33.281 4.918 1 98.81 96 THR B C 1
ATOM 3719 O O . THR B 1 96 ? 6.559 34.188 5.324 1 98.81 96 THR B O 1
ATOM 3722 N N . SER B 1 97 ? 5.188 33.344 3.775 1 98.81 97 SER B N 1
ATOM 3723 C CA . SER B 1 97 ? 5.309 34.531 2.93 1 98.81 97 SER B CA 1
ATOM 3724 C C . SER B 1 97 ? 4.805 35.781 3.646 1 98.81 97 SER B C 1
ATOM 3726 O O . SER B 1 97 ? 5.465 36.812 3.623 1 98.81 97 SER B O 1
ATOM 3728 N N . ILE B 1 98 ? 3.699 35.656 4.258 1 98.75 98 ILE B N 1
ATOM 3729 C CA . ILE B 1 98 ? 3.092 36.75 4.984 1 98.75 98 ILE B CA 1
ATOM 3730 C C . ILE B 1 98 ? 4.012 37.188 6.125 1 98.75 98 ILE B C 1
ATOM 3732 O O . ILE B 1 98 ? 4.254 38.406 6.309 1 98.75 98 ILE B O 1
ATOM 3736 N N . GLN B 1 99 ? 4.539 36.25 6.816 1 98.81 99 GLN B N 1
ATOM 3737 C CA . GLN B 1 99 ? 5.395 36.594 7.953 1 98.81 99 GLN B CA 1
ATOM 3738 C C . GLN B 1 99 ? 6.703 37.219 7.492 1 98.81 99 GLN B C 1
ATOM 3740 O O . GLN B 1 99 ? 7.238 38.094 8.164 1 98.81 99 GLN B O 1
ATOM 3745 N N . LEU B 1 100 ? 7.238 36.781 6.371 1 98.62 100 LEU B N 1
ATOM 3746 C CA . LEU B 1 100 ? 8.445 37.375 5.816 1 98.62 100 LEU B CA 1
ATOM 3747 C C . LEU B 1 100 ? 8.234 38.844 5.516 1 98.62 100 LEU B C 1
ATOM 3749 O O . LEU B 1 100 ? 9.07 39.688 5.883 1 98.62 100 LEU B O 1
ATOM 3753 N N . GLU B 1 101 ? 7.203 39.094 4.859 1 97.94 101 GLU B N 1
ATOM 3754 C CA . GLU B 1 101 ? 6.938 40.5 4.508 1 97.94 101 GLU B CA 1
ATOM 3755 C C . GLU B 1 101 ? 6.625 41.312 5.75 1 97.94 101 GLU B C 1
ATOM 3757 O O . GLU B 1 101 ? 6.938 42.5 5.805 1 97.94 101 GLU B O 1
ATOM 3762 N N . LEU B 1 102 ? 5.996 40.688 6.746 1 98.19 102 LEU B N 1
ATOM 3763 C CA . LEU B 1 102 ? 5.766 41.344 8.023 1 98.19 102 LEU B CA 1
ATOM 3764 C C . LEU B 1 102 ? 7.086 41.719 8.68 1 98.19 102 LEU B C 1
ATOM 3766 O O . LEU B 1 102 ? 7.227 42.844 9.195 1 98.19 102 LEU B O 1
ATOM 3770 N N . ALA B 1 103 ? 7.98 40.812 8.727 1 98.5 103 ALA B N 1
ATOM 3771 C CA . ALA B 1 103 ? 9.297 41.062 9.312 1 98.5 103 ALA B CA 1
ATOM 3772 C C . ALA B 1 103 ? 10 42.219 8.602 1 98.5 103 ALA B C 1
ATOM 3774 O O . ALA B 1 103 ? 10.617 43.062 9.242 1 98.5 103 ALA B O 1
ATOM 3775 N N . THR B 1 104 ? 9.922 42.219 7.281 1 97.12 104 THR B N 1
ATOM 3776 C CA . THR B 1 104 ? 10.516 43.281 6.492 1 97.12 104 THR B CA 1
ATOM 3777 C C . THR B 1 104 ? 9.867 44.625 6.836 1 97.12 104 THR B C 1
ATOM 3779 O O . THR B 1 104 ? 10.555 45.625 6.953 1 97.12 104 THR B O 1
ATOM 3782 N N . TYR B 1 105 ? 8.602 44.594 6.945 1 97 105 TYR B N 1
ATOM 3783 C CA . TYR B 1 105 ? 7.855 45.812 7.328 1 97 105 TYR B CA 1
ATOM 3784 C C . TYR B 1 105 ? 8.336 46.344 8.672 1 97 105 TYR B C 1
ATOM 3786 O O . TYR B 1 105 ? 8.555 47.531 8.82 1 97 105 TYR B O 1
ATOM 3794 N N . VAL B 1 106 ? 8.5 45.469 9.656 1 97.94 106 VAL B N 1
ATOM 3795 C CA . VAL B 1 106 ? 8.93 45.844 11 1 97.94 106 VAL B CA 1
ATOM 3796 C C . VAL B 1 106 ? 10.336 46.438 10.945 1 97.94 106 VAL B C 1
ATOM 3798 O O . VAL B 1 106 ? 10.609 47.438 11.586 1 97.94 106 VAL B O 1
ATOM 3801 N N . ALA B 1 107 ? 11.172 45.844 10.195 1 97.19 107 ALA B N 1
ATOM 3802 C CA . ALA B 1 107 ? 12.547 46.312 10.055 1 97.19 107 ALA B CA 1
ATOM 3803 C C . ALA B 1 107 ? 12.578 47.719 9.445 1 97.19 107 ALA B C 1
ATOM 3805 O O . ALA B 1 107 ? 13.445 48.531 9.789 1 97.19 107 ALA B O 1
ATOM 3806 N N . LYS B 1 108 ? 11.695 47.969 8.57 1 96.19 108 LYS B N 1
ATOM 3807 C CA . LYS B 1 108 ? 11.672 49.25 7.852 1 96.19 108 LYS B CA 1
ATOM 3808 C C . LYS B 1 108 ? 11.008 50.344 8.688 1 96.19 108 LYS B C 1
ATOM 3810 O O . LYS B 1 108 ? 11.469 51.469 8.695 1 96.19 108 LYS B O 1
ATOM 3815 N N . ASN B 1 109 ? 9.922 50 9.398 1 96.38 109 ASN B N 1
ATOM 3816 C CA . ASN B 1 109 ? 9.117 51 10.078 1 96.38 109 ASN B CA 1
ATOM 3817 C C . ASN B 1 109 ? 9.547 51.188 11.531 1 96.38 109 ASN B C 1
ATOM 3819 O O . ASN B 1 109 ? 9.172 52.156 12.18 1 96.38 109 ASN B O 1
ATOM 3823 N N . LYS B 1 110 ? 10.227 50.281 12.078 1 96.75 110 LYS B N 1
ATOM 3824 C CA . LYS B 1 110 ? 10.93 50.344 13.352 1 96.75 110 LYS B CA 1
ATOM 3825 C C . LYS B 1 110 ? 9.977 50.688 14.5 1 96.75 110 LYS B C 1
ATOM 3827 O O . LYS B 1 110 ? 10.219 51.625 15.266 1 96.75 110 LYS B O 1
ATOM 3832 N N . PRO B 1 111 ? 8.922 49.906 14.641 1 97.25 111 PRO B N 1
ATOM 3833 C CA . PRO B 1 111 ? 8.062 50.094 15.805 1 97.25 111 PRO B CA 1
ATOM 3834 C C . PRO B 1 111 ? 8.812 49.969 17.125 1 97.25 111 PRO B C 1
ATOM 3836 O O . PRO B 1 111 ? 9.844 49.281 17.188 1 97.25 111 PRO B O 1
ATOM 3839 N N . LYS B 1 112 ? 8.297 50.625 18.234 1 96.75 112 LYS B N 1
ATOM 3840 C CA . LYS B 1 112 ? 8.898 50.5 19.562 1 96.75 112 LYS B CA 1
ATOM 3841 C C . LYS B 1 112 ? 8.414 49.25 20.281 1 96.75 112 LYS B C 1
ATOM 3843 O O . LYS B 1 112 ? 7.844 49.344 21.359 1 96.75 112 LYS B O 1
ATOM 3848 N N . LEU B 1 113 ? 8.68 48.125 19.734 1 97.06 113 LEU B N 1
ATOM 3849 C CA . LEU B 1 113 ? 8.336 46.781 20.203 1 97.06 113 LEU B CA 1
ATOM 3850 C C . LEU B 1 113 ? 9.523 45.844 20.078 1 97.06 113 LEU B C 1
ATOM 3852 O O . LEU B 1 113 ? 10.391 46.031 19.219 1 97.06 113 LEU B O 1
ATOM 3856 N N . ASN B 1 114 ? 9.648 44.906 20.938 1 97.5 114 ASN B N 1
ATOM 3857 C CA . ASN B 1 114 ? 10.5 43.75 20.734 1 97.5 114 ASN B CA 1
ATOM 3858 C C . ASN B 1 114 ? 9.711 42.562 20.172 1 97.5 114 ASN B C 1
ATOM 3860 O O . ASN B 1 114 ? 8.812 42.031 20.828 1 97.5 114 ASN B O 1
ATOM 3864 N N . VAL B 1 115 ? 10.094 42.125 18.953 1 98.06 115 VAL B N 1
ATOM 3865 C CA . VAL B 1 115 ? 9.281 41.156 18.234 1 98.06 115 VAL B CA 1
ATOM 3866 C C . VAL B 1 115 ? 10.133 39.938 17.875 1 98.06 115 VAL B C 1
ATOM 3868 O O . VAL B 1 115 ? 11.273 40.094 17.438 1 98.06 115 VAL B O 1
ATOM 3871 N N . LEU B 1 116 ? 9.578 38.781 18.141 1 98.25 116 LEU B N 1
ATOM 3872 C CA . LEU B 1 116 ? 10.172 37.5 17.719 1 98.25 116 LEU B CA 1
ATOM 3873 C C . LEU B 1 116 ? 9.438 36.938 16.516 1 98.25 116 LEU B C 1
ATOM 3875 O O . LEU B 1 116 ? 8.211 36.875 16.5 1 98.25 116 LEU B O 1
ATOM 3879 N N . PHE B 1 117 ? 10.18 36.594 15.469 1 98.69 117 PHE B N 1
ATOM 3880 C CA . PHE B 1 117 ? 9.633 35.906 14.312 1 98.69 117 PHE B CA 1
ATOM 3881 C C . PHE B 1 117 ? 10.078 34.438 14.289 1 98.69 117 PHE B C 1
ATOM 3883 O O . PHE B 1 117 ? 11.266 34.156 14.102 1 98.69 117 PHE B O 1
ATOM 3890 N N . ILE B 1 118 ? 9.102 33.531 14.453 1 98.75 118 ILE B N 1
ATOM 3891 C CA . ILE B 1 118 ? 9.391 32.094 14.516 1 98.75 118 ILE B CA 1
ATOM 3892 C C . ILE B 1 118 ? 8.961 31.438 13.211 1 98.75 118 ILE B C 1
ATOM 3894 O O . ILE B 1 118 ? 7.77 31.359 12.906 1 98.75 118 ILE B O 1
ATOM 3898 N N . PHE B 1 119 ? 9.891 30.984 12.422 1 98.75 119 PHE B N 1
ATOM 3899 C CA . PHE B 1 119 ? 9.672 30.125 11.266 1 98.75 119 PHE B CA 1
ATOM 3900 C C . PHE B 1 119 ? 9.906 28.672 11.625 1 98.75 119 PHE B C 1
ATOM 3902 O O . PHE B 1 119 ? 11.031 28.172 11.562 1 98.75 119 PHE B O 1
ATOM 3909 N N . GLN B 1 120 ? 8.836 28 11.945 1 98.5 120 GLN B N 1
ATOM 3910 C CA . GLN B 1 120 ? 8.883 26.734 12.656 1 98.5 120 GLN B CA 1
ATOM 3911 C C . GLN B 1 120 ? 8.93 25.547 11.68 1 98.5 120 GLN B C 1
ATOM 3913 O O . GLN B 1 120 ? 8.188 25.531 10.695 1 98.5 120 GLN B O 1
ATOM 3918 N N . ALA B 1 121 ? 9.781 24.578 11.953 1 97.19 121 ALA B N 1
ATOM 3919 C CA . ALA B 1 121 ? 9.883 23.359 11.148 1 97.19 121 ALA B CA 1
ATOM 3920 C C . ALA B 1 121 ? 8.844 22.328 11.586 1 97.19 121 ALA B C 1
ATOM 3922 O O . ALA B 1 121 ? 8.406 22.328 12.742 1 97.19 121 ALA B O 1
ATOM 3923 N N . SER B 1 122 ? 8.414 21.5 10.711 1 96.19 122 SER B N 1
ATOM 3924 C CA . SER B 1 122 ? 7.805 20.188 10.914 1 96.19 122 SER B CA 1
ATOM 3925 C C . SER B 1 122 ? 6.5 20.297 11.695 1 96.19 122 SER B C 1
ATOM 3927 O O . SER B 1 122 ? 6.328 19.625 12.719 1 96.19 122 SER B O 1
ATOM 3929 N N . GLU B 1 123 ? 5.594 21.062 11.195 1 96.25 123 GLU B N 1
ATOM 3930 C CA . GLU B 1 123 ? 4.254 21.109 11.773 1 96.25 123 GLU B CA 1
ATOM 3931 C C . GLU B 1 123 ? 3.428 19.891 11.352 1 96.25 123 GLU B C 1
ATOM 3933 O O . GLU B 1 123 ? 2.688 19.328 12.156 1 96.25 123 GLU B O 1
ATOM 3938 N N . GLU B 1 124 ? 3.535 19.484 10.195 1 93.44 124 GLU B N 1
ATOM 3939 C CA . GLU B 1 124 ? 2.67 18.453 9.609 1 93.44 124 GLU B CA 1
ATOM 3940 C C . GLU B 1 124 ? 2.92 17.094 10.242 1 93.44 124 GLU B C 1
ATOM 3942 O O . GLU B 1 124 ? 2.057 16.219 10.203 1 93.44 124 GLU B O 1
ATOM 3947 N N . LYS B 1 125 ? 4.156 16.922 10.719 1 88.62 125 LYS B N 1
ATOM 3948 C CA . LYS B 1 125 ? 4.551 15.656 11.336 1 88.62 125 LYS B CA 1
ATOM 3949 C C . LYS B 1 125 ? 5.523 15.891 12.484 1 88.62 125 LYS B C 1
ATOM 3951 O O . LYS B 1 125 ? 6.426 16.719 12.391 1 88.62 125 LYS B O 1
ATOM 3956 N N . TYR B 1 126 ? 5.27 15.219 13.625 1 84.38 126 TYR B N 1
ATOM 3957 C CA . TYR B 1 126 ? 6.168 15.148 14.773 1 84.38 126 TYR B CA 1
ATOM 3958 C C . TYR B 1 126 ? 6.098 16.422 15.594 1 84.38 126 TYR B C 1
ATOM 3960 O O . TYR B 1 126 ? 6.266 16.391 16.812 1 84.38 126 TYR B O 1
ATOM 3968 N N . GLY B 1 127 ? 5.793 17.484 14.961 1 84.94 127 GLY B N 1
ATOM 3969 C CA . GLY B 1 127 ? 5.543 18.719 15.703 1 84.94 127 GLY B CA 1
ATOM 3970 C C . GLY B 1 127 ? 6.816 19.422 16.125 1 84.94 127 GLY B C 1
ATOM 3971 O O . GLY B 1 127 ? 7.332 19.203 17.219 1 84.94 127 GLY B O 1
ATOM 3972 N N . GLY B 1 128 ? 7.227 20.391 15.492 1 94.31 128 GLY B N 1
ATOM 3973 C CA . GLY B 1 128 ? 8.414 21.172 15.812 1 94.31 128 GLY B CA 1
ATOM 3974 C C . GLY B 1 128 ? 8.18 22.172 16.938 1 94.31 128 GLY B C 1
ATOM 3975 O O . GLY B 1 128 ? 9.133 22.672 17.547 1 94.31 128 GLY B O 1
ATOM 3976 N N . ALA B 1 129 ? 6.922 22.453 17.266 1 97.25 129 ALA B N 1
ATOM 3977 C CA . ALA B 1 129 ? 6.574 23.484 18.25 1 97.25 129 ALA B CA 1
ATOM 3978 C C . ALA B 1 129 ? 7.098 23.125 19.641 1 97.25 129 ALA B C 1
ATOM 3980 O O . ALA B 1 129 ? 7.574 23.984 20.375 1 97.25 129 ALA B O 1
ATOM 3981 N N . LYS B 1 130 ? 6.965 21.891 19.969 1 94.5 130 LYS B N 1
ATOM 3982 C CA . LYS B 1 130 ? 7.438 21.453 21.281 1 94.5 130 LYS B CA 1
ATOM 3983 C C . LYS B 1 130 ? 8.922 21.766 21.453 1 94.5 130 LYS B C 1
ATOM 3985 O O . LYS B 1 130 ? 9.344 22.219 22.516 1 94.5 130 LYS B O 1
ATOM 3990 N N . GLU B 1 131 ? 9.664 21.516 20.438 1 93.94 131 GLU B N 1
ATOM 3991 C CA . GLU B 1 131 ? 11.109 21.75 20.484 1 93.94 131 GLU B CA 1
ATOM 3992 C C . GLU B 1 131 ? 11.414 23.25 20.516 1 93.94 131 GLU B C 1
ATOM 3994 O O . GLU B 1 131 ? 12.383 23.672 21.156 1 93.94 131 GLU B O 1
ATOM 3999 N N . VAL B 1 132 ? 10.688 24.016 19.812 1 97.44 132 VAL B N 1
ATOM 4000 C CA . VAL B 1 132 ? 10.859 25.469 19.859 1 97.44 132 VAL B CA 1
ATOM 4001 C C . VAL B 1 132 ? 10.594 25.984 21.281 1 97.44 132 VAL B C 1
ATOM 4003 O O . VAL B 1 132 ? 11.367 26.781 21.797 1 97.44 132 VAL B O 1
ATOM 4006 N N . CYS B 1 133 ? 9.523 25.5 21.891 1 97.5 133 CYS B N 1
ATOM 4007 C CA . CYS B 1 133 ? 9.203 25.891 23.25 1 97.5 133 CYS B CA 1
ATOM 4008 C C . CYS B 1 133 ? 10.336 25.516 24.203 1 97.5 133 CYS B C 1
ATOM 4010 O O . CYS B 1 133 ? 10.703 26.312 25.078 1 97.5 133 CYS B O 1
ATOM 4012 N N . LYS B 1 134 ? 10.859 24.359 24.016 1 96.25 134 LYS B N 1
ATOM 4013 C CA . LYS B 1 134 ? 11.984 23.922 24.828 1 96.25 134 LYS B CA 1
ATOM 4014 C C . LYS B 1 134 ? 13.18 24.859 24.688 1 96.25 134 LYS B C 1
ATOM 4016 O O . LYS B 1 134 ? 13.797 25.25 25.672 1 96.25 134 LYS B O 1
ATOM 4021 N N . PHE B 1 135 ? 13.453 25.188 23.469 1 96.56 135 PHE B N 1
ATOM 4022 C CA . PHE B 1 135 ? 14.547 26.109 23.203 1 96.56 135 PHE B CA 1
ATOM 4023 C C . PHE B 1 135 ? 14.312 27.438 23.891 1 96.56 135 PHE B C 1
ATOM 4025 O O . PHE B 1 135 ? 15.219 27.969 24.547 1 96.56 135 PHE B O 1
ATOM 4032 N N . LEU B 1 136 ? 13.117 28 23.766 1 97.75 136 LEU B N 1
ATOM 4033 C CA . LEU B 1 136 ? 12.797 29.297 24.359 1 97.75 136 LEU B CA 1
ATOM 4034 C C . LEU B 1 136 ? 12.93 29.234 25.875 1 97.75 136 LEU B C 1
ATOM 4036 O O . LEU B 1 136 ? 13.5 30.141 26.5 1 97.75 136 LEU B O 1
ATOM 4040 N N . LYS B 1 137 ? 12.5 28.172 26.484 1 97.38 137 LYS B N 1
ATOM 4041 C CA . LYS B 1 137 ? 12.602 28 27.922 1 97.38 137 LYS B CA 1
ATOM 4042 C C . LYS B 1 137 ? 14.055 27.875 28.359 1 97.38 137 LYS B C 1
ATOM 4044 O O . LYS B 1 137 ? 14.484 28.562 29.297 1 97.38 137 LYS B O 1
ATOM 4049 N N . GLU B 1 138 ? 14.773 27.078 27.656 1 97.06 138 GLU B N 1
ATOM 4050 C CA . GLU B 1 138 ? 16.172 26.844 28.016 1 97.06 138 GLU B CA 1
ATOM 4051 C C . GLU B 1 138 ? 17.016 28.109 27.812 1 97.06 138 GLU B C 1
ATOM 4053 O O . GLU B 1 138 ? 17.984 28.328 28.547 1 97.06 138 GLU B O 1
ATOM 4058 N N . SER B 1 139 ? 16.641 28.922 26.875 1 96 139 SER B N 1
ATOM 4059 C CA . SER B 1 139 ? 17.359 30.156 26.578 1 96 139 SER B CA 1
ATOM 4060 C C . SER B 1 139 ? 16.828 31.312 27.422 1 96 139 SER B C 1
ATOM 4062 O O . SER B 1 139 ? 17.266 32.469 27.266 1 96 139 SER B O 1
ATOM 4064 N N . LYS B 1 140 ? 15.82 31.047 28.266 1 96.12 140 LYS B N 1
ATOM 4065 C CA . LYS B 1 140 ? 15.203 32.031 29.156 1 96.12 140 LYS B CA 1
ATOM 4066 C C . LYS B 1 140 ? 14.602 33.188 28.359 1 96.12 140 LYS B C 1
ATOM 4068 O O . LYS B 1 140 ? 14.734 34.344 28.75 1 96.12 140 LYS B O 1
ATOM 4073 N N . ILE B 1 141 ? 14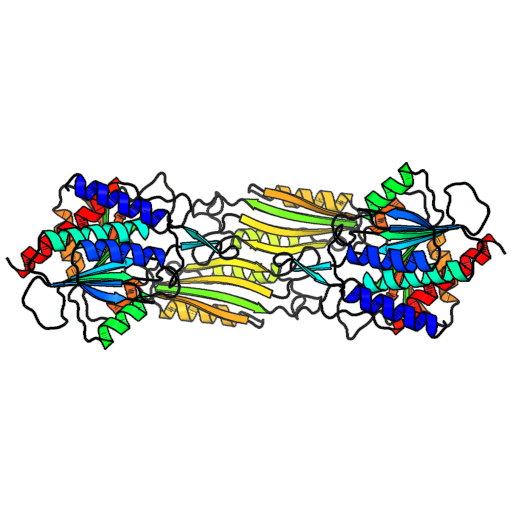.062 32.812 27.234 1 97.06 141 ILE B N 1
ATOM 4074 C CA . ILE B 1 141 ? 13.359 33.781 26.391 1 97.06 141 ILE B CA 1
ATOM 4075 C C . ILE B 1 141 ? 11.867 33.781 26.734 1 97.06 141 ILE B C 1
ATOM 4077 O O . ILE B 1 141 ? 11.242 32.719 26.734 1 97.06 141 ILE B O 1
ATOM 4081 N N . SER B 1 142 ? 11.336 34.906 27.047 1 97.25 142 SER B N 1
ATOM 4082 C CA . SER B 1 142 ? 9.906 35 27.328 1 97.25 142 SER B CA 1
ATOM 4083 C C . SER B 1 142 ? 9.211 35.906 26.312 1 97.25 142 SER B C 1
ATOM 4085 O O . SER B 1 142 ? 9.82 36.812 25.766 1 97.25 142 SER B O 1
ATOM 4087 N N . VAL B 1 143 ? 7.965 35.625 26.031 1 97.69 143 VAL B N 1
ATOM 4088 C CA . VAL B 1 143 ? 7.137 36.344 25.078 1 97.69 143 VAL B CA 1
ATOM 4089 C C . VAL B 1 143 ? 5.785 36.656 25.719 1 97.69 143 VAL B C 1
ATOM 4091 O O . VAL B 1 143 ? 5.172 35.812 26.359 1 97.69 143 VAL B O 1
ATOM 4094 N N . SER B 1 144 ? 5.328 37.875 25.578 1 97.56 144 SER B N 1
ATOM 4095 C CA . SER B 1 144 ? 4.043 38.25 26.156 1 97.56 144 SER B CA 1
ATOM 4096 C C . SER B 1 144 ? 2.881 37.656 25.375 1 97.56 144 SER B C 1
ATOM 4098 O O . SER B 1 144 ? 1.972 37.062 25.953 1 97.56 144 SER B O 1
ATOM 4100 N N . LYS B 1 145 ? 2.867 37.812 24.062 1 98.44 145 LYS B N 1
ATOM 4101 C CA . LYS B 1 145 ? 1.802 37.375 23.172 1 98.44 145 LYS B CA 1
ATOM 4102 C C . LYS B 1 145 ? 2.373 36.719 21.922 1 98.44 145 LYS B C 1
ATOM 4104 O O . LYS B 1 145 ? 3.379 37.156 21.375 1 98.44 145 LYS B O 1
ATOM 4109 N N . ILE B 1 146 ? 1.771 35.625 21.5 1 98.75 146 ILE B N 1
ATOM 4110 C CA . ILE B 1 146 ? 2.184 34.969 20.266 1 98.75 146 ILE B CA 1
ATOM 4111 C C . ILE B 1 146 ? 0.972 34.781 19.359 1 98.75 146 ILE B C 1
ATOM 4113 O O . ILE B 1 146 ? -0.1 34.375 19.828 1 98.75 146 ILE B O 1
ATOM 4117 N N . TYR B 1 147 ? 1.133 35.094 18.062 1 98.88 147 TYR B N 1
ATOM 4118 C CA . TYR B 1 147 ? 0.07 35.031 17.078 1 98.88 147 TYR B CA 1
ATOM 4119 C C . TYR B 1 147 ? 0.398 34.031 15.977 1 98.88 147 TYR B C 1
ATOM 4121 O O . TYR B 1 147 ? 1.565 33.844 15.625 1 98.88 147 TYR B O 1
ATOM 4129 N N . ALA B 1 148 ? -0.616 33.375 15.453 1 98.75 148 ALA B N 1
ATOM 4130 C CA . ALA B 1 148 ? -0.506 32.562 14.242 1 98.75 148 ALA B CA 1
ATOM 4131 C C . ALA B 1 148 ? -1.756 32.719 13.375 1 98.75 148 ALA B C 1
ATOM 4133 O O . ALA B 1 148 ? -2.875 32.75 13.898 1 98.75 148 ALA B O 1
ATOM 4134 N N . LEU B 1 149 ? -1.514 32.812 12.141 1 98.31 149 LEU B N 1
ATOM 4135 C CA . LEU B 1 149 ? -2.555 32.906 11.117 1 98.31 149 LEU B CA 1
ATOM 4136 C C . LEU B 1 149 ? -2.572 31.656 10.25 1 98.31 149 LEU B C 1
ATOM 4138 O O . LEU B 1 149 ? -1.517 31.141 9.867 1 98.31 149 LEU B O 1
ATOM 4142 N N . HIS B 1 150 ? -3.793 31.141 9.992 1 98.44 150 HIS B N 1
ATOM 4143 C CA . HIS B 1 150 ? -3.934 29.969 9.125 1 98.44 150 HIS B CA 1
ATOM 4144 C C . HIS B 1 150 ? -4.949 30.234 8.016 1 98.44 150 HIS B C 1
ATOM 4146 O O . HIS B 1 150 ? -6.043 30.734 8.273 1 98.44 150 HIS B O 1
ATOM 4152 N N . VAL B 1 151 ? -4.645 29.891 6.836 1 98 151 VAL B N 1
ATOM 4153 C CA . VAL B 1 151 ? -5.586 30.016 5.727 1 98 151 VAL B CA 1
ATOM 4154 C C . VAL B 1 151 ? -6.684 28.969 5.848 1 98 151 VAL B C 1
ATOM 4156 O O . VAL B 1 151 ? -6.449 27.875 6.379 1 98 151 VAL B O 1
ATOM 4159 N N . THR B 1 152 ? -7.902 29.234 5.379 1 96.5 152 THR B N 1
ATOM 4160 C CA . THR B 1 152 ? -9 28.281 5.312 1 96.5 152 THR B CA 1
ATOM 4161 C C . THR B 1 152 ? -9.758 28.422 3.992 1 96.5 152 THR B C 1
ATOM 4163 O O . THR B 1 152 ? -10.016 29.531 3.531 1 96.5 152 THR B O 1
ATOM 4166 N N . PRO B 1 153 ? -10.047 27.344 3.379 1 94.5 153 PRO B N 1
ATOM 4167 C CA . PRO B 1 153 ? -10.797 27.391 2.123 1 94.5 153 PRO B CA 1
ATOM 4168 C C . PRO B 1 153 ? -12.289 27.641 2.334 1 94.5 153 PRO B C 1
ATOM 4170 O O . PRO B 1 153 ? -13.039 27.781 1.366 1 94.5 153 PRO B O 1
ATOM 4173 N N . ASP B 1 154 ? -12.742 27.781 3.574 1 94.06 154 ASP B N 1
ATOM 4174 C CA . ASP B 1 154 ? -14.164 27.828 3.896 1 94.06 154 ASP B CA 1
ATOM 4175 C C . ASP B 1 154 ? -14.68 29.266 3.863 1 94.06 154 ASP B C 1
ATOM 4177 O O . ASP B 1 154 ? -15.891 29.5 3.938 1 94.06 154 ASP B O 1
ATOM 4181 N N . LEU B 1 155 ? -13.797 30.203 3.756 1 96.31 155 LEU B N 1
ATOM 4182 C CA . LEU B 1 155 ? -14.156 31.609 3.787 1 96.31 155 LEU B CA 1
ATOM 4183 C C . LEU B 1 155 ? -13.516 32.375 2.623 1 96.31 155 LEU B C 1
ATOM 4185 O O . LEU B 1 155 ? -12.516 31.906 2.061 1 96.31 155 LEU B O 1
ATOM 4189 N N . TYR B 1 156 ? -14.102 33.469 2.301 1 96.25 156 TYR B N 1
ATOM 4190 C CA . TYR B 1 156 ? -13.492 34.375 1.326 1 96.25 156 TYR B CA 1
ATOM 4191 C C . TYR B 1 156 ? -12.375 35.188 1.96 1 96.25 156 TYR B C 1
ATOM 4193 O O . TYR B 1 156 ? -12.273 35.25 3.186 1 96.25 156 TYR B O 1
ATOM 4201 N N . SER B 1 157 ? -11.555 35.844 1.156 1 96.5 157 SER B N 1
ATOM 4202 C CA . SER B 1 157 ? -10.289 36.438 1.57 1 96.5 157 SER B CA 1
ATOM 4203 C C . SER B 1 157 ? -10.531 37.625 2.482 1 96.5 157 SER B C 1
ATOM 4205 O O . SER B 1 157 ? -9.617 38.094 3.188 1 96.5 157 SER B O 1
ATOM 4207 N N . ASN B 1 158 ? -11.672 38.25 2.527 1 97 158 ASN B N 1
ATOM 4208 C CA . ASN B 1 158 ? -11.922 39.406 3.361 1 97 158 ASN B CA 1
ATOM 4209 C C . ASN B 1 158 ? -12.5 39.031 4.719 1 97 158 ASN B C 1
ATOM 4211 O O . ASN B 1 158 ? -12.93 39.875 5.484 1 97 158 ASN B O 1
ATOM 4215 N N . TYR B 1 159 ? -12.5 37.75 4.961 1 97.75 159 TYR B N 1
ATOM 4216 C CA . TYR B 1 159 ? -13.008 37.25 6.242 1 97.75 159 TYR B CA 1
ATOM 4217 C C . TYR B 1 159 ? -11.891 36.688 7.098 1 97.75 159 TYR B C 1
ATOM 4219 O O . TYR B 1 159 ? -11.008 36 6.59 1 97.75 159 TYR B O 1
ATOM 4227 N N . VAL B 1 160 ? -11.898 37.031 8.352 1 98.19 160 VAL B N 1
ATOM 4228 C CA . VAL B 1 160 ? -11.117 36.375 9.398 1 98.19 160 VAL B CA 1
ATOM 4229 C C . VAL B 1 160 ? -12.047 35.688 10.383 1 98.19 160 VAL B C 1
ATOM 4231 O O . VAL B 1 160 ? -13.125 36.188 10.703 1 98.19 160 VAL B O 1
ATOM 4234 N N . SER B 1 161 ? -11.711 34.531 10.758 1 98.25 161 SER B N 1
ATOM 4235 C CA . SER B 1 161 ? -12.477 33.844 11.789 1 98.25 161 SER B CA 1
ATOM 4236 C C . SER B 1 161 ? -11.609 33.531 13.008 1 98.25 161 SER B C 1
ATOM 4238 O O . SER B 1 161 ? -10.438 33.188 12.867 1 98.25 161 SER B O 1
ATOM 4240 N N . ILE B 1 162 ? -12.141 33.688 14.195 1 98.06 162 ILE B N 1
ATOM 4241 C CA . ILE B 1 162 ? -11.43 33.531 15.461 1 98.06 162 ILE B CA 1
ATOM 4242 C C . ILE B 1 162 ? -12.383 33 16.531 1 98.06 162 ILE B C 1
ATOM 4244 O O . ILE B 1 162 ? -13.602 33.156 16.406 1 98.06 162 ILE B O 1
ATOM 4248 N N . LYS B 1 163 ? -11.852 32.312 17.453 1 98.19 163 LYS B N 1
ATOM 4249 C CA . LYS B 1 163 ? -12.672 31.719 18.516 1 98.19 163 LYS B CA 1
ATOM 4250 C C . LYS B 1 163 ? -12.031 31.922 19.891 1 98.19 163 LYS B C 1
ATOM 4252 O O . LYS B 1 163 ? -10.812 31.812 20.031 1 98.19 163 LYS B O 1
ATOM 4257 N N . LYS B 1 164 ? -12.898 32.125 20.875 1 97.94 164 LYS B N 1
ATOM 4258 C CA . LYS B 1 164 ? -12.453 32.219 22.266 1 97.94 164 LYS B CA 1
ATOM 4259 C C . LYS B 1 164 ? -12.281 30.828 22.859 1 97.94 164 LYS B C 1
ATOM 4261 O O . LYS B 1 164 ? -13.102 29.938 22.625 1 97.94 164 LYS B O 1
ATOM 4266 N N . GLY B 1 165 ? -11.211 30.641 23.656 1 97.75 165 GLY B N 1
ATOM 4267 C CA . GLY B 1 165 ? -11.016 29.359 24.297 1 97.75 165 GLY B CA 1
ATOM 4268 C C . GLY B 1 165 ? -10.469 28.297 23.359 1 97.75 165 GLY B C 1
ATOM 4269 O O . GLY B 1 165 ? -9.508 28.547 22.625 1 97.75 165 GLY B O 1
ATOM 4270 N N . ASP B 1 166 ? -11.062 27.094 23.422 1 97.88 166 ASP B N 1
ATOM 4271 C CA . ASP B 1 166 ? -10.578 25.984 22.625 1 97.88 166 ASP B CA 1
ATOM 4272 C C . ASP B 1 166 ? -10.977 26.141 21.156 1 97.88 166 ASP B C 1
ATOM 4274 O O . ASP B 1 166 ? -12.164 26.281 20.844 1 97.88 166 ASP B O 1
ATOM 4278 N N . VAL B 1 167 ? -9.992 26.094 20.281 1 97.88 167 VAL B N 1
ATOM 4279 C CA . VAL B 1 167 ? -10.211 26.391 18.875 1 97.88 167 VAL B CA 1
ATOM 4280 C C . VAL B 1 167 ? -10.102 25.094 18.062 1 97.88 167 VAL B C 1
ATOM 4282 O O . VAL B 1 167 ? -11.008 24.75 17.297 1 97.88 167 VAL B O 1
ATOM 4285 N N . LEU B 1 168 ? -8.969 24.344 18.203 1 97.81 168 LEU B N 1
ATOM 4286 C CA . LEU B 1 168 ? -8.711 23.094 17.5 1 97.81 168 LEU B CA 1
ATOM 4287 C C . LEU B 1 168 ? -8.578 21.938 18.469 1 97.81 168 LEU B C 1
ATOM 4289 O O . LEU B 1 168 ? -8.18 22.125 19.625 1 97.81 168 LEU B O 1
ATOM 4293 N N . ALA B 1 169 ? -8.898 20.812 18.047 1 97.75 169 ALA B N 1
ATOM 4294 C CA . ALA B 1 169 ? -8.898 19.609 18.875 1 97.75 169 ALA B CA 1
ATOM 4295 C C . ALA B 1 169 ? -7.473 19.172 19.203 1 97.75 169 ALA B C 1
ATOM 4297 O O . ALA B 1 169 ? -6.527 19.547 18.516 1 97.75 169 ALA B O 1
ATOM 4298 N N . ALA B 1 170 ? -7.402 18.406 20.312 1 97.81 170 ALA B N 1
ATOM 4299 C CA . ALA B 1 170 ? -6.227 17.547 20.484 1 97.81 170 ALA B CA 1
ATOM 4300 C C . ALA B 1 170 ? -6.195 16.438 19.453 1 97.81 170 ALA B C 1
ATOM 4302 O O . ALA B 1 170 ? -7.242 15.984 18.984 1 97.81 170 ALA B O 1
ATOM 4303 N N . GLY B 1 171 ? -4.996 16.031 19.109 1 96.75 171 GLY B N 1
ATOM 4304 C CA . GLY B 1 171 ? -4.875 15.008 18.109 1 96.75 171 GLY B CA 1
ATOM 4305 C C . GLY B 1 171 ? -3.729 14.047 18.359 1 96.75 171 GLY B C 1
ATOM 4306 O O . GLY B 1 171 ? -2.643 14.461 18.766 1 96.75 171 GLY B O 1
ATOM 4307 N N . LEU B 1 172 ? -4.027 12.766 18.234 1 97.5 172 LEU B N 1
ATOM 4308 C CA . LEU B 1 172 ? -3.041 11.695 18.297 1 97.5 172 LEU B CA 1
ATOM 4309 C C . LEU B 1 172 ? -3.102 10.828 17.031 1 97.5 172 LEU B C 1
ATOM 4311 O O . LEU B 1 172 ? -4.145 10.242 16.734 1 97.5 172 LEU B O 1
ATOM 4315 N N . SER B 1 173 ? -2.076 10.875 16.234 1 97.06 173 SER B N 1
ATOM 4316 C CA . SER B 1 173 ? -1.975 10.039 15.047 1 97.06 173 SER B CA 1
ATOM 4317 C C . SER B 1 173 ? -0.877 8.992 15.195 1 97.06 173 SER B C 1
ATOM 4319 O O . SER B 1 173 ? 0.226 9.305 15.648 1 97.06 173 SER B O 1
ATOM 4321 N N . CYS B 1 174 ? -1.172 7.793 14.797 1 97.69 174 CYS B N 1
ATOM 4322 C CA . CYS B 1 174 ? -0.231 6.688 14.922 1 97.69 174 CYS B CA 1
ATOM 4323 C C . CYS B 1 174 ? -0.101 5.926 13.609 1 97.69 174 CYS B C 1
ATOM 4325 O O . CYS B 1 174 ? -1.064 5.828 12.852 1 97.69 174 CYS B O 1
ATOM 4327 N N . HIS B 1 175 ? 1.075 5.453 13.391 1 97.75 175 HIS B N 1
ATOM 4328 C CA . HIS B 1 175 ? 1.317 4.434 12.375 1 97.75 175 HIS B CA 1
ATOM 4329 C C . HIS B 1 175 ? 1.439 3.051 13.008 1 97.75 175 HIS B C 1
ATOM 4331 O O . HIS B 1 175 ? 2.303 2.824 13.852 1 97.75 175 HIS B O 1
ATOM 4337 N N . LEU B 1 176 ? 0.587 2.152 12.562 1 98.31 176 LEU B N 1
ATOM 4338 C CA . LEU B 1 176 ? 0.603 0.791 13.086 1 98.31 176 LEU B CA 1
ATOM 4339 C C . LEU B 1 176 ? 1.045 -0.197 12.008 1 98.31 176 LEU B C 1
ATOM 4341 O O . LEU B 1 176 ? 0.562 -0.144 10.875 1 98.31 176 LEU B O 1
ATOM 4345 N N . LYS B 1 177 ? 1.967 -1.022 12.344 1 97.31 177 LYS B N 1
ATOM 4346 C CA . LYS B 1 177 ? 2.379 -2.162 11.531 1 97.31 177 LYS B CA 1
ATOM 4347 C C . LYS B 1 177 ? 2.066 -3.48 12.227 1 97.31 177 LYS B C 1
ATOM 4349 O O . LYS B 1 177 ? 2.68 -3.811 13.25 1 97.31 177 LYS B O 1
ATOM 4354 N N . LEU B 1 178 ? 1.158 -4.195 11.695 1 96.81 178 LEU B N 1
ATOM 4355 C CA . LEU B 1 178 ? 0.786 -5.492 12.25 1 96.81 178 LEU B CA 1
ATOM 4356 C C . LEU B 1 178 ? 1.586 -6.613 11.594 1 96.81 178 LEU B C 1
ATOM 4358 O O . LEU B 1 178 ? 1.774 -6.617 10.375 1 96.81 178 LEU B O 1
ATOM 4362 N N . LEU B 1 179 ? 2.107 -7.52 12.391 1 93.44 179 LEU B N 1
ATOM 4363 C CA . LEU B 1 179 ? 2.844 -8.68 11.914 1 93.44 179 LEU B CA 1
ATOM 4364 C C . LEU B 1 179 ? 1.939 -9.906 11.852 1 93.44 179 LEU B C 1
ATOM 4366 O O . LEU B 1 179 ? 1.499 -10.414 12.891 1 93.44 179 LEU B O 1
ATOM 4370 N N . LEU B 1 180 ? 1.81 -10.258 10.562 1 89.19 180 LEU B N 1
ATOM 4371 C CA . LEU B 1 180 ? 0.891 -11.367 10.344 1 89.19 180 LEU B CA 1
ATOM 4372 C C . LEU B 1 180 ? 1.652 -12.68 10.195 1 89.19 180 LEU B C 1
ATOM 4374 O O . LEU B 1 180 ? 2.764 -12.703 9.656 1 89.19 180 LEU B O 1
ATOM 4378 N N . LYS B 1 181 ? 1.459 -13.625 10.945 1 70.62 181 LYS B N 1
ATOM 4379 C CA . LYS B 1 181 ? 2.146 -14.906 10.844 1 70.62 181 LYS B CA 1
ATOM 4380 C C . LYS B 1 181 ? 1.845 -15.594 9.516 1 70.62 181 LYS B C 1
ATOM 4382 O O . LYS B 1 181 ? 0.73 -15.492 9 1 70.62 181 LYS B O 1
ATOM 4387 N N . ASP B 1 182 ? 2.953 -15.703 8.578 1 55.81 182 ASP B N 1
ATOM 4388 C CA . ASP B 1 182 ? 2.977 -16.219 7.215 1 55.81 182 ASP B CA 1
ATOM 4389 C C . ASP B 1 182 ? 2.324 -17.594 7.141 1 55.81 182 ASP B C 1
ATOM 4391 O O . ASP B 1 182 ? 2.539 -18.344 6.18 1 55.81 182 ASP B O 1
ATOM 4395 N N . SER B 1 183 ? 1.955 -18.297 8.227 1 43.75 183 SER B N 1
ATOM 4396 C CA . SER B 1 183 ? 2.018 -19.719 7.969 1 43.75 183 SER B CA 1
ATOM 4397 C C . SER B 1 183 ? 1.221 -20.094 6.723 1 43.75 183 SER B C 1
ATOM 4399 O O . SER B 1 183 ? 0.213 -20.797 6.812 1 43.75 183 SER B O 1
ATOM 4401 N N . GLY B 1 184 ? 1.558 -19.25 5.426 1 42.22 184 GLY B N 1
ATOM 4402 C CA . GLY B 1 184 ? 0.78 -19.766 4.309 1 42.22 184 GLY B CA 1
ATOM 4403 C C . GLY B 1 184 ? -0.718 -19.625 4.512 1 42.22 184 GLY B C 1
ATOM 4404 O O . GLY B 1 184 ? -1.491 -19.734 3.559 1 42.22 184 GLY B O 1
ATOM 4405 N N . HIS B 1 185 ? -1.114 -19.969 5.711 1 37.53 185 HIS B N 1
ATOM 4406 C CA . HIS B 1 185 ? -2.438 -19.656 6.25 1 37.53 185 HIS B CA 1
ATOM 4407 C C . HIS B 1 185 ? -2.418 -18.375 7.078 1 37.53 185 HIS B C 1
ATOM 4409 O O . HIS B 1 185 ? -1.539 -18.188 7.922 1 37.53 185 HIS B O 1
ATOM 4415 N N . VAL B 1 186 ? -2.625 -17.203 6.617 1 35.84 186 VAL B N 1
ATOM 4416 C CA . VAL B 1 186 ? -2.572 -15.883 7.246 1 35.84 186 VAL B CA 1
ATOM 4417 C C . VAL B 1 186 ? -2.678 -16.031 8.766 1 35.84 186 VAL B C 1
ATOM 4419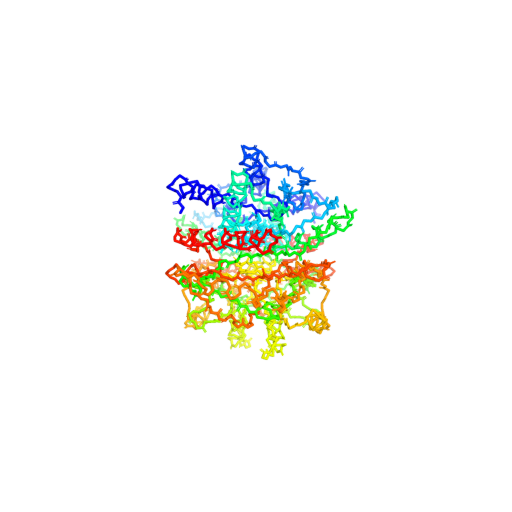 O O . VAL B 1 186 ? -1.855 -15.492 9.508 1 35.84 186 VAL B O 1
ATOM 4422 N N . SER B 1 187 ? -3.744 -15.531 9.555 1 34.56 187 SER B N 1
ATOM 4423 C CA . SER B 1 187 ? -3.863 -15.391 11 1 34.56 187 SER B CA 1
ATOM 4424 C C . SER B 1 187 ? -3.84 -16.75 11.695 1 34.56 187 SER B C 1
ATOM 4426 O O . SER B 1 187 ? -4.121 -17.766 11.07 1 34.56 187 SER B O 1
ATOM 4428 N N . HIS B 1 188 ? -3.117 -16.859 12.797 1 37.91 188 HIS B N 1
ATOM 4429 C CA . HIS B 1 188 ? -3.328 -18 13.68 1 37.91 188 HIS B CA 1
ATOM 4430 C C . HIS B 1 188 ? -4.738 -18.562 13.523 1 37.91 188 HIS B C 1
ATOM 4432 O O . HIS B 1 188 ? -4.965 -19.75 13.75 1 37.91 188 HIS B O 1
ATOM 4438 N N . GLN B 1 189 ? -5.594 -17.672 13.469 1 41.5 189 GLN B N 1
ATOM 4439 C CA . GLN B 1 189 ? -6.984 -18.109 13.383 1 41.5 189 GLN B CA 1
ATOM 4440 C C . GLN B 1 189 ? -7.426 -18.25 11.93 1 41.5 189 GLN B C 1
ATOM 4442 O O . GLN B 1 189 ? -8.602 -18.516 11.656 1 41.5 189 GLN B O 1
ATOM 4447 N N . GLY B 1 190 ? -6.41 -18.156 10.805 1 57.44 190 GLY B N 1
ATOM 4448 C CA . GLY B 1 190 ? -6.828 -18.438 9.445 1 57.44 190 GLY B CA 1
ATOM 4449 C C . GLY B 1 190 ? -7.441 -17.234 8.75 1 57.44 190 GLY B C 1
ATOM 4450 O O . GLY B 1 190 ? -8.047 -17.359 7.684 1 57.44 190 GLY B O 1
ATOM 4451 N N . GLU B 1 191 ? -7.254 -16.016 9.43 1 72.25 191 GLU B N 1
ATOM 4452 C CA . GLU B 1 191 ? -7.945 -14.867 8.852 1 72.25 191 GLU B CA 1
ATOM 4453 C C . GLU B 1 191 ? -7.062 -14.148 7.832 1 72.25 191 GLU B C 1
ATOM 4455 O O . GLU B 1 191 ? -5.867 -13.961 8.062 1 72.25 191 GLU B O 1
ATOM 4460 N N . ARG B 1 192 ? -7.676 -13.75 6.82 1 87.56 192 ARG B N 1
ATOM 4461 C CA . ARG B 1 192 ? -6.98 -13.039 5.75 1 87.56 192 ARG B CA 1
ATOM 4462 C C . ARG B 1 192 ? -6.746 -11.578 6.125 1 87.56 192 ARG B C 1
ATOM 4464 O O . ARG B 1 192 ? -7.535 -10.992 6.863 1 87.56 192 ARG B O 1
ATOM 4471 N N . ALA B 1 193 ? -5.668 -11.039 5.68 1 93.06 193 ALA B N 1
ATOM 4472 C CA . ALA B 1 193 ? -5.297 -9.656 5.977 1 93.06 193 ALA B CA 1
ATOM 4473 C C . ALA B 1 193 ? -6.434 -8.695 5.641 1 93.06 193 ALA B C 1
ATOM 4475 O O . ALA B 1 193 ? -6.727 -7.777 6.406 1 93.06 193 ALA B O 1
ATOM 4476 N N . ALA B 1 194 ? -7.141 -8.938 4.551 1 95.62 194 ALA B N 1
ATOM 4477 C CA . ALA B 1 194 ? -8.234 -8.07 4.129 1 95.62 194 ALA B CA 1
ATOM 4478 C C . ALA B 1 194 ? -9.375 -8.094 5.141 1 95.62 194 ALA B C 1
ATOM 4480 O O . ALA B 1 194 ? -9.953 -7.055 5.465 1 95.62 194 ALA B O 1
ATOM 4481 N N . ASN B 1 195 ? -9.703 -9.258 5.645 1 94.69 195 ASN B N 1
ATOM 4482 C CA . ASN B 1 195 ? -10.766 -9.398 6.633 1 94.69 195 ASN B CA 1
ATOM 4483 C C . ASN B 1 195 ? -10.391 -8.75 7.961 1 94.69 195 ASN B C 1
ATOM 4485 O O . ASN B 1 195 ? -11.219 -8.109 8.602 1 94.69 195 ASN B O 1
ATOM 4489 N N . LEU B 1 196 ? -9.164 -9.023 8.328 1 94.38 196 LEU B N 1
ATOM 4490 C CA . LEU B 1 196 ? -8.68 -8.383 9.547 1 94.38 196 LEU B CA 1
ATOM 4491 C C . LEU B 1 196 ? -8.781 -6.863 9.43 1 94.38 196 LEU B C 1
ATOM 4493 O O . LEU B 1 196 ? -9.258 -6.195 10.352 1 94.38 196 LEU B O 1
ATOM 4497 N N . PHE B 1 197 ? -8.32 -6.301 8.305 1 96.81 197 PHE B N 1
ATOM 4498 C CA . PHE B 1 197 ? -8.375 -4.859 8.102 1 96.81 197 PHE B CA 1
ATOM 4499 C C . PHE B 1 197 ? -9.812 -4.355 8.172 1 96.81 197 PHE B C 1
ATOM 4501 O O . PHE B 1 197 ? -10.086 -3.328 8.789 1 96.81 197 PHE B O 1
ATOM 4508 N N . ALA B 1 198 ? -10.727 -5.035 7.52 1 96.88 198 ALA B N 1
ATOM 4509 C CA . ALA B 1 198 ? -12.141 -4.645 7.555 1 96.88 198 ALA B CA 1
ATOM 4510 C C . ALA B 1 198 ? -12.656 -4.598 8.992 1 96.88 198 ALA B C 1
ATOM 4512 O O . ALA B 1 198 ? -13.406 -3.689 9.352 1 96.88 198 ALA B O 1
ATOM 4513 N N . LYS B 1 199 ? -12.258 -5.551 9.789 1 96.12 199 LYS B N 1
ATOM 4514 C CA . LYS B 1 199 ? -12.641 -5.578 11.203 1 96.12 199 LYS B CA 1
ATOM 4515 C C . LYS B 1 199 ? -12.086 -4.371 11.945 1 96.12 199 LYS B C 1
ATOM 4517 O O . LYS B 1 199 ? -12.766 -3.781 12.789 1 96.12 199 LYS B O 1
ATOM 4522 N N . LEU B 1 200 ? -10.898 -4.043 11.672 1 97.12 200 LEU B N 1
ATOM 4523 C CA . LEU B 1 200 ? -10.25 -2.91 12.32 1 97.12 200 LEU B CA 1
ATOM 4524 C C . LEU B 1 200 ? -10.922 -1.599 11.938 1 97.12 200 LEU B C 1
ATOM 4526 O O . LEU B 1 200 ? -11.055 -0.693 12.766 1 97.12 200 LEU B O 1
ATOM 4530 N N . VAL B 1 201 ? -11.328 -1.497 10.656 1 97.56 201 VAL B N 1
ATOM 4531 C CA . VAL B 1 201 ? -12.062 -0.32 10.219 1 97.56 201 VAL B CA 1
ATOM 4532 C C . VAL B 1 201 ? -13.359 -0.198 11.016 1 97.56 201 VAL B C 1
ATOM 4534 O O . VAL B 1 201 ? -13.695 0.883 11.5 1 97.56 201 VAL B O 1
ATOM 4537 N N . SER B 1 202 ? -14.008 -1.315 11.195 1 96.88 202 SER B N 1
ATOM 4538 C CA . SER B 1 202 ? -15.242 -1.324 11.977 1 96.88 202 SER B CA 1
ATOM 4539 C C . SER B 1 202 ? -14.984 -0.909 13.422 1 96.88 202 SER B C 1
ATOM 4541 O O . SER B 1 202 ? -15.758 -0.154 14.008 1 96.88 202 SER B O 1
ATOM 4543 N N . LEU B 1 203 ? -13.977 -1.413 13.961 1 96.94 203 LEU B N 1
ATOM 4544 C CA . LEU B 1 203 ? -13.602 -1.071 15.328 1 96.94 203 LEU B CA 1
ATOM 4545 C C . LEU B 1 203 ? -13.336 0.425 15.461 1 96.94 203 LEU B C 1
ATOM 4547 O O . LEU B 1 203 ? -13.758 1.05 16.438 1 96.94 203 LEU B O 1
ATOM 4551 N N . SER B 1 204 ? -12.609 0.981 14.523 1 97.31 204 SER B N 1
ATOM 4552 C CA . SER B 1 204 ? -12.312 2.412 14.555 1 97.31 204 SER B CA 1
ATOM 4553 C C . SER B 1 204 ? -13.594 3.238 14.492 1 97.31 204 SER B C 1
ATOM 4555 O O . SER B 1 204 ? -13.711 4.266 15.164 1 97.31 204 SER B O 1
ATOM 4557 N N . GLU B 1 205 ? -14.57 2.781 13.703 1 96.38 205 GLU B N 1
ATOM 4558 C CA . GLU B 1 205 ? -15.836 3.49 13.57 1 96.38 205 GLU B CA 1
ATOM 4559 C C . GLU B 1 205 ? -16.609 3.488 14.883 1 96.38 205 GLU B C 1
ATOM 4561 O O . GLU B 1 205 ? -17.266 4.473 15.227 1 96.38 205 GLU B O 1
ATOM 4566 N N . LYS B 1 206 ? -16.531 2.441 15.617 1 97 206 LYS B N 1
ATOM 4567 C CA . LYS B 1 206 ? -17.25 2.297 16.891 1 97 206 LYS B CA 1
ATOM 4568 C C . LYS B 1 206 ? -16.688 3.24 17.938 1 97 206 LYS B C 1
ATOM 4570 O O . LYS B 1 206 ? -17.359 3.541 18.938 1 97 206 LYS B O 1
ATOM 4575 N N . LEU B 1 207 ? -15.516 3.703 17.734 1 97.12 207 LEU B N 1
ATOM 4576 C CA . LEU B 1 207 ? -14.883 4.586 18.719 1 97.12 207 LEU B CA 1
ATOM 4577 C C . LEU B 1 207 ? -15.367 6.023 18.547 1 97.12 207 LEU B C 1
ATOM 4579 O O . LEU B 1 207 ? -15.156 6.863 19.422 1 97.12 207 LEU B O 1
ATOM 4583 N N . ASN B 1 208 ? -16 6.289 17.438 1 96.88 208 ASN B N 1
ATOM 4584 C CA . ASN B 1 208 ? -16.453 7.652 17.172 1 96.88 208 ASN B CA 1
ATOM 4585 C C . ASN B 1 208 ? -17.594 8.062 18.109 1 96.88 208 ASN B C 1
ATOM 4587 O O . ASN B 1 208 ? -18.453 7.246 18.453 1 96.88 208 ASN B O 1
ATOM 4591 N N . GLU B 1 209 ? -17.547 9.258 18.578 1 96.56 209 GLU B N 1
ATOM 4592 C CA . GLU B 1 209 ? -18.547 9.977 19.359 1 96.56 209 GLU B CA 1
ATOM 4593 C C . GLU B 1 209 ? -18.766 11.383 18.812 1 96.56 209 GLU B C 1
ATOM 4595 O O . GLU B 1 209 ? -18 11.859 17.984 1 96.56 209 GLU B O 1
ATOM 4600 N N . PRO B 1 210 ? -19.844 12.031 19.172 1 93.94 210 PRO B N 1
ATOM 4601 C CA . PRO B 1 210 ? -20.062 13.391 18.672 1 93.94 210 PRO B CA 1
ATOM 4602 C C . PRO B 1 210 ? -18.875 14.312 18.906 1 93.94 210 PRO B C 1
ATOM 4604 O O . PRO B 1 210 ? -18.594 15.188 18.078 1 93.94 210 PRO B O 1
ATOM 4607 N N . ASP B 1 211 ? -18.141 14.07 19.953 1 94.25 211 ASP B N 1
ATOM 4608 C CA . ASP B 1 211 ? -17.031 14.961 20.281 1 94.25 211 ASP B CA 1
ATOM 4609 C C . ASP B 1 211 ? -15.695 14.25 20.125 1 94.25 211 ASP B C 1
ATOM 4611 O O . ASP B 1 211 ? -14.703 14.656 20.734 1 94.25 211 ASP B O 1
ATOM 4615 N N . PHE B 1 212 ? -15.695 13.125 19.438 1 97 212 PHE B N 1
ATOM 4616 C CA . PHE B 1 212 ? -14.469 12.359 19.266 1 97 212 PHE B CA 1
ATOM 4617 C C . PHE B 1 212 ? -14.461 11.664 17.906 1 97 212 PHE B C 1
ATOM 4619 O O . PHE B 1 212 ? -15.398 10.938 17.562 1 97 212 PHE B O 1
ATOM 4626 N N . HIS B 1 213 ? -13.422 11.883 17.172 1 96.56 213 HIS B N 1
ATOM 4627 C CA . HIS B 1 213 ? -13.312 11.344 15.828 1 96.56 213 HIS B CA 1
ATOM 4628 C C . HIS B 1 213 ? -12.133 10.383 15.711 1 96.56 213 HIS B C 1
ATOM 4630 O O . HIS B 1 213 ? -11 10.727 16.078 1 96.56 213 HIS B O 1
ATOM 4636 N N . CYS B 1 214 ? -12.352 9.203 15.305 1 96.94 214 CYS B N 1
ATOM 4637 C CA . CYS B 1 214 ? -11.344 8.188 15.016 1 96.94 214 CYS B CA 1
ATOM 4638 C C . CYS B 1 214 ? -11.453 7.711 13.578 1 96.94 214 CYS B C 1
ATOM 4640 O O . CYS B 1 214 ? -12.531 7.336 13.117 1 96.94 214 CYS B O 1
ATOM 4642 N N . LYS B 1 215 ? -10.375 7.73 12.852 1 93.81 215 LYS B N 1
ATOM 4643 C CA . LYS B 1 215 ? -10.445 7.285 11.461 1 93.81 215 LYS B CA 1
ATOM 4644 C C . LYS B 1 215 ? -9.125 6.668 11.016 1 93.81 215 LYS B C 1
ATOM 4646 O O . LYS B 1 215 ? -8.055 7.105 11.438 1 93.81 215 LYS B O 1
ATOM 4651 N N . ILE B 1 216 ? -9.234 5.695 10.188 1 95.88 216 ILE B N 1
ATOM 4652 C CA . ILE B 1 216 ? -8.086 5.145 9.477 1 95.88 216 ILE B CA 1
ATOM 4653 C C . ILE B 1 216 ? -7.887 5.891 8.156 1 95.88 216 ILE B C 1
ATOM 4655 O O . ILE B 1 216 ? -8.836 6.074 7.391 1 95.88 216 ILE B O 1
ATOM 4659 N N . THR B 1 217 ? -6.773 6.367 7.852 1 90 217 THR B N 1
ATOM 4660 C CA . THR B 1 217 ? -6.586 7.277 6.727 1 90 217 THR B CA 1
ATOM 4661 C C . THR B 1 217 ? -5.758 6.621 5.629 1 90 217 THR B C 1
ATOM 4663 O O . THR B 1 217 ? -5.914 6.945 4.449 1 90 217 THR B O 1
ATOM 4666 N N . ASN B 1 218 ? -4.711 5.898 5.77 1 94.12 218 ASN B N 1
ATOM 4667 C CA . ASN B 1 218 ? -3.869 5.191 4.812 1 94.12 218 ASN B CA 1
ATOM 4668 C C . ASN B 1 218 ? -3.557 3.771 5.281 1 94.12 218 ASN B C 1
ATOM 4670 O O . ASN B 1 218 ? -3.494 3.51 6.484 1 94.12 218 ASN B O 1
ATOM 4674 N N . PHE B 1 219 ? -3.469 2.902 4.23 1 97.5 219 PHE B N 1
ATOM 4675 C CA . PHE B 1 219 ? -3.246 1.509 4.594 1 97.5 219 PHE B CA 1
ATOM 4676 C C . PHE B 1 219 ? -2.607 0.745 3.441 1 97.5 219 PHE B C 1
ATOM 4678 O O . PHE B 1 219 ? -2.709 1.158 2.283 1 97.5 219 PHE B O 1
ATOM 4685 N N . SER B 1 220 ? -1.944 -0.345 3.812 1 97.44 220 SER B N 1
ATOM 4686 C CA . SER B 1 220 ? -1.319 -1.199 2.807 1 97.44 220 SER B CA 1
ATOM 4687 C C . SER B 1 220 ? -0.98 -2.57 3.381 1 97.44 220 SER B C 1
ATOM 4689 O O . SER B 1 220 ? -0.828 -2.721 4.594 1 97.44 220 SER B O 1
ATOM 4691 N N . SER B 1 221 ? -0.936 -3.518 2.547 1 96.38 221 SER B N 1
ATOM 4692 C CA . SER B 1 221 ? -0.399 -4.836 2.855 1 96.38 221 SER B CA 1
ATOM 4693 C C . SER B 1 221 ? 0.791 -5.172 1.964 1 96.38 221 SER B C 1
ATOM 4695 O O . SER B 1 221 ? 1.045 -4.484 0.973 1 96.38 221 SER B O 1
ATOM 4697 N N . ASN B 1 222 ? 1.604 -6.215 2.33 1 94 222 ASN B N 1
ATOM 4698 C CA . ASN B 1 222 ? 2.84 -6.492 1.606 1 94 222 ASN B CA 1
ATOM 4699 C C . ASN B 1 222 ? 2.777 -7.836 0.885 1 94 222 ASN B C 1
ATOM 4701 O O . ASN B 1 222 ? 3.754 -8.586 0.875 1 94 222 ASN B O 1
ATOM 4705 N N . GLY B 1 223 ? 1.673 -8.18 0.324 1 93.06 223 GLY B N 1
ATOM 4706 C CA . GLY B 1 223 ? 1.502 -9.414 -0.421 1 93.06 223 GLY B CA 1
ATOM 4707 C C . GLY B 1 223 ? 1.466 -9.211 -1.923 1 93.06 223 GLY B C 1
ATOM 4708 O O . GLY B 1 223 ? 2.15 -8.328 -2.451 1 93.06 223 GLY B O 1
ATOM 4709 N N . SER B 1 224 ? 0.859 -10.133 -2.602 1 92.31 224 SER B N 1
ATOM 4710 C CA . SER B 1 224 ? 0.63 -10.102 -4.043 1 92.31 224 SER B CA 1
ATOM 4711 C C . SER B 1 224 ? -0.675 -10.797 -4.41 1 92.31 224 SER B C 1
ATOM 4713 O O . SER B 1 224 ? -1.537 -11 -3.555 1 92.31 224 SER B O 1
ATOM 4715 N N . HIS B 1 225 ? -0.871 -11.055 -5.711 1 89.06 225 HIS B N 1
ATOM 4716 C CA . HIS B 1 225 ? -2.121 -11.672 -6.141 1 89.06 225 HIS B CA 1
ATOM 4717 C C . HIS B 1 225 ? -2.211 -13.117 -5.664 1 89.06 225 HIS B C 1
ATOM 4719 O O . HIS B 1 225 ? -3.311 -13.656 -5.496 1 89.06 225 HIS B O 1
ATOM 4725 N N . ASN B 1 226 ? -1.07 -13.719 -5.395 1 87.44 226 ASN B N 1
ATOM 4726 C CA . ASN B 1 226 ? -1.098 -15.133 -5.039 1 87.44 226 ASN B CA 1
ATOM 4727 C C . ASN B 1 226 ? -0.285 -15.406 -3.779 1 87.44 226 ASN B C 1
ATOM 4729 O O . ASN B 1 226 ? 0.035 -16.562 -3.484 1 87.44 226 ASN B O 1
ATOM 4733 N N . VAL B 1 227 ? 0.097 -14.438 -3.105 1 89.5 227 VAL B N 1
ATOM 4734 C CA . VAL B 1 227 ? 0.842 -14.586 -1.86 1 89.5 227 VAL B CA 1
ATOM 4735 C C . VAL B 1 227 ? 0.177 -13.766 -0.758 1 89.5 227 VAL B C 1
ATOM 4737 O O . VAL B 1 227 ? -0.07 -12.57 -0.929 1 89.5 227 VAL B O 1
ATOM 4740 N N . SER B 1 228 ? -0.087 -14.391 0.288 1 88.75 228 SER B N 1
ATOM 4741 C CA . SER B 1 228 ? -0.704 -13.719 1.427 1 88.75 228 SER B CA 1
ATOM 4742 C C . SER B 1 228 ? 0.275 -12.766 2.102 1 88.75 228 SER B C 1
ATOM 4744 O O . SER B 1 228 ? 1.456 -13.078 2.252 1 88.75 228 SER B O 1
ATOM 4746 N N . PRO B 1 229 ? -0.211 -11.602 2.527 1 92.25 229 PRO B N 1
ATOM 4747 C CA . PRO B 1 229 ? 0.662 -10.648 3.217 1 92.25 229 PRO B CA 1
ATOM 4748 C C . PRO B 1 229 ? 1.118 -11.148 4.586 1 92.25 229 PRO B C 1
ATOM 4750 O O . PRO B 1 229 ? 0.38 -11.875 5.258 1 92.25 229 PRO B O 1
ATOM 4753 N N . THR B 1 230 ? 2.264 -10.773 4.977 1 89.81 230 THR B N 1
ATOM 4754 C CA . THR B 1 230 ? 2.785 -11.039 6.312 1 89.81 230 THR B CA 1
ATOM 4755 C C . THR B 1 230 ? 2.764 -9.766 7.16 1 89.81 230 THR B C 1
ATOM 4757 O O . THR B 1 230 ? 3.037 -9.805 8.359 1 89.81 230 THR B O 1
ATOM 4760 N N . GLU B 1 231 ? 2.434 -8.68 6.527 1 93.69 231 GLU B N 1
ATOM 4761 C CA . GLU B 1 231 ? 2.352 -7.391 7.215 1 93.69 231 GLU B CA 1
ATOM 4762 C C . GLU B 1 231 ? 1.141 -6.59 6.746 1 93.69 231 GLU B C 1
ATOM 4764 O O . GLU B 1 231 ? 0.797 -6.613 5.562 1 93.69 231 GLU B O 1
ATOM 4769 N N . LEU B 1 232 ? 0.494 -5.934 7.641 1 96.12 232 LEU B N 1
ATOM 4770 C CA . LEU B 1 232 ? -0.569 -4.961 7.41 1 96.12 232 LEU B CA 1
ATOM 4771 C C . LEU B 1 232 ? -0.248 -3.633 8.086 1 96.12 232 LEU B C 1
ATOM 4773 O O . LEU B 1 232 ? -0.002 -3.59 9.297 1 96.12 232 LEU B O 1
ATOM 4777 N N . SER B 1 233 ? -0.177 -2.59 7.348 1 97.31 233 SER B N 1
ATOM 4778 C CA . SER B 1 233 ? 0.159 -1.276 7.887 1 97.31 233 SER B CA 1
ATOM 4779 C C . SER B 1 233 ? -0.966 -0.276 7.645 1 97.31 233 SER B C 1
ATOM 4781 O O . SER B 1 233 ? -1.606 -0.297 6.59 1 97.31 233 SER B O 1
ATOM 4783 N N . PHE B 1 234 ? -1.178 0.604 8.586 1 98 234 PHE B N 1
ATOM 4784 C CA . PHE B 1 234 ? -2.156 1.667 8.391 1 98 234 PHE B CA 1
ATOM 4785 C C . PHE B 1 234 ? -1.905 2.82 9.352 1 98 234 PHE B C 1
ATOM 4787 O O . PHE B 1 234 ? -1.193 2.662 10.352 1 98 234 PHE B O 1
ATOM 4794 N N . ASN B 1 235 ? -2.408 3.965 9.008 1 97.62 235 ASN B N 1
ATOM 4795 C CA . ASN B 1 235 ? -2.453 5.125 9.891 1 97.62 235 ASN B CA 1
ATOM 4796 C C . ASN B 1 235 ? -3.822 5.273 10.547 1 97.62 235 ASN B C 1
ATOM 4798 O O . ASN B 1 235 ? -4.852 5.035 9.914 1 97.62 235 ASN B O 1
ATOM 4802 N N . ILE B 1 236 ? -3.799 5.691 11.812 1 97.69 236 ILE B N 1
ATOM 4803 C CA . ILE B 1 236 ? -5.047 5.938 12.523 1 97.69 236 ILE B CA 1
ATOM 4804 C C . ILE B 1 236 ? -4.938 7.23 13.328 1 97.69 236 ILE B C 1
ATOM 4806 O O . ILE B 1 236 ? -3.898 7.504 13.93 1 97.69 236 ILE B O 1
ATOM 4810 N N . THR B 1 237 ? -5.988 8 13.281 1 96.81 237 THR B N 1
ATOM 4811 C CA . THR B 1 237 ? -6 9.297 13.953 1 96.81 237 THR B CA 1
ATOM 4812 C C . THR B 1 237 ? -7.094 9.352 15.016 1 96.81 237 THR B C 1
ATOM 4814 O O . THR B 1 237 ? -8.18 8.805 14.812 1 96.81 237 THR B O 1
ATOM 4817 N N . PHE B 1 238 ? -6.797 9.945 16.141 1 97.62 238 PHE B N 1
ATOM 4818 C CA . PHE B 1 238 ? -7.703 10.219 17.25 1 97.62 238 PHE B CA 1
ATOM 4819 C C . PHE B 1 238 ? -7.785 11.711 17.531 1 97.62 238 PHE B C 1
ATOM 4821 O O . PHE B 1 238 ? -6.777 12.344 17.844 1 97.62 238 PHE B O 1
ATOM 4828 N N . ARG B 1 239 ? -8.93 12.273 17.359 1 97.38 239 ARG B N 1
ATOM 4829 C CA . ARG B 1 239 ? -9.156 13.695 17.625 1 97.38 239 ARG B CA 1
ATOM 4830 C C . ARG B 1 239 ? -10.266 13.906 18.641 1 97.38 239 ARG B C 1
ATOM 4832 O O . ARG B 1 239 ? -11.352 13.336 18.5 1 97.38 239 ARG B O 1
ATOM 4839 N N . GLY B 1 240 ? -9.953 14.672 19.656 1 97.06 240 GLY B N 1
ATOM 4840 C CA . GLY B 1 240 ? -10.922 14.953 20.703 1 97.06 240 GLY B CA 1
ATOM 4841 C C . GLY B 1 240 ? -10.641 16.25 21.438 1 97.06 240 GLY B C 1
ATOM 4842 O O . GLY B 1 240 ? -9.719 16.984 21.078 1 97.06 240 GLY B O 1
ATOM 4843 N N . LYS B 1 241 ? -11.438 16.5 22.453 1 95.94 241 LYS B N 1
ATOM 4844 C CA . LYS B 1 241 ? -11.359 17.781 23.156 1 95.94 241 LYS B CA 1
ATOM 4845 C C . LYS B 1 241 ? -10.164 17.812 24.094 1 95.94 241 LYS B C 1
ATOM 4847 O O . LYS B 1 241 ? -9.719 18.875 24.516 1 95.94 241 LYS B O 1
ATOM 4852 N N . THR B 1 242 ? -9.688 16.562 24.438 1 96.31 242 THR B N 1
ATOM 4853 C CA . THR B 1 242 ? -8.523 16.516 25.312 1 96.31 242 THR B CA 1
ATOM 4854 C C . THR B 1 242 ? -7.527 15.461 24.828 1 96.31 242 THR B C 1
ATOM 4856 O O . THR B 1 242 ? -7.922 14.438 24.266 1 96.31 242 THR B O 1
ATOM 4859 N N . ALA B 1 243 ? -6.285 15.719 25.125 1 96.38 243 ALA B N 1
ATOM 4860 C CA . ALA B 1 243 ? -5.234 14.758 24.812 1 96.38 243 ALA B CA 1
ATOM 4861 C C . ALA B 1 243 ? -5.426 13.453 25.578 1 96.38 243 ALA B C 1
ATOM 4863 O O . ALA B 1 243 ? -5.121 12.375 25.062 1 96.38 243 ALA B O 1
ATOM 4864 N N . GLU B 1 244 ? -5.859 13.539 26.766 1 97.06 244 GLU B N 1
ATOM 4865 C CA . GLU B 1 244 ? -6.098 12.359 27.609 1 97.06 244 GLU B CA 1
ATOM 4866 C C . GLU B 1 244 ? -7.117 11.422 26.969 1 97.06 244 GLU B C 1
ATOM 4868 O O . GLU B 1 244 ? -6.934 10.203 26.969 1 97.06 244 GLU B O 1
ATOM 4873 N N . LYS B 1 245 ? -8.148 11.984 26.422 1 97.31 245 LYS B N 1
ATOM 4874 C CA . LYS B 1 245 ? -9.164 11.172 25.75 1 97.31 245 LYS B CA 1
ATOM 4875 C C . LYS B 1 245 ? -8.586 10.477 24.531 1 97.31 245 LYS B C 1
ATOM 4877 O O . LYS B 1 245 ? -8.906 9.312 24.25 1 97.31 245 LYS B O 1
ATOM 4882 N N . CYS B 1 246 ? -7.801 11.172 23.797 1 98.19 246 CYS B N 1
ATOM 4883 C CA . CYS B 1 246 ? -7.16 10.586 22.625 1 98.19 246 CYS B CA 1
ATOM 4884 C C . CYS B 1 246 ? -6.32 9.375 23.016 1 98.19 246 CYS B C 1
ATOM 4886 O O . CYS B 1 246 ? -6.418 8.32 22.391 1 98.19 246 CYS B O 1
ATOM 4888 N N . LYS B 1 247 ? -5.547 9.516 24.094 1 97.94 247 LYS B N 1
ATOM 4889 C CA . LYS B 1 247 ? -4.691 8.438 24.562 1 97.94 247 LYS B CA 1
ATOM 4890 C C . LYS B 1 247 ? -5.52 7.246 25.031 1 97.94 247 LYS B C 1
ATOM 4892 O O . LYS B 1 247 ? -5.18 6.094 24.75 1 97.94 247 LYS B O 1
ATOM 4897 N N . LEU B 1 248 ? -6.535 7.508 25.719 1 97.81 248 LEU B N 1
ATOM 4898 C CA . LEU B 1 248 ? -7.406 6.449 26.219 1 97.81 248 LEU B CA 1
ATOM 4899 C C . LEU B 1 248 ? -8.016 5.656 25.062 1 97.81 248 LEU B C 1
ATOM 4901 O O . LEU B 1 248 ? -8.07 4.426 25.109 1 97.81 248 LEU B O 1
ATOM 4905 N N . LYS B 1 249 ? -8.5 6.395 24.062 1 98.19 249 LYS B N 1
ATOM 4906 C CA . LYS B 1 249 ? -9.117 5.746 22.906 1 98.19 249 LYS B CA 1
ATOM 4907 C C . LYS B 1 249 ? -8.086 4.949 22.125 1 98.19 249 LYS B C 1
ATOM 4909 O O . LYS B 1 249 ? -8.391 3.867 21.609 1 98.19 249 LYS B O 1
ATOM 4914 N N . GLN B 1 250 ? -6.879 5.461 22 1 98.31 250 GLN B N 1
ATOM 4915 C CA . GLN B 1 250 ? -5.812 4.707 21.344 1 98.31 250 GLN B CA 1
ATOM 4916 C C . GLN B 1 250 ? -5.562 3.383 22.062 1 98.31 250 GLN B C 1
ATOM 4918 O O . GLN B 1 250 ? -5.449 2.336 21.422 1 98.31 250 GLN B O 1
ATOM 4923 N N . GLN B 1 251 ? -5.492 3.467 23.422 1 98 251 GLN B N 1
ATOM 4924 C CA . GLN B 1 251 ? -5.242 2.27 24.203 1 98 251 GLN B CA 1
ATOM 4925 C C . GLN B 1 251 ? -6.363 1.251 24.047 1 98 251 GLN B C 1
ATOM 4927 O O . GLN B 1 251 ? -6.113 0.047 23.953 1 98 251 GLN B O 1
ATOM 4932 N N . THR B 1 252 ? -7.555 1.763 24 1 97.81 252 THR B N 1
ATOM 4933 C CA . THR B 1 252 ? -8.711 0.896 23.766 1 97.81 252 THR B CA 1
ATOM 4934 C C . THR B 1 252 ? -8.578 0.172 22.422 1 97.81 252 THR B C 1
ATOM 4936 O O . THR B 1 252 ? -8.852 -1.028 22.344 1 97.81 252 THR B O 1
ATOM 4939 N N . PHE B 1 253 ? -8.219 0.859 21.438 1 98.12 253 PHE B N 1
ATOM 4940 C CA . PHE B 1 253 ? -8.039 0.284 20.109 1 98.12 253 PHE B CA 1
ATOM 4941 C C . PHE B 1 253 ? -6.934 -0.762 20.109 1 98.12 253 PHE B C 1
ATOM 4943 O O . PHE B 1 253 ? -7.121 -1.876 19.609 1 98.12 253 PHE B O 1
ATOM 4950 N N . LEU B 1 254 ? -5.762 -0.433 20.703 1 97.62 254 LEU B N 1
ATOM 4951 C CA . LEU B 1 254 ? -4.586 -1.299 20.703 1 97.62 254 LEU B CA 1
ATOM 4952 C C . LEU B 1 254 ? -4.863 -2.594 21.469 1 97.62 254 LEU B C 1
ATOM 4954 O O . LEU B 1 254 ? -4.363 -3.656 21.094 1 97.62 254 LEU B O 1
ATOM 4958 N N . LYS B 1 255 ? -5.68 -2.547 22.438 1 96.25 255 LYS B N 1
ATOM 4959 C CA . LYS B 1 255 ? -6.012 -3.717 23.25 1 96.25 255 LYS B CA 1
ATOM 4960 C C . LYS B 1 255 ? -6.824 -4.727 22.438 1 96.25 255 LYS B C 1
ATOM 4962 O O . LYS B 1 255 ? -6.887 -5.906 22.797 1 96.25 255 LYS B O 1
ATOM 4967 N N . GLN B 1 256 ? -7.402 -4.262 21.422 1 94.88 256 GLN B N 1
ATOM 4968 C CA . GLN B 1 256 ? -8.25 -5.137 20.625 1 94.88 256 GLN B CA 1
ATOM 4969 C C . GLN B 1 256 ? -7.449 -5.832 19.531 1 94.88 256 GLN B C 1
ATOM 4971 O O . GLN B 1 256 ? -7.977 -6.691 18.812 1 94.88 256 GLN B O 1
ATOM 4976 N N . LEU B 1 257 ? -6.191 -5.371 19.422 1 92.38 257 LEU B N 1
ATOM 4977 C CA . LEU B 1 257 ? -5.344 -6.008 18.422 1 92.38 257 LEU B CA 1
ATOM 4978 C C . LEU B 1 257 ? -4.863 -7.371 18.891 1 92.38 257 LEU B C 1
ATOM 4980 O O . LEU B 1 257 ? -4.332 -7.492 20 1 92.38 257 LEU B O 1
ATOM 4984 N N . ASN B 1 258 ? -5.199 -8.492 18.328 1 87.31 258 ASN B N 1
ATOM 4985 C CA . ASN B 1 258 ? -4.801 -9.844 18.719 1 87.31 258 ASN B CA 1
ATOM 4986 C C . ASN B 1 258 ? -3.627 -10.336 17.875 1 87.31 258 ASN B C 1
ATOM 4988 O O . ASN B 1 258 ? -3.57 -11.508 17.5 1 87.31 258 ASN B O 1
ATOM 4992 N N . VAL B 1 259 ? -2.789 -9.469 17.406 1 90.62 259 VAL B N 1
ATOM 4993 C CA . VAL B 1 259 ? -1.587 -9.758 16.625 1 90.62 259 VAL B CA 1
ATOM 4994 C C . VAL B 1 259 ? -0.438 -8.875 17.109 1 90.62 259 VAL B C 1
ATOM 4996 O O . VAL B 1 259 ? -0.666 -7.824 17.703 1 90.62 259 VAL B O 1
ATOM 4999 N N . ASP B 1 260 ? 0.768 -9.367 16.891 1 93.69 260 ASP B N 1
ATOM 5000 C CA . ASP B 1 260 ? 1.915 -8.516 17.188 1 93.69 260 ASP B CA 1
ATOM 5001 C C . ASP B 1 260 ? 1.913 -7.266 16.312 1 93.69 260 ASP B C 1
ATOM 5003 O O . ASP B 1 260 ? 1.487 -7.312 15.148 1 93.69 260 ASP B O 1
ATOM 5007 N N . TYR B 1 261 ? 2.309 -6.133 16.922 1 96 261 TYR B N 1
ATOM 5008 C CA . TYR B 1 261 ? 2.293 -4.891 16.156 1 96 261 TYR B CA 1
ATOM 5009 C C . TYR B 1 261 ? 3.408 -3.957 16.609 1 96 261 TYR B C 1
ATOM 5011 O O . TYR B 1 261 ? 3.949 -4.113 17.703 1 96 261 TYR B O 1
ATOM 5019 N N . ARG B 1 262 ? 3.844 -3.057 15.82 1 97.5 262 ARG B N 1
ATOM 5020 C CA . ARG B 1 262 ? 4.656 -1.882 16.109 1 97.5 262 ARG B CA 1
ATOM 5021 C C . ARG B 1 262 ? 3.826 -0.606 16.031 1 97.5 262 ARG B C 1
ATOM 5023 O O . ARG B 1 262 ? 3.08 -0.407 15.07 1 97.5 262 ARG B O 1
ATOM 5030 N N . ASN B 1 263 ? 3.893 0.193 17.016 1 97.69 263 ASN B N 1
ATOM 5031 C CA . ASN B 1 263 ? 3.156 1.451 17.094 1 97.69 263 ASN B CA 1
ATOM 5032 C C . ASN B 1 263 ? 4.098 2.652 17.062 1 97.69 263 ASN B C 1
ATOM 5034 O O . ASN B 1 263 ? 4.949 2.793 17.938 1 97.69 263 ASN B O 1
ATOM 5038 N N . GLU B 1 264 ? 4.008 3.521 16.125 1 97.06 264 GLU B N 1
ATOM 5039 C CA . GLU B 1 264 ? 4.762 4.77 16.031 1 97.06 264 GLU B CA 1
ATOM 5040 C C . GLU B 1 264 ? 3.838 5.977 16.125 1 97.06 264 GLU B C 1
ATOM 5042 O O . GLU B 1 264 ? 2.947 6.156 15.297 1 97.06 264 GLU B O 1
ATOM 5047 N N . VAL B 1 265 ? 4.062 6.797 17.109 1 96.12 265 VAL B N 1
ATOM 5048 C CA . VAL B 1 265 ? 3.299 8.039 17.234 1 96.12 265 VAL B CA 1
ATOM 5049 C C . VAL B 1 265 ? 3.848 9.078 16.25 1 96.12 265 VAL B C 1
ATOM 5051 O O . VAL B 1 265 ? 5.02 9.453 16.344 1 96.12 265 VAL B O 1
ATOM 5054 N N . ILE B 1 266 ? 2.998 9.5 15.367 1 94.56 266 ILE B N 1
ATOM 5055 C CA . ILE B 1 266 ? 3.365 10.453 14.328 1 94.56 266 ILE B CA 1
ATOM 5056 C C . ILE B 1 266 ? 3.068 11.875 14.797 1 94.56 266 ILE B C 1
ATOM 5058 O O . ILE B 1 266 ? 3.82 12.805 14.5 1 94.56 266 ILE B O 1
ATOM 5062 N N . MET B 1 267 ? 2.006 12.031 15.461 1 94.31 267 MET B N 1
ATOM 5063 C CA . MET B 1 267 ? 1.531 13.32 15.969 1 94.31 267 MET B CA 1
ATOM 5064 C C . MET B 1 267 ? 0.886 13.156 17.344 1 94.31 267 MET B C 1
ATOM 5066 O O . MET B 1 267 ? 0.176 12.188 17.578 1 94.31 267 MET B O 1
ATOM 5070 N N . ASN B 1 268 ? 1.136 14.086 18.203 1 96.31 268 ASN B N 1
ATOM 5071 C CA . ASN B 1 268 ? 0.527 14.18 19.531 1 96.31 268 ASN B CA 1
ATOM 5072 C C . ASN B 1 268 ? 0.408 15.633 19.984 1 96.31 268 ASN B C 1
ATOM 5074 O O . ASN B 1 268 ? 1.265 16.125 20.719 1 96.31 268 ASN B O 1
ATOM 5078 N N . TYR B 1 269 ? -0.667 16.281 19.609 1 97.31 269 TYR B N 1
ATOM 5079 C CA . TYR B 1 269 ? -0.851 17.703 19.859 1 97.31 269 TYR B CA 1
ATOM 5080 C C . TYR B 1 269 ? -1.944 17.938 20.891 1 97.31 269 TYR B C 1
ATOM 5082 O O . TYR B 1 269 ? -2.992 17.297 20.859 1 97.31 269 TYR B O 1
ATOM 5090 N N . PRO B 1 270 ? -1.698 18.844 21.828 1 97.44 270 PRO B N 1
ATOM 5091 C CA . PRO B 1 270 ? -2.771 19.219 22.75 1 97.44 270 PRO B CA 1
ATOM 5092 C C . PRO B 1 270 ? -3.844 20.078 22.078 1 97.44 270 PRO B C 1
ATOM 5094 O O . PRO B 1 270 ? -3.736 20.406 20.906 1 97.44 270 PRO B O 1
ATOM 5097 N N . VAL B 1 271 ? -4.875 20.281 22.844 1 97.94 271 VAL B N 1
ATOM 5098 C CA . VAL B 1 271 ? -5.926 21.188 22.375 1 97.94 271 VAL B CA 1
ATOM 5099 C C . VAL B 1 271 ? -5.359 22.594 22.188 1 97.94 271 VAL B C 1
ATOM 5101 O O . VAL B 1 271 ? -4.551 23.062 22.984 1 97.94 271 VAL B O 1
ATOM 5104 N N . LEU B 1 272 ? -5.715 23.203 21.047 1 98.38 272 LEU B N 1
ATOM 5105 C CA . LEU B 1 272 ? -5.289 24.578 20.797 1 98.38 272 LEU B CA 1
ATOM 5106 C C . LEU B 1 272 ? -6.234 25.578 21.453 1 98.38 272 LEU B C 1
ATOM 5108 O O . LEU B 1 272 ? -7.441 25.547 21.219 1 98.38 272 LEU B O 1
ATOM 5112 N N . HIS B 1 273 ? -5.664 26.422 22.281 1 98.06 273 HIS B N 1
ATOM 5113 C CA . HIS B 1 273 ? -6.441 27.344 23.109 1 98.06 273 HIS B CA 1
ATOM 5114 C C . HIS B 1 273 ? -6.039 28.797 22.844 1 98.06 273 HIS B C 1
ATOM 5116 O O . HIS B 1 273 ? -4.852 29.109 22.781 1 98.06 273 HIS B O 1
ATOM 5122 N N . ASN B 1 274 ? -7.066 29.641 22.641 1 98.56 274 ASN B N 1
ATOM 5123 C CA . ASN B 1 274 ? -6.855 31.078 22.594 1 98.56 274 ASN B CA 1
ATOM 5124 C C . ASN B 1 274 ? -7.137 31.734 23.938 1 98.56 274 ASN B C 1
ATOM 5126 O O . ASN B 1 274 ? -8.164 31.469 24.562 1 98.56 274 ASN B O 1
ATOM 5130 N N . ASP B 1 275 ? -6.242 32.594 24.344 1 98.38 275 ASP B N 1
ATOM 5131 C CA . ASP B 1 275 ? -6.457 33.375 25.562 1 98.38 275 ASP B CA 1
ATOM 5132 C C . ASP B 1 275 ? -7.668 34.281 25.438 1 98.38 275 ASP B C 1
ATOM 5134 O O . ASP B 1 275 ? -7.805 35 24.438 1 98.38 275 ASP B O 1
ATOM 5138 N N . ALA B 1 276 ? -8.469 34.312 26.438 1 97.88 276 ALA B N 1
ATOM 5139 C CA . ALA B 1 276 ? -9.734 35.031 26.375 1 97.88 276 ALA B CA 1
ATOM 5140 C C . ALA B 1 276 ? -9.516 36.531 26.188 1 97.88 276 ALA B C 1
ATOM 5142 O O . ALA B 1 276 ? -10.188 37.156 25.391 1 97.88 276 ALA B O 1
ATOM 5143 N N . LYS B 1 277 ? -8.602 37.062 26.969 1 97.75 277 LYS B N 1
ATOM 5144 C CA . LYS B 1 277 ? -8.359 38.5 26.906 1 97.75 277 LYS B CA 1
ATOM 5145 C C . LYS B 1 277 ? -7.754 38.906 25.562 1 97.75 277 LYS B C 1
ATOM 5147 O O . LYS B 1 277 ? -8.156 39.906 24.953 1 97.75 277 LYS B O 1
ATOM 5152 N N . LEU B 1 278 ? -6.801 38.188 25.141 1 98.25 278 LEU B N 1
ATOM 5153 C CA . LEU B 1 278 ? -6.156 38.469 23.859 1 98.25 278 LEU B CA 1
ATOM 5154 C C . LEU B 1 278 ? -7.133 38.312 22.703 1 98.25 278 LEU B C 1
ATOM 5156 O O . LEU B 1 278 ? -7.152 39.094 21.781 1 98.25 278 LEU B O 1
ATOM 5160 N N . TYR B 1 279 ? -7.98 37.281 22.797 1 97.88 279 TYR B N 1
ATOM 5161 C CA . TYR B 1 279 ? -9.039 37.062 21.812 1 97.88 279 TYR B CA 1
ATOM 5162 C C . TYR B 1 279 ? -9.938 38.281 21.703 1 97.88 279 TYR B C 1
ATOM 5164 O O . TYR B 1 279 ? -10.195 38.781 20.609 1 97.88 279 TYR B O 1
ATOM 5172 N N . SER B 1 280 ? -10.398 38.719 22.812 1 98 280 SER B N 1
ATOM 5173 C CA . SER B 1 280 ? -11.32 39.844 22.828 1 98 280 SER B CA 1
ATOM 5174 C C . SER B 1 280 ? -10.68 41.094 22.234 1 98 280 SER B C 1
ATOM 5176 O O . SER B 1 280 ? -11.328 41.844 21.5 1 98 280 SER B O 1
ATOM 5178 N N . TRP B 1 281 ? -9.453 41.25 22.578 1 97.94 281 TRP B N 1
ATOM 5179 C CA . TRP B 1 281 ? -8.734 42.406 22.062 1 97.94 281 TRP B CA 1
ATOM 5180 C C . TRP B 1 281 ? -8.562 42.344 20.562 1 97.94 281 TRP B C 1
ATOM 5182 O O . TRP B 1 281 ? -8.828 43.312 19.844 1 97.94 281 TRP B O 1
ATOM 5192 N N . VAL B 1 282 ? -8.125 41.188 20.031 1 97.94 282 VAL B N 1
ATOM 5193 C CA . VAL B 1 282 ? -7.902 41 18.609 1 97.94 282 VAL B CA 1
ATOM 5194 C C . VAL B 1 282 ? -9.219 41.125 17.844 1 97.94 282 VAL B C 1
ATOM 5196 O O . VAL B 1 282 ? -9.289 41.781 16.812 1 97.94 282 VAL B O 1
ATOM 5199 N N . TYR B 1 283 ? -10.258 40.469 18.375 1 97.62 283 TYR B N 1
ATOM 5200 C CA . TYR B 1 283 ? -11.586 40.531 17.766 1 97.62 283 TYR B CA 1
ATOM 5201 C C . TYR B 1 283 ? -12.031 42 17.609 1 97.62 283 TYR B C 1
ATOM 5203 O O . TYR B 1 283 ? -12.492 42.375 16.547 1 97.62 283 TYR B O 1
ATOM 5211 N N . ARG B 1 284 ? -11.875 42.75 18.625 1 96.94 284 ARG B N 1
ATOM 5212 C CA . ARG B 1 284 ? -12.297 44.156 18.609 1 96.94 284 ARG B CA 1
ATOM 5213 C C . ARG B 1 284 ? -11.492 44.969 17.609 1 96.94 284 ARG B C 1
ATOM 5215 O O . ARG B 1 284 ? -12.055 45.719 16.812 1 96.94 284 ARG B O 1
ATOM 5222 N N . LYS B 1 285 ? -10.188 44.812 17.609 1 96.75 285 LYS B N 1
ATOM 5223 C CA . LYS B 1 285 ? -9.328 45.625 16.734 1 96.75 285 LYS B CA 1
ATOM 5224 C C . LYS B 1 285 ? -9.555 45.281 15.266 1 96.75 285 LYS B C 1
ATOM 5226 O O . LYS B 1 285 ? -9.602 46.188 14.422 1 96.75 285 LYS B O 1
ATOM 5231 N N . LEU B 1 286 ? -9.719 43.969 14.992 1 96.69 286 LEU B N 1
ATOM 5232 C CA . LEU B 1 286 ? -9.93 43.594 13.609 1 96.69 286 LEU B CA 1
ATOM 5233 C C . LEU B 1 286 ? -11.328 44 13.133 1 96.69 286 LEU B C 1
ATOM 5235 O O . LEU B 1 286 ? -11.516 44.312 11.961 1 96.69 286 LEU B O 1
ATOM 5239 N N . SER B 1 287 ? -12.281 44.031 14.047 1 96.25 287 SER B N 1
ATOM 5240 C CA . SER B 1 287 ? -13.656 44.375 13.703 1 96.25 287 SER B CA 1
ATOM 5241 C C . SER B 1 287 ? -13.781 45.844 13.344 1 96.25 287 SER B C 1
ATOM 5243 O O . SER B 1 287 ? -14.742 46.25 12.688 1 96.25 287 SER B O 1
ATOM 5245 N N . GLN B 1 288 ? -12.82 46.594 13.742 1 95.75 288 GLN B N 1
ATOM 5246 C CA . GLN B 1 288 ? -12.828 48.031 13.453 1 95.75 288 GLN B CA 1
ATOM 5247 C C . GLN B 1 288 ? -12.305 48.312 12.047 1 95.75 288 GLN B C 1
ATOM 5249 O O . GLN B 1 288 ? -12.477 49.406 11.523 1 95.75 288 GLN B O 1
ATOM 5254 N N . SER B 1 289 ? -11.695 47.344 11.484 1 93.62 289 SER B N 1
ATOM 5255 C CA . SER B 1 289 ? -11.172 47.5 10.133 1 93.62 289 SER B CA 1
ATOM 5256 C C . SER B 1 289 ? -12.297 47.562 9.102 1 93.62 289 SER B C 1
ATOM 5258 O O . SER B 1 289 ? -13.305 46.875 9.234 1 93.62 289 SER B O 1
ATOM 5260 N N . LYS B 1 290 ? -12.141 48.344 8.086 1 91.75 290 LYS B N 1
ATOM 5261 C CA . LYS B 1 290 ? -13.109 48.438 6.992 1 91.75 290 LYS B CA 1
ATOM 5262 C C . LYS B 1 290 ? -12.828 47.406 5.918 1 91.75 290 LYS B C 1
ATOM 5264 O O . LYS B 1 290 ? -13.656 47.156 5.039 1 91.75 290 LYS B O 1
ATOM 5269 N N . VAL B 1 291 ? -11.75 46.75 6 1 91.75 291 VAL B N 1
ATOM 5270 C CA . VAL B 1 291 ? -11.266 45.875 4.945 1 91.75 291 VAL B CA 1
ATOM 5271 C C . VAL B 1 291 ? -11.547 44.406 5.328 1 91.75 291 VAL B C 1
ATOM 5273 O O . VAL B 1 291 ? -11.648 43.562 4.457 1 91.75 291 VAL B O 1
ATOM 5276 N N . ILE B 1 292 ? -11.633 44.156 6.602 1 96.12 292 ILE B N 1
ATOM 5277 C CA . ILE B 1 292 ? -11.75 42.781 7.113 1 96.12 292 ILE B CA 1
ATOM 5278 C C . ILE B 1 292 ? -13.055 42.656 7.895 1 96.12 292 ILE B C 1
ATOM 5280 O O . ILE B 1 292 ? -13.414 43.531 8.688 1 96.12 292 ILE B O 1
ATOM 5284 N N . LYS B 1 293 ? -13.695 41.531 7.59 1 97.5 293 LYS B N 1
ATOM 5285 C CA . LYS B 1 293 ? -14.844 41.125 8.391 1 97.5 293 LYS B CA 1
ATOM 5286 C C . LYS B 1 293 ? -14.477 39.969 9.328 1 97.5 293 LYS B C 1
ATOM 5288 O O . LYS B 1 293 ? -13.781 39.031 8.922 1 97.5 293 LYS B O 1
ATOM 5293 N N . VAL B 1 294 ? -14.945 40.062 10.609 1 98 294 VAL B N 1
ATOM 5294 C CA . VAL B 1 294 ? -14.562 39.062 11.594 1 98 294 VAL B CA 1
ATOM 5295 C C . VAL B 1 294 ? -15.766 38.188 11.938 1 98 294 VAL B C 1
ATOM 5297 O O . VAL B 1 294 ? -16.859 38.688 12.188 1 98 294 VAL B O 1
ATOM 5300 N N . LEU B 1 295 ? -15.562 36.906 11.883 1 97.06 295 LEU B N 1
ATOM 5301 C CA . LEU B 1 295 ? -16.562 35.906 12.258 1 97.06 295 LEU B CA 1
ATOM 5302 C C . LEU B 1 295 ? -16.062 35.031 13.398 1 97.06 295 LEU B C 1
ATOM 5304 O O . LEU B 1 295 ? -14.852 34.969 13.641 1 97.06 295 LEU B O 1
ATOM 5308 N N . GLU B 1 296 ? -17 34.406 14.07 1 95.88 296 GLU B N 1
ATOM 5309 C CA . GLU B 1 296 ? -16.625 33.406 15.062 1 95.88 296 GLU B CA 1
ATOM 5310 C C . GLU B 1 296 ? -16.406 32.031 14.422 1 95.88 296 GLU B C 1
ATOM 5312 O O . GLU B 1 296 ? -17.234 31.578 13.625 1 95.88 296 GLU B O 1
ATOM 5317 N N . THR B 1 297 ? -15.305 31.438 14.688 1 93 297 THR B N 1
ATOM 5318 C CA . THR B 1 297 ? -15 30.078 14.242 1 93 297 THR B CA 1
ATOM 5319 C C . THR B 1 297 ? -15.617 29.047 15.188 1 93 297 THR B C 1
ATOM 5321 O O . THR B 1 297 ? -15.578 29.219 16.406 1 93 297 THR B O 1
ATOM 5324 N N . PRO B 1 298 ? -16.281 28.047 14.641 1 94.5 298 PRO B N 1
ATOM 5325 C CA . PRO B 1 298 ? -16.641 26.953 15.531 1 94.5 298 PRO B CA 1
ATOM 5326 C C . PRO B 1 298 ? -15.422 26.125 15.977 1 94.5 298 PRO B C 1
ATOM 5328 O O . PRO B 1 298 ? -14.32 26.328 15.461 1 94.5 298 PRO B O 1
ATOM 5331 N N . PHE B 1 299 ? -15.664 25.281 17.016 1 96.06 299 PHE B N 1
ATOM 5332 C CA . PHE B 1 299 ? -14.625 24.312 17.344 1 96.06 299 PHE B CA 1
ATOM 5333 C C . PHE B 1 299 ? -14.367 23.375 16.188 1 96.06 299 PHE B C 1
ATOM 5335 O O . PHE B 1 299 ? -15.312 22.859 15.586 1 96.06 299 PHE B O 1
ATOM 5342 N N . LEU B 1 300 ? -13.172 23.188 15.789 1 95.62 300 LEU B N 1
ATOM 5343 C CA . LEU B 1 300 ? -12.828 22.328 14.664 1 95.62 300 LEU B CA 1
ATOM 5344 C C . LEU B 1 300 ? -12.055 21.094 15.125 1 95.62 300 LEU B C 1
ATOM 5346 O O . LEU B 1 300 ? -11.219 21.188 16.031 1 95.62 300 LEU B O 1
ATOM 5350 N N . PHE B 1 301 ? -12.281 20.016 14.555 1 94.38 301 PHE B N 1
ATOM 5351 C CA . PHE B 1 301 ? -11.609 18.766 14.93 1 94.38 301 PHE B CA 1
ATOM 5352 C C . PHE B 1 301 ? -10.336 18.578 14.117 1 94.38 301 PHE B C 1
ATOM 5354 O O . PHE B 1 301 ? -9.953 17.453 13.812 1 94.38 301 PHE B O 1
ATOM 5361 N N . SER B 1 302 ? -9.742 19.688 13.711 1 94.12 302 SER B N 1
ATOM 5362 C CA . SER B 1 302 ? -8.383 19.734 13.18 1 94.12 302 SER B CA 1
ATOM 5363 C C . SER B 1 302 ? -7.371 20.031 14.281 1 94.12 302 SER B C 1
ATOM 5365 O O . SER B 1 302 ? -7.75 20.328 15.422 1 94.12 302 SER B O 1
ATOM 5367 N N . CYS B 1 303 ? -6.109 19.828 13.914 1 94.69 303 CYS B N 1
ATOM 5368 C CA . CYS B 1 303 ? -5.074 20.047 14.914 1 94.69 303 CYS B CA 1
ATOM 5369 C C . CYS B 1 303 ? -3.945 20.906 14.367 1 94.69 303 CYS B C 1
ATOM 5371 O O . CYS B 1 303 ? -3.758 20.984 13.148 1 94.69 303 CYS B O 1
ATOM 5373 N N . ASP B 1 304 ? -3.258 21.547 15.195 1 96.94 304 ASP B N 1
ATOM 5374 C CA . ASP B 1 304 ? -2.061 22.344 14.914 1 96.94 304 ASP B CA 1
ATOM 5375 C C . ASP B 1 304 ? -1.13 22.375 16.125 1 96.94 304 ASP B C 1
ATOM 5377 O O . ASP B 1 304 ? -1.583 22.547 17.266 1 96.94 304 ASP B O 1
ATOM 5381 N N . ASP B 1 305 ? 0.152 22.172 15.859 1 97.5 305 ASP B N 1
ATOM 5382 C CA . ASP B 1 305 ? 1.067 22.078 16.984 1 97.5 305 ASP B CA 1
ATOM 5383 C C . ASP B 1 305 ? 1.323 23.438 17.609 1 97.5 305 ASP B C 1
ATOM 5385 O O . ASP B 1 305 ? 1.964 23.547 18.656 1 97.5 305 ASP B O 1
ATOM 5389 N N . PHE B 1 306 ? 0.717 24.516 17.031 1 98.5 306 PHE B N 1
ATOM 5390 C CA . PHE B 1 306 ? 0.708 25.797 17.719 1 98.5 306 PHE B CA 1
ATOM 5391 C C . PHE B 1 306 ? 0.182 25.672 19.141 1 98.5 306 PHE B C 1
ATOM 5393 O O . PHE B 1 306 ? 0.484 26.5 20 1 98.5 306 PHE B O 1
ATOM 5400 N N . SER B 1 307 ? -0.523 24.656 19.406 1 98.25 307 SER B N 1
ATOM 5401 C CA . SER B 1 307 ? -1.123 24.391 20.719 1 98.25 307 SER B CA 1
ATOM 5402 C C . SER B 1 307 ? -0.057 24.281 21.797 1 98.25 307 SER B C 1
ATOM 5404 O O . SER B 1 307 ? -0.322 24.562 22.969 1 98.25 307 SER B O 1
ATOM 5406 N N . PHE B 1 308 ? 1.139 23.922 21.453 1 98 308 PHE B N 1
ATOM 5407 C CA . PHE B 1 308 ? 2.195 23.734 22.438 1 98 308 PHE B CA 1
ATOM 5408 C C . PHE B 1 308 ? 2.605 25.062 23.062 1 98 308 PHE B C 1
ATOM 5410 O O . PHE B 1 308 ? 3.025 25.125 24.219 1 98 308 PHE B O 1
ATOM 5417 N N . TYR B 1 309 ? 2.52 26.141 22.281 1 98.44 309 TYR B N 1
ATOM 5418 C CA . TYR B 1 309 ? 2.973 27.438 22.781 1 98.44 309 TYR B CA 1
ATOM 5419 C C . TYR B 1 309 ? 2.162 27.859 24 1 98.44 309 TYR B C 1
ATOM 5421 O O . TYR B 1 309 ? 2.723 28.312 25 1 98.44 309 TYR B O 1
ATOM 5429 N N . GLY B 1 310 ? 0.891 27.703 23.906 1 97 310 GLY B N 1
ATOM 5430 C CA . GLY B 1 310 ? 0.043 28.031 25.047 1 97 310 GLY B CA 1
ATOM 5431 C C . GLY B 1 310 ? 0.189 27.062 26.203 1 97 310 GLY B C 1
ATOM 5432 O O . GLY B 1 310 ? 0.035 27.438 27.359 1 97 310 GLY B O 1
ATOM 5433 N N . LYS B 1 311 ? 0.492 25.859 25.891 1 96.06 311 LYS B N 1
ATOM 5434 C CA . LYS B 1 311 ? 0.591 24.812 26.922 1 96.06 311 LYS B CA 1
ATOM 5435 C C . LYS B 1 311 ? 1.924 24.891 27.656 1 96.06 311 LYS B C 1
ATOM 5437 O O . LYS B 1 311 ? 1.979 24.688 28.875 1 96.06 311 LYS B O 1
ATOM 5442 N N . GLU B 1 312 ? 3.004 25.188 26.938 1 97.25 312 GLU B N 1
ATOM 5443 C CA . GLU B 1 312 ? 4.352 25.016 27.484 1 97.25 312 GLU B CA 1
ATOM 5444 C C . GLU B 1 312 ? 4.914 26.359 27.969 1 97.25 312 GLU B C 1
ATOM 5446 O O . GLU B 1 312 ? 5.836 26.391 28.781 1 97.25 312 GLU B O 1
ATOM 5451 N N . LEU B 1 313 ? 4.395 27.438 27.391 1 97.88 313 LEU B N 1
ATOM 5452 C CA . LEU B 1 313 ? 4.949 28.75 27.703 1 97.88 313 LEU B CA 1
ATOM 5453 C C . LEU B 1 313 ? 3.941 29.594 28.484 1 97.88 313 LEU B C 1
ATOM 5455 O O . LEU B 1 313 ? 2.734 29.344 28.406 1 97.88 313 LEU B O 1
ATOM 5459 N N . ASP B 1 314 ? 4.508 30.484 29.266 1 96.81 314 ASP B N 1
ATOM 5460 C CA . ASP B 1 314 ? 3.666 31.5 29.891 1 96.81 314 ASP B CA 1
ATOM 5461 C C . ASP B 1 314 ? 3.428 32.688 28.953 1 96.81 314 ASP B C 1
ATOM 5463 O O . ASP B 1 314 ? 3.957 33.781 29.172 1 96.81 314 ASP B O 1
ATOM 5467 N N . THR B 1 315 ? 2.738 32.531 27.922 1 98 315 THR B N 1
ATOM 5468 C CA . THR B 1 315 ? 2.439 33.5 26.891 1 98 315 THR B CA 1
ATOM 5469 C C . THR B 1 315 ? 0.958 33.469 26.531 1 98 315 THR B C 1
ATOM 5471 O O . THR B 1 315 ? 0.302 32.438 26.656 1 98 315 THR B O 1
ATOM 5474 N N . GLU B 1 316 ? 0.403 34.562 26.234 1 98.62 316 GLU B N 1
ATOM 5475 C CA . GLU B 1 316 ? -0.939 34.594 25.656 1 98.62 316 GLU B CA 1
ATOM 5476 C C . GLU B 1 316 ? -0.917 34.219 24.188 1 98.62 316 GLU B C 1
ATOM 5478 O O . GLU B 1 316 ? -0.068 34.688 23.422 1 98.62 316 GLU B O 1
ATOM 5483 N N . THR B 1 317 ? -1.832 33.312 23.812 1 98.75 317 THR B N 1
ATOM 5484 C CA . THR B 1 317 ? -1.848 32.844 22.438 1 98.75 317 THR B CA 1
ATOM 5485 C C . THR B 1 317 ? -3.107 33.312 21.719 1 98.75 317 THR B C 1
ATOM 5487 O O . THR B 1 317 ? -4.164 33.438 22.328 1 98.75 317 THR B O 1
ATOM 5490 N N . CYS B 1 318 ? -2.975 33.562 20.484 1 98.75 318 CYS B N 1
ATOM 5491 C CA . CYS B 1 318 ? -4.109 33.844 19.609 1 98.75 318 CYS B CA 1
ATOM 5492 C C . CYS B 1 318 ? -3.895 33.281 18.219 1 98.75 318 CYS B C 1
ATOM 5494 O O . CYS B 1 318 ? -3.002 33.719 17.484 1 98.75 318 CYS B O 1
ATOM 5496 N N . TYR B 1 319 ? -4.672 32.312 17.906 1 98.62 319 TYR B N 1
ATOM 5497 C CA . TYR B 1 319 ? -4.734 31.609 16.625 1 98.62 319 TYR B CA 1
ATOM 5498 C C . TYR B 1 319 ? -6.016 31.969 15.875 1 98.62 319 TYR B C 1
ATOM 5500 O O . TYR B 1 319 ? -7.109 31.906 16.438 1 98.62 319 TYR B O 1
ATOM 5508 N N . PHE B 1 320 ? -5.895 32.375 14.602 1 97.69 320 PHE B N 1
ATOM 5509 C CA . PHE B 1 320 ? -7.098 32.75 13.852 1 97.69 320 PHE B CA 1
ATOM 5510 C C . PHE B 1 320 ? -6.938 32.406 12.375 1 97.69 320 PHE B C 1
ATOM 5512 O O . PHE B 1 320 ? -5.855 32 11.938 1 97.69 320 PHE B O 1
ATOM 5519 N N . PHE B 1 321 ? -8.055 32.406 11.648 1 98.44 321 PHE B N 1
ATOM 5520 C CA . PHE B 1 321 ? -8.086 31.969 10.258 1 98.44 321 PHE B CA 1
ATOM 5521 C C . PHE B 1 321 ? -8.367 33.156 9.328 1 98.44 321 PHE B C 1
ATOM 5523 O O . PHE B 1 321 ? -9.109 34.062 9.695 1 98.44 321 PHE B O 1
ATOM 5530 N N . ILE B 1 322 ? -7.793 33.062 8.164 1 98.31 322 ILE B N 1
ATOM 5531 C CA . ILE B 1 322 ? -8.125 34 7.086 1 98.31 322 ILE B CA 1
ATOM 5532 C C . ILE B 1 322 ? -8.641 33.219 5.879 1 98.31 322 ILE B C 1
ATOM 5534 O O . ILE B 1 322 ? -8.148 32.125 5.574 1 98.31 322 ILE B O 1
ATOM 5538 N N . GLY B 1 323 ? -9.617 33.781 5.211 1 97.81 323 GLY B N 1
ATOM 5539 C CA . GLY B 1 323 ? -10.25 33.094 4.09 1 97.81 323 GLY B CA 1
ATOM 5540 C C . GLY B 1 323 ? -9.328 32.938 2.896 1 97.81 323 GLY B C 1
ATOM 5541 O O . GLY B 1 323 ? -8.609 33.844 2.525 1 97.81 323 GLY B O 1
ATOM 5542 N N . ALA B 1 324 ? -9.383 31.719 2.264 1 97.62 324 ALA B N 1
ATOM 5543 C CA . ALA B 1 324 ? -8.617 31.375 1.068 1 97.62 324 ALA B CA 1
ATOM 5544 C C . ALA B 1 324 ? -9.445 30.531 0.108 1 97.62 324 ALA B C 1
ATOM 5546 O O . ALA B 1 324 ? -8.93 29.562 -0.479 1 97.62 324 ALA B O 1
ATOM 5547 N N . TYR B 1 325 ? -10.625 30.844 0.037 1 93.62 325 TYR B N 1
ATOM 5548 C CA . TYR B 1 325 ? -11.5 30.109 -0.868 1 93.62 325 TYR B CA 1
ATOM 5549 C C . TYR B 1 325 ? -10.961 30.125 -2.291 1 93.62 325 TYR B C 1
ATOM 5551 O O . TYR B 1 325 ? -10.648 31.203 -2.828 1 93.62 325 TYR B O 1
ATOM 5559 N N . ASN B 1 326 ? -10.797 29.016 -2.818 1 88.75 326 ASN B N 1
ATOM 5560 C CA . ASN B 1 326 ? -10.328 28.828 -4.191 1 88.75 326 ASN B CA 1
ATOM 5561 C C . ASN B 1 326 ? -11.102 27.719 -4.898 1 88.75 326 ASN B C 1
ATOM 5563 O O . ASN B 1 326 ? -10.578 26.625 -5.074 1 88.75 326 ASN B O 1
ATOM 5567 N N . GLU B 1 327 ? -12.195 27.969 -5.477 1 87.19 327 GLU B N 1
ATOM 5568 C CA . GLU B 1 327 ? -13.039 27.078 -6.258 1 87.19 327 GLU B CA 1
ATOM 5569 C C . GLU B 1 327 ? -13.422 25.828 -5.449 1 87.19 327 GLU B C 1
ATOM 5571 O O . GLU B 1 327 ? -13.531 24.734 -6.004 1 87.19 327 GLU B O 1
ATOM 5576 N N . GLY B 1 328 ? -13.328 25.906 -4.188 1 82.31 328 GLY B N 1
ATOM 5577 C CA . GLY B 1 328 ? -13.82 24.828 -3.346 1 82.31 328 GLY B CA 1
ATOM 5578 C C . GLY B 1 328 ? -12.789 23.75 -3.094 1 82.31 328 GLY B C 1
ATOM 5579 O O . GLY B 1 328 ? -13.094 22.703 -2.518 1 82.31 328 GLY B O 1
ATOM 5580 N N . HIS B 1 329 ? -11.531 24 -3.471 1 86.25 329 HIS B N 1
ATOM 5581 C CA . HIS B 1 329 ? -10.484 23.016 -3.215 1 86.25 329 HIS B CA 1
ATOM 5582 C C . HIS B 1 329 ? -10.148 22.938 -1.729 1 86.25 329 HIS B C 1
ATOM 5584 O O . HIS B 1 329 ? -9.969 23.984 -1.082 1 86.25 329 HIS B O 1
ATOM 5590 N N . ALA B 1 330 ? -10.102 21.766 -1.245 1 86 330 ALA B N 1
ATOM 5591 C CA . ALA B 1 330 ? -9.836 21.562 0.177 1 86 330 ALA B CA 1
ATOM 5592 C C . ALA B 1 330 ? -8.359 21.734 0.494 1 86 330 ALA B C 1
ATOM 5594 O O . ALA B 1 330 ? -7.5 21.5 -0.361 1 86 330 ALA B O 1
ATOM 5595 N N . ILE B 1 331 ? -8.141 22.141 1.699 1 90.19 331 ILE B N 1
ATOM 5596 C CA . ILE B 1 331 ? -6.773 22.156 2.215 1 90.19 331 ILE B CA 1
ATOM 5597 C C . ILE B 1 331 ? -6.207 20.734 2.189 1 90.19 331 ILE B C 1
ATOM 5599 O O . ILE B 1 331 ? -6.957 19.766 2.277 1 90.19 331 ILE B O 1
ATOM 5603 N N . HIS B 1 332 ? -4.926 20.625 1.902 1 88.88 332 HIS B N 1
ATOM 5604 C CA . HIS B 1 332 ? -4.199 19.359 1.826 1 88.88 332 HIS B CA 1
ATOM 5605 C C . HIS B 1 332 ? -4.539 18.609 0.546 1 88.88 332 HIS B C 1
ATOM 5607 O O . HIS B 1 332 ? -4.379 17.375 0.48 1 88.88 332 HIS B O 1
ATOM 5613 N N . SER B 1 333 ? -5.117 19.25 -0.423 1 86.38 333 SER B N 1
ATOM 5614 C CA . SER B 1 333 ? -5.254 18.734 -1.777 1 86.38 333 SER B CA 1
ATOM 5615 C C . SER B 1 333 ? -4.199 19.312 -2.707 1 86.38 333 SER B C 1
ATOM 5617 O O . SER B 1 333 ? -3.65 20.391 -2.436 1 86.38 333 SER B O 1
ATOM 5619 N N . GLN B 1 334 ? -3.992 18.625 -3.783 1 87.69 334 GLN B N 1
ATOM 5620 C CA . GLN B 1 334 ? -2.996 19.109 -4.738 1 87.69 334 GLN B CA 1
ATOM 5621 C C . GLN B 1 334 ? -3.529 20.281 -5.551 1 87.69 334 GLN B C 1
ATOM 5623 O O . GLN B 1 334 ? -2.764 20.969 -6.223 1 87.69 334 GLN B O 1
ATOM 5628 N N . GLU B 1 335 ? -4.75 20.531 -5.414 1 88.25 335 GLU B N 1
ATOM 5629 C CA . GLU B 1 335 ? -5.391 21.609 -6.172 1 88.25 335 GLU B CA 1
ATOM 5630 C C . GLU B 1 335 ? -5.441 22.891 -5.359 1 88.25 335 GLU B C 1
ATOM 5632 O O . GLU B 1 335 ? -5.688 23.969 -5.906 1 88.25 335 GLU B O 1
ATOM 5637 N N . PHE B 1 336 ? -5.148 22.812 -4.113 1 91.81 336 PHE B N 1
ATOM 5638 C CA . PHE B 1 336 ? -5.277 23.984 -3.264 1 91.81 336 PHE B CA 1
ATOM 5639 C C . PHE B 1 336 ? -4.125 24.953 -3.5 1 91.81 336 PHE B C 1
ATOM 5641 O O . PHE B 1 336 ? -2.957 24.578 -3.385 1 91.81 336 PHE B O 1
ATOM 5648 N N . GLU B 1 337 ? -4.477 26.219 -3.775 1 94.69 337 GLU B N 1
ATOM 5649 C CA . GLU B 1 337 ? -3.572 27.359 -3.867 1 94.69 337 GLU B CA 1
ATOM 5650 C C . GLU B 1 337 ? -4.152 28.594 -3.164 1 94.69 337 GLU B C 1
ATOM 5652 O O . GLU B 1 337 ? -5.352 28.859 -3.256 1 94.69 337 GLU B O 1
ATOM 5657 N N . THR B 1 338 ? -3.326 29.25 -2.486 1 97.31 338 THR B N 1
ATOM 5658 C CA . THR B 1 338 ? -3.805 30.438 -1.789 1 97.31 338 THR B CA 1
ATOM 5659 C C . THR B 1 338 ? -3.961 31.609 -2.758 1 97.31 338 THR B C 1
ATOM 5661 O O . THR B 1 338 ? -3.008 31.984 -3.443 1 97.31 338 THR B O 1
ATOM 5664 N N . PRO B 1 339 ? -5.109 32.25 -2.75 1 97.12 339 PRO B N 1
ATOM 5665 C CA . PRO B 1 339 ? -5.305 33.406 -3.645 1 97.12 339 PRO B CA 1
ATOM 5666 C C . PRO B 1 339 ? -4.445 34.594 -3.264 1 97.12 339 PRO B C 1
ATOM 5668 O O . PRO B 1 339 ? -4.184 34.812 -2.078 1 97.12 339 PRO B O 1
ATOM 5671 N N . LYS B 1 340 ? -4.133 35.438 -4.25 1 97.38 340 LYS B N 1
ATOM 5672 C CA . LYS B 1 340 ? -3.342 36.625 -4.027 1 97.38 340 LYS B CA 1
ATOM 5673 C C . LYS B 1 340 ? -4.047 37.594 -3.059 1 97.38 340 LYS B C 1
ATOM 5675 O O . LYS B 1 340 ? -3.396 38.219 -2.236 1 97.38 340 LYS B O 1
ATOM 5680 N N . ALA B 1 341 ? -5.332 37.656 -3.18 1 97.31 341 ALA B N 1
ATOM 5681 C CA . ALA B 1 341 ? -6.105 38.5 -2.289 1 97.31 341 ALA B CA 1
ATOM 5682 C C . ALA B 1 341 ? -5.926 38.094 -0.833 1 97.31 341 ALA B C 1
ATOM 5684 O O . ALA B 1 341 ? -5.879 38.938 0.06 1 97.31 341 ALA B O 1
ATOM 5685 N N . THR B 1 342 ? -5.879 36.781 -0.591 1 98.19 342 THR B N 1
ATOM 5686 C CA . THR B 1 342 ? -5.68 36.281 0.759 1 98.19 342 THR B CA 1
ATOM 5687 C C . THR B 1 342 ? -4.305 36.656 1.288 1 98.19 342 THR B C 1
ATOM 5689 O O . THR B 1 342 ? -4.16 37.031 2.457 1 98.19 342 THR B O 1
ATOM 5692 N N . LEU B 1 343 ? -3.311 36.594 0.439 1 98.44 343 LEU B N 1
ATOM 5693 C CA . LEU B 1 343 ? -1.967 37 0.835 1 98.44 343 LEU B CA 1
ATOM 5694 C C . LEU B 1 343 ? -1.944 38.438 1.275 1 98.44 343 LEU B C 1
ATOM 5696 O O . LEU B 1 343 ? -1.386 38.781 2.324 1 98.44 343 LEU B O 1
ATOM 5700 N N . LEU B 1 344 ? -2.568 39.281 0.51 1 97.94 344 LEU B N 1
ATOM 5701 C CA . LEU B 1 344 ? -2.596 40.688 0.8 1 97.94 344 LEU B CA 1
ATOM 5702 C C . LEU B 1 344 ? -3.352 40.969 2.096 1 97.94 344 LEU B C 1
ATOM 5704 O O . LEU B 1 344 ? -2.881 41.75 2.943 1 97.94 344 LEU B O 1
ATOM 5708 N N . ARG B 1 345 ? -4.441 40.375 2.219 1 97.62 345 ARG B N 1
ATOM 5709 C CA . ARG B 1 345 ? -5.266 40.625 3.398 1 97.62 345 ARG B CA 1
ATOM 5710 C C . ARG B 1 345 ? -4.617 40.031 4.648 1 97.62 345 ARG B C 1
ATOM 5712 O O . ARG B 1 345 ? -4.73 40.594 5.738 1 97.62 345 ARG B O 1
ATOM 5719 N N . GLY B 1 346 ? -4.023 38.844 4.48 1 98.06 346 GLY B N 1
ATOM 5720 C CA . GLY B 1 346 ? -3.289 38.25 5.598 1 98.06 346 GLY B CA 1
ATOM 5721 C C . GLY B 1 346 ? -2.168 39.156 6.098 1 98.06 346 GLY B C 1
ATOM 5722 O O . GLY B 1 346 ? -2.01 39.344 7.305 1 98.06 346 GLY B O 1
ATOM 5723 N N . TRP B 1 347 ? -1.445 39.688 5.18 1 97.62 347 TRP B N 1
ATOM 5724 C CA . TRP B 1 347 ? -0.385 40.625 5.535 1 97.62 347 TRP B CA 1
ATOM 5725 C C . TRP B 1 347 ? -0.957 41.875 6.234 1 97.62 347 TRP B C 1
ATOM 5727 O O . TRP B 1 347 ? -0.414 42.312 7.246 1 97.62 347 TRP B O 1
ATOM 5737 N N . TYR B 1 348 ? -2.004 42.375 5.715 1 97.06 348 TYR B N 1
ATOM 5738 C CA . TYR B 1 348 ? -2.662 43.531 6.293 1 97.06 348 TYR B CA 1
ATOM 5739 C C . TYR B 1 348 ? -3.061 43.281 7.742 1 97.06 348 TYR B C 1
ATOM 5741 O O . TYR B 1 348 ? -2.826 44.125 8.617 1 97.06 348 TYR B O 1
ATOM 5749 N N . VAL B 1 349 ? -3.641 42.156 7.977 1 97.75 349 VAL B N 1
ATOM 5750 C CA . VAL B 1 349 ? -4.117 41.781 9.312 1 97.75 349 VAL B CA 1
ATOM 5751 C C . VAL B 1 349 ? -2.943 41.75 10.281 1 97.75 349 VAL B C 1
ATOM 5753 O O . VAL B 1 349 ? -3.012 42.312 11.383 1 97.75 349 VAL B O 1
ATOM 5756 N N . MET B 1 350 ? -1.899 41.094 9.906 1 97.94 350 MET B N 1
ATOM 5757 C CA . MET B 1 350 ? -0.735 40.938 10.773 1 97.94 350 MET B CA 1
ATOM 5758 C C . MET B 1 350 ? -0.08 42.312 11.031 1 97.94 350 MET B C 1
ATOM 5760 O O . MET B 1 350 ? 0.348 42.594 12.148 1 97.94 350 MET B O 1
ATOM 5764 N N . MET B 1 351 ? -0.009 43.125 10.008 1 97.06 351 MET B N 1
ATOM 5765 C CA . MET B 1 351 ? 0.52 44.469 10.141 1 97.06 351 MET B CA 1
ATOM 5766 C C . MET B 1 351 ? -0.326 45.281 11.109 1 97.06 351 MET B C 1
ATOM 5768 O O . MET B 1 351 ? 0.21 46 11.961 1 97.06 351 MET B O 1
ATOM 5772 N N . LEU B 1 352 ? -1.596 45.188 10.938 1 97 352 LEU B N 1
ATOM 5773 C CA . LEU B 1 352 ? -2.52 45.938 11.797 1 97 352 LEU B CA 1
ATOM 5774 C C . LEU B 1 352 ? -2.309 45.562 13.258 1 97 352 LEU B C 1
ATOM 5776 O O . LEU B 1 352 ? -2.361 46.406 14.141 1 97 352 LEU B O 1
ATOM 5780 N N . LEU B 1 353 ? -2.094 44.281 13.547 1 97.56 353 LEU B N 1
ATOM 5781 C CA . LEU B 1 353 ? -1.859 43.844 14.914 1 97.56 353 LEU B CA 1
ATOM 5782 C C . LEU B 1 353 ? -0.598 44.469 15.484 1 97.56 353 LEU B C 1
ATOM 5784 O O . LEU B 1 353 ? -0.581 44.875 16.641 1 97.56 353 LEU B O 1
ATOM 5788 N N . ILE B 1 354 ? 0.451 44.531 14.68 1 97.56 354 ILE B N 1
ATOM 5789 C CA . ILE B 1 354 ? 1.689 45.188 15.109 1 97.56 354 ILE B CA 1
ATOM 5790 C C . ILE B 1 354 ? 1.426 46.625 15.438 1 97.56 354 ILE B C 1
ATOM 5792 O O . ILE B 1 354 ? 1.851 47.125 16.484 1 97.56 354 ILE B O 1
ATOM 5796 N N . GLU B 1 355 ? 0.728 47.312 14.57 1 97 355 GLU B N 1
ATOM 5797 C CA . GLU B 1 355 ? 0.467 48.719 14.75 1 97 355 GLU B CA 1
ATOM 5798 C C . GLU B 1 355 ? -0.375 49 16 1 97 355 GLU B C 1
ATOM 5800 O O . GLU B 1 355 ? -0.081 49.906 16.766 1 97 355 GLU B O 1
ATOM 5805 N N . LYS B 1 356 ? -1.337 48.219 16.172 1 97.25 356 LYS B N 1
ATOM 5806 C CA . LYS B 1 356 ? -2.223 48.406 17.328 1 97.25 356 LYS B CA 1
ATOM 5807 C C . LYS B 1 356 ? -1.519 48.031 18.625 1 97.25 356 LYS B C 1
ATOM 5809 O O . LYS B 1 356 ? -1.746 48.688 19.656 1 97.25 356 LYS B O 1
ATOM 5814 N N . GLU B 1 357 ? -0.722 47 18.641 1 97.06 357 GLU B N 1
ATOM 5815 C CA . GLU B 1 357 ? 0.07 46.656 19.812 1 97.06 357 GLU B CA 1
ATOM 5816 C C . GLU B 1 357 ? 1.063 47.75 20.156 1 97.06 357 GLU B C 1
ATOM 5818 O O . GLU B 1 357 ? 1.296 48.062 21.328 1 97.06 357 GLU B O 1
ATOM 5823 N N . ASN B 1 358 ? 1.692 48.281 19.078 1 96.88 358 ASN B N 1
ATOM 5824 C CA . ASN B 1 358 ? 2.607 49.406 19.297 1 96.88 358 ASN B CA 1
ATOM 5825 C C . ASN B 1 358 ? 1.904 50.594 19.938 1 96.88 358 ASN B C 1
ATOM 5827 O O . ASN B 1 358 ? 2.449 51.219 20.859 1 96.88 358 ASN B O 1
ATOM 5831 N N . GLU B 1 359 ? 0.692 50.844 19.5 1 96.25 359 GLU B N 1
ATOM 5832 C CA . GLU B 1 359 ? -0.114 51.906 20.078 1 96.25 359 GLU B CA 1
ATOM 5833 C C . GLU B 1 359 ? -0.48 51.594 21.516 1 96.25 359 GLU B C 1
ATOM 5835 O O . GLU B 1 359 ? -0.465 52.5 22.375 1 96.25 359 GLU B O 1
ATOM 5840 N N . ARG B 1 360 ? -0.777 50.438 21.766 1 93.62 360 ARG B N 1
ATOM 5841 C CA . ARG B 1 360 ? -1.193 50 23.094 1 93.62 360 ARG B CA 1
ATOM 5842 C C . ARG B 1 360 ? -0.049 50.125 24.094 1 93.62 360 ARG B C 1
ATOM 5844 O O . ARG B 1 360 ? -0.259 50.531 25.234 1 93.62 360 ARG B O 1
ATOM 5851 N N . ILE B 1 361 ? 1.091 49.781 23.656 1 91 361 ILE B N 1
ATOM 5852 C CA . ILE B 1 361 ? 2.238 49.719 24.562 1 91 361 ILE B CA 1
ATOM 5853 C C . ILE B 1 361 ? 2.875 51.094 24.703 1 91 361 ILE B C 1
ATOM 5855 O O . ILE B 1 361 ? 3.316 51.469 25.781 1 91 361 ILE B O 1
ATOM 5859 N N . ASN B 1 362 ? 2.871 51.875 23.594 1 90.62 362 ASN B N 1
ATOM 5860 C CA . ASN B 1 362 ? 3.639 53.125 23.578 1 90.62 362 ASN B CA 1
ATOM 5861 C C . ASN B 1 362 ? 2.727 54.344 23.516 1 90.62 362 ASN B C 1
ATOM 5863 O O . ASN B 1 362 ? 3.189 55.469 23.656 1 90.62 362 ASN B O 1
ATOM 5867 N N . GLY B 1 363 ? 1.467 54.281 23.484 1 86.75 363 GLY B N 1
ATOM 5868 C CA . GLY B 1 363 ? 0.55 55.375 23.375 1 86.75 363 GLY B CA 1
ATOM 5869 C C . GLY B 1 363 ? 0.5 56 21.969 1 86.75 363 GLY B C 1
ATOM 5870 O O . GLY B 1 363 ? 1.516 56.031 21.281 1 86.75 363 GLY B O 1
#

Organism: NCBI:txid764290

InterPro domains:
  IPR002933 Peptidase M20 [PF01546] (69-355)
  IPR017439 Amidohydrolase [PTHR11014] (9-354)